Protein AF-A0A9X0CZF3-F1 (afdb_monomer)

Secondary structure (DSSP, 8-state):
-EEEEE-TTS-EEEEE--TT-BHHHHHHHHHHHTT-S-GGGEEEEEE-GGG-EEEPPTTSBGGGT--SSSSEEEEEEESS---GGG--SHHHHHHHHHHHHHHHHTT-S--TTS-HHHHHHHHHHHHHHHH-S--STT---GGGSS-HHHHHHHTTTS-HHHHHHHHHGGGTT--HHHHHHHHHHHHHTSTTTTPEEEEEEEEETTEEEEEEEEEETTEEEEEEEEEEEETTTTEEEEEEEEEEEEEGGGEEEEEEETTEEEEEESSSSTT-EEEEEEESSHHHHHHHHHHHHHHHHHHT-SS--HHHHT-EEE-HHHHHHHHH-TT--TTEEES----S-HHHHHHHHHHHHHHHHHHHHHHS-------------------S------------------------SSHHHHHHHT--HHHHHHHHHHHHHTTB-TTTSSSB-S-------S---------------------------------PPP--TT--S---------

Foldseek 3Di:
DWEWEAQLVGDTDTDDDDQQAFQQVVLVVVCVVLVHLLSLQKFKWFQDPPRDIFTGQRGHGPNVVFDDDDPGYIYIAGQADDALVLDDDLSVLVSVVSRVLSCQQVVLFPPQPDDLLLLLLLLLLVCCLPPNAQDPVCQDPSCVSGHVVSVVSCVVPDPSSVSNSVSNNVCHVPPNSVSSNVSSNSLCPTPRRQWDWAWWFWCDPPDTFTWIWIQGLFAIWIWTWDFDQPPVVRDTDTDTDTPDDDGLVQWPDWDDDWQKTWTWGDDDDPRIDIIITGHPGRVRNLRVRASRVQSCQANPDPADDVVLQVDWDFDPVRVVVCVVVVPDPPRTGRSYRNHGHNVRSSVSSVCVVCVVVVVVVVVPPPDDDDDDDDDDDPDDDDDPDDDDDDDDDDDDDDDDDDDDDDDDPPVVVVVVVPDDPVSVVVVVVVVQCVQQDPPPRPDGNPDDDDDDDDDDDDDDDDDDDDDDDDDDDDDDDDDDDDDDDDDDDDDDPPDDDDDDDDDDDD

Solvent-accessible surface area (backbone atoms only — not comparable to full-atom values): 31493 Å² total; per-residue (Å²): 73,45,35,37,35,30,40,62,84,68,53,68,45,80,46,81,49,61,76,79,40,30,34,43,65,56,50,51,56,51,27,58,77,63,73,47,71,67,52,82,32,48,43,40,33,31,74,44,86,94,73,48,72,42,77,59,54,31,74,29,48,38,68,82,71,57,80,84,72,73,68,41,62,33,33,51,39,73,66,54,72,75,61,59,91,68,56,84,50,68,65,60,49,48,51,48,49,35,38,50,53,44,37,39,59,73,58,65,46,76,68,73,84,54,56,67,68,60,54,18,40,50,32,16,36,55,45,37,66,75,69,44,62,67,42,91,93,65,67,76,71,46,69,74,71,44,36,64,74,48,48,63,57,44,62,74,80,41,63,51,64,58,48,15,50,60,46,23,59,71,47,55,90,56,58,56,71,54,41,50,46,51,48,43,49,57,48,67,72,42,73,55,58,55,48,52,81,45,69,36,20,40,65,50,102,85,50,76,48,51,27,43,37,38,37,35,84,67,27,41,38,33,24,35,63,44,77,45,75,36,82,91,74,78,43,79,40,77,45,74,45,82,75,45,75,46,45,62,88,44,48,69,48,76,51,68,56,72,30,31,29,36,44,31,22,65,54,90,62,94,73,36,46,74,50,41,35,40,29,88,43,42,70,54,14,53,48,50,52,36,53,50,54,46,38,47,43,27,66,71,37,82,64,68,54,64,76,58,56,69,37,53,51,59,41,75,69,20,49,62,51,31,76,80,40,74,86,62,70,63,45,57,40,57,67,48,59,74,78,55,9,53,68,46,42,49,52,47,34,51,47,62,67,47,53,56,56,57,52,57,58,68,73,63,75,84,72,91,80,84,90,86,88,89,82,85,83,85,74,80,90,76,73,97,84,80,91,76,92,83,87,86,83,84,90,85,82,90,87,85,88,87,90,80,92,85,77,76,85,62,61,64,59,67,56,64,80,72,56,51,76,67,58,49,51,53,50,51,47,55,55,53,64,68,31,41,29,95,83,76,70,81,45,73,56,91,72,86,85,81,84,84,87,77,88,89,83,92,86,84,90,87,85,88,86,90,88,85,86,94,89,84,89,88,82,92,84,90,89,87,92,81,88,88,83,86,81,84,86,84,83,77,92,84,72,84,91,81,85,86,87,86,84,86,88,133

Organism: NCBI:txid174260

Nearest PDB structures (foldseek):
  6qly-assembly1_A  TM=7.843E-01  e=1.190E-24  Homo sapiens
  6d2k-assembly1_A  TM=8.363E-01  e=6.094E-20  Mus musculus
  6d2q-assembly1_A  TM=8.848E-01  e=4.997E-19  Danio rerio
  6d21-assembly1_A  TM=8.628E-01  e=8.570E-19  Danio rerio
  6mfs-assembly1_A  TM=4.278E-01  e=2.467E-13  Mus musculus

InterPro domains:
  IPR000299 FERM domain [PS50057] (1-303)
  IPR011029 Death-like domain superfamily [G3DSA:1.10.533.10] (416-445)
  IPR014352 FERM/acyl-CoA-binding protein superfamily [G3DSA:1.20.80.10] (80-190)
  IPR018979 FERM, N-terminal [PF09379] (13-66)
  IPR018980 FERM, C-terminal PH-like domain [SM01196] (205-307)
  IPR019748 FERM central domain [PF00373] (84-198)
  IPR019748 FERM central domain [cd14473] (92-188)
  IPR019749 Band 4.1 domain [SM00295] (6-198)
  IPR029071 Ubiquitin-like domain superfamily [SSF54236] (1-82)
  IPR035963 FERM superfamily, second domain [SSF47031] (84-193)

pLDDT: mean 71.52, std 26.11, range [21.34, 97.38]

Sequence (506 aa):
MWCFISEPNGIIHEIFLPKNAVGQDCLDKVCEKLKLVEKDYFGLKFGGAKGVQFWLNLRNSMSSQLTGKPPYRLYFLVKFFVKPQELQQEITRHQYYLTLKNFINEGKFDLSSLQTKTVARLCALVAHIECGDFSQERVPKYSSYIPMSVYNVYAKTSDLQKDAAIEHSKFVNVPVSESKVEFLHIMCGIQGYGIELFHGRLSDDKTLKKVDIYVGNDGIRVFSINHEFDLKQGKDVARRILEKRVSFEDVSTVSYNNRSFTVVHGGTGPQAQRDTYKMKCESDAVALFRTFTEFHTFYQCNTVKRSVIDQCTRTFAGRLFSVFVPRNEFGRIFLFDVQRTRRQAYSHAWGELNSCRIIDMTSSTSGSFRSVGTSAEYRPVQSPFSQRKCYSTKRIDEAGPSRGEGRRAIAERECMENMSPDQLKVMVRHLQDARICQICMDSEVATAFLPVWSRGLLCGVFRHVQGMPIMSKSNYLCTTSVLSLRIKWHIDPSLCNLRVIVVTIT

Radius of gyration: 30.84 Å; Cα contacts (8 Å, |Δi|>4): 620; chains: 1; bounding box: 61×83×93 Å

Structure (mmCIF, N/CA/C/O backbone):
data_AF-A0A9X0CZF3-F1
#
_entry.id   AF-A0A9X0CZF3-F1
#
loop_
_atom_site.group_PDB
_atom_site.id
_atom_site.type_symbol
_atom_site.label_atom_id
_atom_site.label_alt_id
_atom_site.label_comp_id
_atom_site.label_asym_id
_atom_site.label_entity_id
_atom_site.label_seq_id
_atom_site.pdbx_PDB_ins_code
_atom_site.Cartn_x
_atom_site.Cartn_y
_atom_site.Cartn_z
_atom_site.occupancy
_atom_site.B_iso_or_equiv
_atom_site.auth_seq_id
_atom_site.auth_comp_id
_atom_site.auth_asym_id
_atom_site.auth_atom_id
_atom_site.pdbx_PDB_model_num
ATOM 1 N N . MET A 1 1 ? -24.366 -9.100 -4.886 1.00 88.19 1 MET A N 1
ATOM 2 C CA . MET A 1 1 ? -23.655 -7.809 -4.917 1.00 88.19 1 MET A CA 1
ATOM 3 C C . MET A 1 1 ? -22.891 -7.716 -6.221 1.00 88.19 1 MET A C 1
ATOM 5 O O . MET A 1 1 ? -22.476 -8.748 -6.736 1.00 88.19 1 MET A O 1
ATOM 9 N N . TRP A 1 2 ? -22.781 -6.507 -6.760 1.00 93.50 2 TRP A N 1
ATOM 10 C CA . TRP A 1 2 ? -22.105 -6.209 -8.020 1.00 93.50 2 TRP A CA 1
ATOM 11 C C . TRP A 1 2 ? -20.982 -5.221 -7.715 1.00 93.50 2 TRP A C 1
ATOM 13 O O . TRP A 1 2 ? -21.229 -4.188 -7.081 1.00 93.50 2 TRP A O 1
ATOM 23 N N . CYS A 1 3 ? -19.757 -5.589 -8.074 1.00 95.12 3 CYS A N 1
ATOM 24 C CA . CYS A 1 3 ? -18.537 -4.892 -7.692 1.00 95.12 3 CYS A CA 1
ATOM 25 C C . CYS A 1 3 ? -17.658 -4.650 -8.922 1.00 95.12 3 CYS A C 1
ATOM 27 O O . CYS A 1 3 ? -17.479 -5.543 -9.749 1.00 95.12 3 CYS A O 1
ATOM 29 N N . PHE A 1 4 ? -17.082 -3.454 -8.994 1.00 95.94 4 PHE A N 1
ATOM 30 C CA . PHE A 1 4 ? -16.012 -3.082 -9.910 1.00 95.94 4 PHE A CA 1
ATOM 31 C C . PHE A 1 4 ? -14.731 -2.941 -9.098 1.00 95.94 4 PHE A C 1
ATOM 33 O O . PHE A 1 4 ? -14.678 -2.122 -8.178 1.00 95.94 4 PHE A O 1
ATOM 40 N N . ILE A 1 5 ? -13.718 -3.744 -9.418 1.00 96.56 5 ILE A N 1
ATOM 41 C CA . ILE A 1 5 ? -12.422 -3.703 -8.740 1.00 96.56 5 ILE A CA 1
ATOM 42 C C . ILE A 1 5 ? -11.372 -3.195 -9.717 1.00 96.56 5 ILE A C 1
ATOM 44 O O . ILE A 1 5 ? -11.051 -3.867 -10.694 1.00 96.56 5 ILE A O 1
ATOM 48 N N . SER A 1 6 ? -10.864 -1.997 -9.454 1.00 95.94 6 SER A N 1
ATOM 49 C CA . SER A 1 6 ? -9.832 -1.352 -10.258 1.00 95.94 6 SER A CA 1
ATOM 50 C C . SER A 1 6 ? -8.441 -1.812 -9.831 1.00 95.94 6 SER A C 1
ATOM 52 O O . SER A 1 6 ? -8.076 -1.689 -8.660 1.00 95.94 6 SER A O 1
ATOM 54 N N . GLU A 1 7 ? -7.661 -2.305 -10.786 1.00 94.94 7 GLU A N 1
ATOM 55 C CA . GLU A 1 7 ? -6.207 -2.437 -10.683 1.00 94.94 7 GLU A CA 1
ATOM 56 C C . GLU A 1 7 ? -5.512 -1.062 -10.791 1.00 94.94 7 GLU A C 1
ATOM 58 O O . GLU A 1 7 ? -6.096 -0.116 -11.333 1.00 94.94 7 GLU A O 1
ATOM 63 N N . PRO A 1 8 ? -4.241 -0.921 -10.357 1.00 90.81 8 PRO A N 1
ATOM 64 C CA . PRO A 1 8 ? -3.529 0.359 -10.426 1.00 90.81 8 PRO A CA 1
ATOM 65 C C . PRO A 1 8 ? -3.168 0.805 -11.858 1.00 90.81 8 PRO A C 1
ATOM 67 O O . PRO A 1 8 ? -2.798 1.956 -12.062 1.00 90.81 8 PRO A O 1
ATOM 70 N N . ASN A 1 9 ? -3.273 -0.086 -12.851 1.00 88.00 9 ASN A N 1
ATOM 71 C CA . ASN A 1 9 ? -3.141 0.223 -14.284 1.00 88.00 9 ASN A CA 1
ATOM 72 C C . ASN A 1 9 ? -4.452 0.733 -14.926 1.00 88.00 9 ASN A C 1
ATOM 74 O O . ASN A 1 9 ? -4.452 1.071 -16.106 1.00 88.00 9 ASN A O 1
ATOM 78 N N . GLY A 1 10 ? -5.562 0.778 -14.178 1.00 90.00 10 GLY A N 1
ATOM 79 C CA . GLY A 1 10 ? -6.878 1.188 -14.676 1.00 90.00 10 GLY A CA 1
ATOM 80 C C . GLY A 1 10 ? -7.755 0.059 -15.234 1.00 90.00 10 GLY A C 1
ATOM 81 O O . GLY A 1 10 ? -8.903 0.331 -15.587 1.00 90.00 10 GLY A O 1
ATOM 82 N N . ILE A 1 11 ? -7.284 -1.194 -15.279 1.00 94.19 11 ILE A N 1
ATOM 83 C CA . ILE A 1 11 ? -8.128 -2.353 -15.619 1.00 94.19 11 ILE A CA 1
ATOM 84 C C . ILE A 1 11 ? -9.207 -2.524 -14.541 1.00 94.19 11 ILE A C 1
ATOM 86 O O . ILE A 1 11 ? -8.934 -2.404 -13.346 1.00 94.19 11 ILE A O 1
ATOM 90 N N . ILE A 1 12 ? -10.448 -2.798 -14.957 1.00 96.00 12 ILE A N 1
ATOM 91 C CA . ILE A 1 12 ? -11.593 -2.970 -14.055 1.00 96.00 12 ILE A CA 1
ATOM 92 C C . ILE A 1 12 ? -12.112 -4.404 -14.140 1.00 96.00 12 ILE A C 1
ATOM 94 O O . ILE A 1 12 ? -12.614 -4.845 -15.172 1.00 96.00 12 ILE A O 1
ATOM 98 N N . HIS A 1 13 ? -12.064 -5.111 -13.015 1.00 95.25 13 HIS A N 1
ATOM 99 C CA . HIS A 1 13 ? -12.673 -6.425 -12.853 1.00 95.25 13 HIS A CA 1
ATOM 100 C C . HIS A 1 13 ? -14.123 -6.284 -12.414 1.00 95.25 13 HIS A C 1
ATOM 102 O O . HIS A 1 13 ? -14.408 -5.887 -11.283 1.00 95.25 13 HIS A O 1
ATOM 108 N N . GLU A 1 14 ? -15.044 -6.676 -13.286 1.00 96.25 14 GLU A N 1
ATOM 109 C CA . GLU A 1 14 ? -16.440 -6.882 -12.916 1.00 96.25 14 GLU A CA 1
ATOM 110 C C . GLU A 1 14 ? -16.606 -8.221 -12.181 1.00 96.25 14 GLU A C 1
ATOM 112 O O . GLU A 1 14 ? -16.173 -9.276 -12.666 1.00 96.25 14 GLU A O 1
ATOM 117 N N . ILE A 1 15 ? -17.193 -8.178 -10.981 1.00 95.31 15 ILE A N 1
ATOM 118 C CA . ILE A 1 15 ? -17.397 -9.349 -10.124 1.00 95.31 15 ILE A CA 1
ATOM 119 C C . ILE A 1 15 ? -18.806 -9.345 -9.520 1.00 95.31 15 ILE A C 1
ATOM 121 O O . ILE A 1 15 ? -19.254 -8.376 -8.900 1.00 95.31 15 ILE A O 1
ATOM 125 N N . PHE A 1 16 ? -19.478 -10.491 -9.651 1.00 95.00 16 PHE A N 1
ATOM 126 C CA . PHE A 1 16 ? -20.753 -10.792 -9.009 1.00 95.00 16 PHE A CA 1
ATOM 127 C C . PHE A 1 16 ? -20.545 -11.743 -7.820 1.00 95.00 16 PHE A C 1
ATOM 129 O O . PHE A 1 16 ? -19.836 -12.755 -7.903 1.00 95.00 16 PHE A O 1
ATOM 136 N N . LEU A 1 17 ? -21.168 -11.401 -6.692 1.00 93.81 17 LEU A N 1
ATOM 137 C CA . LEU A 1 17 ? -21.064 -12.108 -5.411 1.00 93.81 17 LEU A CA 1
ATOM 138 C C . LEU A 1 17 ? -22.455 -12.337 -4.789 1.00 93.81 17 LEU A C 1
ATOM 140 O O . LEU A 1 17 ? -23.372 -11.552 -5.055 1.00 93.81 17 LEU A O 1
ATOM 144 N N . PRO A 1 18 ? -22.634 -13.338 -3.909 1.00 92.12 18 PRO A N 1
ATOM 145 C CA . PRO A 1 18 ? -23.808 -13.445 -3.033 1.00 92.12 18 PRO A CA 1
ATOM 146 C C . PRO A 1 18 ? -24.063 -12.169 -2.201 1.00 92.12 18 PRO A C 1
ATOM 148 O O . PRO A 1 18 ? -23.201 -11.299 -2.094 1.00 92.12 18 PRO A O 1
ATOM 151 N N . LYS A 1 19 ? -25.258 -12.002 -1.610 1.00 86.50 19 LYS A N 1
ATOM 152 C CA . LYS A 1 19 ? -25.573 -10.822 -0.757 1.00 86.50 19 LYS A CA 1
ATOM 153 C C . LYS A 1 19 ? -24.864 -10.845 0.608 1.00 86.50 19 LYS A C 1
ATOM 155 O O . LYS A 1 19 ? -24.656 -9.792 1.205 1.00 86.50 19 LYS A O 1
ATOM 160 N N . ASN A 1 20 ? -24.506 -12.038 1.069 1.00 87.31 20 ASN A N 1
ATOM 161 C CA . ASN A 1 20 ? -23.828 -12.342 2.328 1.00 87.31 20 ASN A CA 1
ATOM 162 C C . ASN A 1 20 ? -22.304 -12.509 2.182 1.00 87.31 20 ASN A C 1
ATOM 164 O O . ASN A 1 20 ? -21.666 -12.928 3.142 1.00 87.31 20 ASN A O 1
ATOM 168 N N . ALA A 1 21 ? -21.735 -12.219 1.007 1.00 92.25 21 ALA A N 1
ATOM 169 C CA . ALA A 1 21 ? -20.305 -12.384 0.763 1.00 92.25 21 ALA A CA 1
ATOM 170 C C . ALA A 1 21 ? -19.449 -11.485 1.672 1.00 92.25 21 ALA A C 1
ATOM 172 O O . ALA A 1 21 ? -19.797 -10.324 1.942 1.00 92.25 21 ALA A O 1
ATOM 173 N N . VAL A 1 22 ? -18.319 -12.025 2.119 1.00 93.62 22 VAL A N 1
ATOM 174 C CA . VAL A 1 22 ? -17.301 -11.308 2.896 1.00 93.62 22 VAL A CA 1
ATOM 175 C C . VAL A 1 22 ? -16.245 -10.703 1.969 1.00 93.62 22 VAL A C 1
ATOM 177 O O . VAL A 1 22 ? -16.172 -11.028 0.784 1.00 93.62 22 VAL A O 1
ATOM 180 N N . GLY A 1 23 ? -15.421 -9.787 2.483 1.00 93.56 23 GLY A N 1
ATOM 181 C CA . GLY A 1 23 ? -14.377 -9.156 1.667 1.00 93.56 23 GLY A CA 1
ATOM 182 C C . GLY A 1 23 ? -13.351 -10.149 1.093 1.00 93.56 23 GLY A C 1
ATOM 183 O O . GLY A 1 23 ? -12.829 -9.900 0.008 1.00 93.56 23 GLY A O 1
ATOM 184 N N . GLN A 1 24 ? -13.111 -11.283 1.763 1.00 95.06 24 GLN A N 1
ATOM 185 C CA . GLN A 1 24 ? -12.227 -12.352 1.286 1.00 95.06 24 GLN A CA 1
ATOM 186 C C . GLN A 1 24 ? -12.732 -12.973 -0.021 1.00 95.06 24 GLN A C 1
ATOM 188 O O . GLN A 1 24 ? -11.944 -13.113 -0.946 1.00 95.06 24 GLN A O 1
ATOM 193 N N . ASP A 1 25 ? -14.036 -13.255 -0.141 1.00 95.50 25 ASP A N 1
ATOM 194 C CA . ASP A 1 25 ? -14.639 -13.822 -1.361 1.00 95.50 25 ASP A CA 1
ATOM 195 C C . ASP A 1 25 ? -14.411 -12.913 -2.581 1.00 95.50 25 ASP A C 1
ATOM 197 O O . ASP A 1 25 ? -14.293 -13.369 -3.718 1.00 95.50 25 ASP A O 1
ATOM 201 N N . CYS A 1 26 ? -14.373 -11.600 -2.343 1.00 95.69 26 CYS A N 1
ATOM 202 C CA . CYS A 1 26 ? -14.107 -10.596 -3.365 1.00 95.69 26 CYS A CA 1
ATOM 203 C C . CYS A 1 26 ? -12.627 -10.564 -3.763 1.00 95.69 26 CYS A C 1
ATOM 205 O O . CYS A 1 26 ? -12.319 -10.541 -4.953 1.00 95.69 26 CYS A O 1
ATOM 207 N N . LEU A 1 27 ? -11.722 -10.593 -2.777 1.00 96.56 27 LEU A N 1
ATOM 208 C CA . LEU A 1 27 ? -10.278 -10.629 -3.011 1.00 96.56 27 LEU A CA 1
ATOM 209 C C . LEU A 1 27 ? -9.875 -11.911 -3.751 1.00 96.56 27 LEU A C 1
ATOM 211 O O . LEU A 1 27 ? -9.177 -11.838 -4.759 1.00 96.56 27 LEU A O 1
ATOM 215 N N . ASP A 1 28 ? -10.378 -13.061 -3.303 1.00 96.38 28 ASP A N 1
ATOM 216 C CA . ASP A 1 28 ? -10.054 -14.373 -3.862 1.00 96.38 28 ASP A CA 1
ATOM 217 C C . ASP A 1 28 ? -10.432 -14.467 -5.346 1.00 96.38 28 ASP A C 1
ATOM 219 O O . ASP A 1 28 ? -9.606 -14.903 -6.142 1.00 96.38 28 ASP A O 1
ATOM 223 N N . LYS A 1 29 ? -11.603 -13.957 -5.756 1.00 96.25 29 LYS A N 1
ATOM 224 C CA . LYS A 1 29 ? -11.994 -13.921 -7.179 1.00 96.25 29 LYS A CA 1
ATOM 225 C C . LYS A 1 29 ? -11.129 -12.995 -8.046 1.00 96.25 29 LYS A C 1
ATOM 227 O O . LYS A 1 29 ? -10.998 -13.240 -9.243 1.00 96.25 29 LYS A O 1
ATOM 232 N N . VAL A 1 30 ? -10.562 -11.919 -7.492 1.00 96.19 30 VAL A N 1
ATOM 233 C CA . VAL A 1 30 ? -9.608 -11.060 -8.228 1.00 96.19 30 VAL A CA 1
ATOM 234 C C . VAL A 1 30 ? -8.275 -11.784 -8.372 1.00 96.19 30 VAL A C 1
ATOM 236 O O . VAL A 1 30 ? -7.733 -11.866 -9.472 1.00 96.19 30 VAL A O 1
ATOM 239 N N . CYS A 1 31 ? -7.775 -12.360 -7.278 1.00 96.38 31 CYS A N 1
ATOM 240 C CA . CYS A 1 31 ? -6.546 -13.144 -7.275 1.00 96.38 31 CYS A CA 1
ATOM 241 C C . CYS A 1 31 ? -6.635 -14.351 -8.224 1.00 96.38 31 CYS A C 1
ATOM 243 O O . CYS A 1 31 ? -5.694 -14.588 -8.973 1.00 96.38 31 CYS A O 1
ATOM 245 N N . GLU A 1 32 ? -7.776 -15.042 -8.283 1.00 95.75 32 GLU A N 1
ATOM 246 C CA . GLU A 1 32 ? -8.055 -16.124 -9.236 1.00 95.75 32 GLU A CA 1
ATOM 247 C C . GLU A 1 32 ? -7.942 -15.647 -10.695 1.00 95.75 32 GLU A C 1
ATOM 249 O O . GLU A 1 32 ? -7.169 -16.218 -11.467 1.00 95.75 32 GLU A O 1
ATOM 254 N N . LYS A 1 33 ? -8.622 -14.547 -11.064 1.00 94.94 33 LYS A N 1
ATOM 255 C CA . LYS A 1 33 ? -8.518 -13.946 -12.410 1.00 94.94 33 LYS A CA 1
ATOM 256 C C . LYS A 1 33 ? -7.081 -13.553 -12.774 1.00 94.94 33 LYS A C 1
ATOM 258 O O . LYS A 1 33 ? -6.685 -13.695 -13.928 1.00 94.94 33 LYS A O 1
ATOM 263 N N . LEU A 1 34 ? -6.302 -13.080 -11.798 1.00 95.06 34 LEU A N 1
ATOM 264 C CA . LEU A 1 34 ? -4.893 -12.705 -11.963 1.00 95.06 34 LEU A CA 1
ATOM 265 C C . LEU A 1 34 ? -3.913 -13.892 -11.840 1.00 95.06 34 LEU A C 1
ATOM 267 O O . LEU A 1 34 ? -2.715 -13.697 -12.030 1.00 95.06 34 LEU A O 1
ATOM 271 N N . LYS A 1 35 ? -4.380 -15.111 -11.524 1.00 95.44 35 LYS A N 1
ATOM 272 C CA . LYS A 1 35 ? -3.544 -16.289 -11.195 1.00 95.44 35 LYS A CA 1
ATOM 273 C C . LYS A 1 35 ? -2.528 -16.019 -10.067 1.00 95.44 35 LYS A C 1
ATOM 275 O O . LYS A 1 35 ? -1.396 -16.512 -10.071 1.00 95.44 35 LYS A O 1
ATOM 280 N N . LEU A 1 36 ? -2.938 -15.204 -9.099 1.00 95.88 36 LEU A N 1
ATOM 281 C CA . LEU A 1 36 ? -2.124 -14.725 -7.991 1.00 95.88 36 LEU A CA 1
ATOM 282 C C . LEU A 1 36 ? -2.338 -15.606 -6.752 1.00 95.88 36 LEU A C 1
ATOM 284 O O . LEU A 1 36 ? -3.417 -15.635 -6.166 1.00 95.88 36 LEU A O 1
ATOM 288 N N . VAL A 1 37 ? -1.280 -16.313 -6.361 1.00 95.62 37 VAL A N 1
ATOM 289 C CA . VAL A 1 37 ? -1.213 -17.229 -5.212 1.00 95.62 37 VAL A CA 1
ATOM 290 C C . VAL A 1 37 ? -0.784 -16.475 -3.949 1.00 95.62 37 VAL A C 1
ATOM 292 O O . VAL A 1 37 ? -1.310 -16.715 -2.867 1.00 95.62 37 VAL A O 1
ATOM 295 N N . GLU A 1 38 ? 0.107 -15.488 -4.084 1.00 95.56 38 GLU A N 1
ATOM 296 C CA . GLU A 1 38 ? 0.644 -14.654 -2.992 1.00 95.56 38 GLU A CA 1
ATOM 297 C C . GLU A 1 38 ? -0.361 -13.602 -2.457 1.00 95.56 38 GLU A C 1
ATOM 299 O O . GLU A 1 38 ? -0.030 -12.434 -2.234 1.00 95.56 38 GLU A O 1
ATOM 304 N N . LYS A 1 39 ? -1.625 -14.001 -2.272 1.00 95.44 39 LYS A N 1
ATOM 305 C CA . LYS A 1 39 ? -2.754 -13.103 -1.984 1.00 95.44 39 LYS A CA 1
ATOM 306 C C . LYS A 1 39 ? -2.672 -12.390 -0.633 1.00 95.44 39 LYS A C 1
ATOM 308 O O . LYS A 1 39 ? -3.223 -11.301 -0.501 1.00 95.44 39 LYS A O 1
ATOM 313 N N . ASP A 1 40 ? -1.947 -12.948 0.340 1.00 95.50 40 ASP A N 1
ATOM 314 C CA . ASP A 1 40 ? -1.781 -12.368 1.682 1.00 95.50 40 ASP A CA 1
ATOM 315 C C . ASP A 1 40 ? -1.100 -10.980 1.682 1.00 95.50 40 ASP A C 1
ATOM 317 O O . ASP A 1 40 ? -1.223 -10.248 2.661 1.00 95.50 40 ASP A O 1
ATOM 321 N N . TYR A 1 41 ? -0.400 -10.585 0.607 1.00 96.94 41 TYR A N 1
ATOM 322 C CA . TYR A 1 41 ? 0.205 -9.247 0.487 1.00 96.94 41 TYR A CA 1
ATOM 323 C C . TYR A 1 41 ? -0.782 -8.152 0.042 1.00 96.94 41 TYR A C 1
ATOM 325 O O . TYR A 1 41 ? -0.467 -6.961 0.136 1.00 96.94 41 TYR A O 1
ATOM 333 N N . PHE A 1 42 ? -1.966 -8.524 -0.449 1.00 97.25 42 PHE A N 1
ATOM 334 C CA . PHE A 1 42 ? -2.911 -7.621 -1.109 1.00 97.25 42 PHE A CA 1
ATOM 335 C C . PHE A 1 42 ? -4.137 -7.317 -0.250 1.00 97.25 42 PHE A C 1
ATOM 337 O O . PHE A 1 42 ? -4.464 -8.010 0.711 1.00 97.25 42 PHE A O 1
ATOM 344 N N . GLY A 1 43 ? -4.842 -6.252 -0.616 1.00 96.19 43 GLY A N 1
ATOM 345 C CA . GLY A 1 43 ? -6.122 -5.901 -0.027 1.00 96.19 43 GLY A CA 1
ATOM 346 C C . GLY A 1 43 ? -6.985 -5.093 -0.986 1.00 96.19 43 GLY A C 1
ATOM 347 O O . GLY A 1 43 ? -6.570 -4.720 -2.085 1.00 96.19 43 GLY A O 1
ATOM 348 N N . LEU A 1 44 ? -8.198 -4.791 -0.533 1.00 96.56 44 LEU A N 1
ATOM 349 C CA . LEU A 1 44 ? -9.155 -3.965 -1.260 1.00 96.56 44 LEU A CA 1
ATOM 350 C C . LEU A 1 44 ? -9.362 -2.654 -0.494 1.00 96.56 44 LEU A C 1
ATOM 352 O O . LEU A 1 44 ? -9.777 -2.687 0.666 1.00 96.56 44 LEU A O 1
ATOM 356 N N . LYS A 1 45 ? -9.096 -1.500 -1.119 1.00 94.56 45 LYS A N 1
ATOM 357 C CA . LYS A 1 45 ? -9.556 -0.198 -0.601 1.00 94.56 45 LYS A CA 1
ATOM 358 C C . LYS A 1 45 ? -10.913 0.172 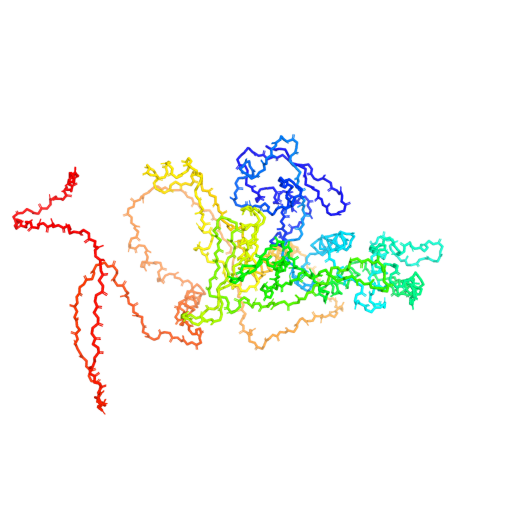-1.189 1.00 94.56 45 LYS A C 1
ATOM 360 O O . LYS A 1 45 ? -11.239 -0.230 -2.302 1.00 94.56 45 LYS A O 1
ATOM 365 N N . PHE A 1 46 ? -11.698 0.950 -0.454 1.00 92.44 46 PHE A N 1
ATOM 366 C CA . PHE A 1 46 ? -12.955 1.524 -0.931 1.00 92.44 46 PHE A CA 1
ATOM 367 C C . PHE A 1 46 ? -13.095 2.985 -0.502 1.00 92.44 46 PHE A C 1
ATOM 369 O O . PHE A 1 46 ? -12.606 3.386 0.558 1.00 92.44 46 PHE A O 1
ATOM 376 N N . GLY A 1 47 ? -13.795 3.773 -1.320 1.00 87.00 47 GLY A N 1
ATOM 377 C CA . GLY A 1 47 ? -14.072 5.175 -1.024 1.00 87.00 47 GLY A CA 1
ATOM 378 C C . GLY A 1 47 ? -15.096 5.306 0.100 1.00 87.00 47 GLY A C 1
ATOM 379 O O . GLY A 1 47 ? -16.263 4.961 -0.074 1.00 87.00 47 GLY A O 1
ATOM 380 N N . GLY A 1 48 ? -14.665 5.821 1.247 1.00 75.50 48 GLY A N 1
ATOM 381 C CA . GLY A 1 48 ? -15.543 6.224 2.336 1.00 75.50 48 GLY A CA 1
ATOM 382 C C . GLY A 1 48 ? -16.132 7.621 2.134 1.00 75.50 48 GLY A C 1
ATOM 383 O O . GLY A 1 48 ? -15.865 8.330 1.158 1.00 75.50 48 GLY A O 1
ATOM 384 N N . ALA A 1 49 ? -16.937 8.053 3.106 1.00 63.91 49 ALA A N 1
ATOM 385 C CA . ALA A 1 49 ? -17.514 9.392 3.099 1.00 63.91 49 ALA A CA 1
ATOM 386 C C . ALA A 1 49 ? -16.413 10.469 3.036 1.00 63.91 49 ALA A C 1
ATOM 388 O O . ALA A 1 49 ? -15.425 10.409 3.767 1.00 63.91 49 ALA A O 1
ATOM 389 N N . LYS A 1 50 ? -16.621 11.497 2.201 1.00 67.25 50 LYS A N 1
ATOM 390 C CA . LYS A 1 50 ? -15.686 12.624 1.990 1.00 67.25 50 LYS A CA 1
ATOM 391 C C . LYS A 1 50 ? -14.357 12.244 1.305 1.00 67.25 50 LYS A C 1
ATOM 393 O O . LYS A 1 50 ? -13.381 12.973 1.453 1.00 67.25 50 LYS A O 1
ATOM 398 N N . GLY A 1 51 ? -14.322 11.139 0.552 1.00 73.25 51 GLY A N 1
ATOM 399 C CA . GLY A 1 51 ? -13.217 10.793 -0.356 1.00 73.25 51 GLY A CA 1
ATOM 400 C C . GLY A 1 51 ? -12.011 10.097 0.285 1.00 73.25 51 GLY A C 1
ATOM 401 O O . GLY A 1 51 ? -11.061 9.768 -0.420 1.00 73.25 51 GLY A O 1
ATOM 402 N N . VAL A 1 52 ? -12.042 9.838 1.596 1.00 79.94 52 VAL A N 1
ATOM 403 C CA . VAL A 1 52 ? -11.005 9.052 2.286 1.00 79.94 52 VAL A CA 1
ATOM 404 C C . VAL A 1 52 ? -11.142 7.580 1.892 1.00 79.94 52 VAL A C 1
ATOM 406 O O . VAL A 1 52 ? -12.242 7.033 1.932 1.00 79.94 52 VAL A O 1
ATOM 409 N N . GLN A 1 53 ? -10.038 6.938 1.510 1.00 87.75 53 GLN A N 1
ATOM 410 C CA . GLN A 1 53 ? -10.008 5.516 1.156 1.00 87.75 53 GLN A CA 1
ATOM 411 C C . GLN A 1 53 ? -9.741 4.661 2.401 1.00 87.75 53 GLN A C 1
ATOM 413 O O . GLN A 1 53 ? -8.800 4.939 3.142 1.00 87.75 53 GLN A O 1
ATOM 418 N N . PHE A 1 54 ? -10.519 3.598 2.608 1.00 89.75 54 PHE A N 1
ATOM 419 C CA . PHE A 1 54 ? -10.365 2.679 3.743 1.00 89.75 54 PHE A CA 1
ATOM 420 C C . PHE A 1 54 ? -10.092 1.248 3.274 1.00 89.75 54 PHE A C 1
ATOM 422 O O . PHE A 1 54 ? -10.657 0.807 2.275 1.00 89.75 54 PHE A O 1
ATOM 429 N N . TRP A 1 55 ? -9.263 0.502 4.012 1.00 94.25 55 TRP A N 1
ATOM 430 C CA . TRP A 1 55 ? -9.074 -0.937 3.800 1.00 94.25 55 TRP A CA 1
ATOM 431 C C . TRP A 1 55 ? -10.334 -1.717 4.212 1.00 94.25 55 TRP A C 1
ATOM 433 O O . TRP A 1 55 ? -10.731 -1.711 5.384 1.00 94.25 55 TRP A O 1
ATOM 443 N N . LEU A 1 56 ? -10.938 -2.420 3.251 1.00 94.19 56 LEU A N 1
ATOM 444 C CA . LEU A 1 56 ? -12.043 -3.350 3.472 1.00 94.19 56 LEU A CA 1
ATOM 445 C C . LEU A 1 56 ? -11.581 -4.474 4.40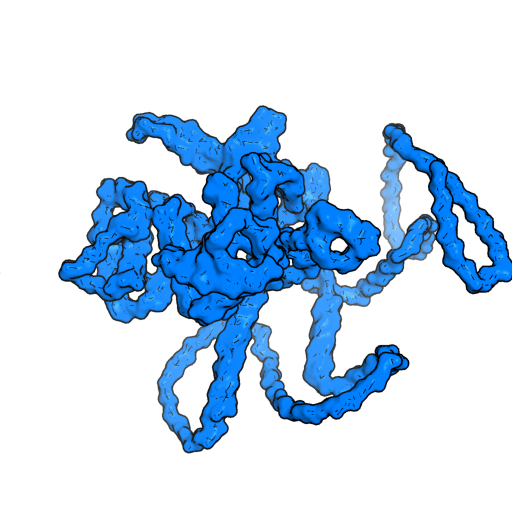8 1.00 94.19 56 LEU A C 1
ATOM 447 O O . LEU A 1 56 ? -10.592 -5.144 4.122 1.00 94.19 56 LEU A O 1
ATOM 451 N N . ASN A 1 57 ? -12.294 -4.709 5.511 1.00 92.88 57 ASN A N 1
ATOM 452 C CA . ASN A 1 57 ? -12.024 -5.870 6.351 1.00 92.88 57 ASN A CA 1
ATOM 453 C C . ASN A 1 57 ? -12.517 -7.128 5.623 1.00 92.88 57 ASN A C 1
ATOM 455 O O . ASN A 1 57 ? -13.715 -7.274 5.360 1.00 92.88 57 ASN A O 1
ATOM 459 N N . LEU A 1 58 ? -11.586 -8.033 5.317 1.00 93.31 58 LEU A N 1
ATOM 460 C CA . LEU A 1 58 ? -11.843 -9.229 4.513 1.00 93.31 58 LEU A CA 1
ATOM 461 C C . LEU A 1 58 ? -12.758 -10.253 5.209 1.00 93.31 58 LEU A C 1
ATOM 463 O O . LEU A 1 58 ? -13.421 -11.035 4.536 1.00 93.31 58 LEU A O 1
ATOM 467 N N . ARG A 1 59 ? -12.848 -10.232 6.543 1.00 90.44 59 ARG A N 1
ATOM 468 C CA . ARG A 1 59 ? -13.649 -11.184 7.337 1.00 90.44 59 ARG A CA 1
ATOM 469 C C . ARG A 1 59 ? -15.059 -10.689 7.656 1.00 90.44 59 ARG A C 1
ATOM 471 O O . ARG A 1 59 ? -15.899 -11.473 8.085 1.00 90.44 59 ARG A O 1
ATOM 478 N N . ASN A 1 60 ? -15.330 -9.404 7.447 1.00 89.62 60 ASN A N 1
ATOM 479 C CA . ASN A 1 60 ? -16.655 -8.823 7.630 1.00 89.62 60 ASN A CA 1
ATOM 480 C C . ASN A 1 60 ? -17.463 -8.883 6.326 1.00 89.62 60 ASN A C 1
ATOM 482 O O . ASN A 1 60 ? -16.909 -8.800 5.226 1.00 89.62 60 ASN A O 1
ATOM 486 N N . SER A 1 61 ? -18.792 -8.958 6.452 1.00 89.88 61 SER A N 1
ATOM 487 C CA . SER A 1 61 ? -19.708 -8.844 5.311 1.00 89.88 61 SER A CA 1
ATOM 488 C C . SER A 1 61 ? -19.436 -7.554 4.533 1.00 89.88 61 SER A C 1
ATOM 490 O O . SER A 1 61 ? -19.270 -6.479 5.123 1.00 89.88 61 SER A O 1
ATOM 492 N N . MET A 1 62 ? -19.399 -7.624 3.202 1.00 91.00 62 MET A N 1
ATOM 493 C CA . MET A 1 62 ? -19.184 -6.417 2.398 1.00 91.00 62 MET A CA 1
ATOM 494 C C . MET A 1 62 ? -20.383 -5.467 2.495 1.00 91.00 62 MET A C 1
ATOM 496 O O . MET A 1 62 ? -20.196 -4.255 2.545 1.00 91.00 62 MET A O 1
ATOM 500 N N . SER A 1 63 ? -21.607 -5.997 2.603 1.00 87.81 63 SER A N 1
ATOM 501 C CA . SER A 1 63 ? -22.836 -5.192 2.683 1.00 87.81 63 SER A CA 1
ATOM 502 C C . SER A 1 63 ? -22.974 -4.387 3.981 1.00 87.81 63 SER A C 1
ATOM 504 O O . SER A 1 63 ? -23.747 -3.435 4.014 1.00 87.81 63 SER A O 1
ATOM 506 N N . SER A 1 64 ? -22.210 -4.713 5.033 1.00 86.31 64 SER A N 1
ATOM 507 C CA . SER A 1 64 ? -22.136 -3.895 6.255 1.00 86.31 64 SER A CA 1
ATOM 508 C C . SER A 1 64 ? -21.058 -2.807 6.212 1.00 86.31 64 SER A C 1
ATOM 510 O O . SER A 1 64 ? -21.043 -1.941 7.081 1.00 86.31 64 SER A O 1
ATOM 512 N N . GLN A 1 65 ? -20.134 -2.867 5.247 1.00 88.88 65 GLN A N 1
ATOM 513 C CA . GLN A 1 65 ? -18.996 -1.944 5.125 1.00 88.88 65 GLN A CA 1
ATOM 514 C C . GLN A 1 65 ? -19.173 -0.961 3.962 1.00 88.88 65 GLN A C 1
ATOM 516 O O . GLN A 1 65 ? -18.837 0.216 4.078 1.00 88.88 65 GLN A O 1
ATOM 521 N N . LEU A 1 66 ? -19.704 -1.450 2.841 1.00 89.19 66 LEU A N 1
ATOM 522 C CA . LEU A 1 66 ? -19.891 -0.689 1.616 1.00 89.19 66 LEU A CA 1
ATOM 523 C C . LEU A 1 66 ? -21.237 0.033 1.651 1.00 89.19 66 LEU A C 1
ATOM 525 O O . LEU A 1 66 ? -22.297 -0.589 1.700 1.00 89.19 66 LEU A O 1
ATOM 529 N N . THR A 1 67 ? -21.189 1.361 1.606 1.00 82.06 67 THR A N 1
ATOM 530 C CA . THR A 1 67 ? -22.378 2.214 1.553 1.00 82.06 67 THR A CA 1
ATOM 531 C C . THR A 1 67 ? -22.721 2.591 0.110 1.00 82.06 67 THR A C 1
ATOM 533 O O . THR A 1 67 ? -21.878 2.547 -0.787 1.00 82.06 67 THR A O 1
ATOM 536 N N . GLY A 1 68 ? -23.983 2.957 -0.129 1.00 82.81 68 GLY A N 1
ATOM 537 C CA . GLY A 1 68 ? -24.477 3.338 -1.455 1.00 82.81 68 GLY A CA 1
ATOM 538 C C . GLY A 1 68 ? -25.056 2.180 -2.277 1.00 82.81 68 GLY A C 1
ATOM 539 O O . GLY A 1 68 ? -25.247 1.064 -1.790 1.00 82.81 68 GLY A O 1
ATOM 540 N N . LYS A 1 69 ? -25.396 2.485 -3.534 1.00 83.62 69 LYS A N 1
ATOM 541 C CA . LYS A 1 69 ? -25.978 1.536 -4.495 1.00 83.62 69 LYS A CA 1
ATOM 542 C C . LYS A 1 69 ? -24.870 0.870 -5.330 1.00 83.62 69 LYS A C 1
ATOM 544 O O . LYS A 1 69 ? -23.874 1.533 -5.620 1.00 83.62 69 LYS A O 1
ATOM 549 N N . PRO A 1 70 ? -25.035 -0.399 -5.748 1.00 86.38 70 PRO A N 1
ATOM 550 C CA . PRO A 1 70 ? -24.122 -1.031 -6.699 1.00 86.38 70 PRO A CA 1
ATOM 551 C C . PRO A 1 70 ? -24.125 -0.301 -8.063 1.00 86.38 70 PRO A C 1
ATOM 553 O O . PRO A 1 70 ? -25.135 0.323 -8.399 1.00 86.38 70 PRO A O 1
ATOM 556 N N . PRO A 1 71 ? -23.045 -0.396 -8.865 1.00 90.69 71 PRO A N 1
ATOM 557 C CA . PRO A 1 71 ? -21.836 -1.187 -8.624 1.00 90.69 71 PRO A CA 1
ATOM 558 C C . PRO A 1 71 ? -20.918 -0.555 -7.568 1.00 90.69 71 PRO A C 1
ATOM 560 O O . PRO A 1 71 ? -20.575 0.629 -7.635 1.00 90.69 71 PRO A O 1
ATOM 563 N N . TYR A 1 72 ? -20.495 -1.364 -6.594 1.00 92.75 72 TYR A N 1
ATOM 564 C CA . TYR A 1 72 ? -19.545 -0.936 -5.567 1.00 92.75 72 TYR A CA 1
ATOM 565 C C . TYR A 1 72 ? -18.141 -0.831 -6.163 1.00 92.75 72 TYR A C 1
ATOM 567 O O . TYR A 1 72 ? -17.679 -1.779 -6.794 1.00 92.75 72 TYR A O 1
ATOM 575 N N . ARG A 1 73 ? -17.457 0.297 -5.951 1.00 93.25 73 ARG A N 1
ATOM 576 C CA . ARG A 1 73 ? -16.105 0.543 -6.473 1.00 93.25 73 ARG A CA 1
ATOM 577 C C . ARG A 1 73 ? -15.055 0.233 -5.412 1.00 93.25 73 ARG A C 1
ATOM 579 O O . ARG A 1 73 ? -15.097 0.803 -4.322 1.00 93.25 73 ARG A O 1
ATOM 586 N N . LEU A 1 74 ? -14.139 -0.665 -5.752 1.00 95.56 74 LEU A N 1
ATOM 587 C CA . LEU A 1 74 ? -13.033 -1.130 -4.921 1.00 95.56 74 LEU A CA 1
ATOM 588 C C . LEU A 1 74 ? -11.716 -0.960 -5.691 1.00 95.56 74 LEU A C 1
ATOM 590 O O . LEU A 1 74 ? -11.709 -0.980 -6.919 1.00 95.56 74 LEU A O 1
ATOM 594 N N . TYR A 1 75 ? -10.605 -0.842 -4.975 1.00 95.56 75 TYR A N 1
ATOM 595 C CA . TYR A 1 75 ? -9.262 -0.722 -5.543 1.00 95.56 75 TYR A CA 1
ATOM 596 C C . TYR A 1 75 ? -8.397 -1.874 -5.042 1.00 95.56 75 TYR A C 1
ATOM 598 O O . TYR A 1 75 ? -8.235 -2.030 -3.830 1.00 95.56 75 TYR A O 1
ATOM 606 N N . PHE A 1 76 ? -7.857 -2.674 -5.959 1.00 97.31 76 PHE A N 1
ATOM 607 C CA . PHE A 1 76 ? -6.915 -3.747 -5.652 1.00 97.31 76 PHE A CA 1
ATOM 608 C C . PHE A 1 76 ? -5.507 -3.162 -5.511 1.00 97.31 76 PHE A C 1
ATOM 610 O O . PHE A 1 76 ? -4.980 -2.561 -6.446 1.00 97.31 76 PHE A O 1
ATOM 617 N N . LEU A 1 77 ? -4.926 -3.283 -4.316 1.00 96.38 77 LEU A N 1
ATOM 618 C CA . LEU A 1 77 ? -3.666 -2.637 -3.943 1.00 96.38 77 LEU A CA 1
ATOM 619 C C . LEU A 1 77 ? -2.834 -3.557 -3.043 1.00 96.38 77 LEU A C 1
ATOM 621 O O . LEU A 1 77 ? -3.380 -4.350 -2.271 1.00 96.38 77 LEU A O 1
ATOM 625 N N . VAL A 1 78 ? -1.510 -3.399 -3.078 1.00 96.94 78 VAL A N 1
ATOM 626 C CA . VAL A 1 78 ? -0.618 -3.997 -2.071 1.00 96.94 78 VAL A CA 1
ATOM 627 C C . VAL A 1 78 ? -0.914 -3.377 -0.701 1.00 96.94 78 VAL A C 1
ATOM 629 O O . VAL A 1 78 ? -0.881 -2.154 -0.548 1.00 96.94 78 VAL A O 1
ATOM 632 N N . LYS A 1 79 ? -1.206 -4.226 0.291 1.00 95.88 79 LYS A N 1
ATOM 633 C CA . LYS A 1 79 ? -1.455 -3.847 1.691 1.00 95.88 79 LYS A CA 1
ATOM 634 C C . LYS A 1 79 ? -0.203 -4.020 2.546 1.00 95.88 79 LYS A C 1
ATOM 636 O O . LYS A 1 79 ? 0.128 -3.136 3.333 1.00 95.88 79 LYS A O 1
ATOM 641 N N . PHE A 1 80 ? 0.503 -5.132 2.361 1.00 96.50 80 PHE A N 1
ATOM 642 C CA . PHE A 1 80 ? 1.736 -5.445 3.075 1.00 96.50 80 PHE A CA 1
ATOM 643 C C . PHE A 1 80 ? 2.889 -5.516 2.085 1.00 96.50 80 PHE A C 1
ATOM 645 O O . PHE A 1 80 ? 2.871 -6.353 1.189 1.00 96.50 80 PHE A O 1
ATOM 652 N N . PHE A 1 81 ? 3.883 -4.646 2.256 1.00 96.19 81 PHE A N 1
ATOM 653 C CA . PHE A 1 81 ? 5.048 -4.555 1.385 1.00 96.19 81 PHE A CA 1
ATOM 654 C C . PHE A 1 81 ? 6.216 -5.340 1.994 1.00 96.19 81 PHE A C 1
ATOM 656 O O . PHE A 1 81 ? 6.707 -5.009 3.076 1.00 96.19 81 PHE A O 1
ATOM 663 N N . VAL A 1 82 ? 6.671 -6.377 1.293 1.00 95.44 82 VAL A N 1
ATOM 664 C CA . VAL A 1 82 ? 7.866 -7.165 1.650 1.00 95.44 82 VAL A CA 1
ATOM 665 C C . VAL A 1 82 ? 9.029 -6.877 0.696 1.00 95.44 82 VAL A C 1
ATOM 667 O O . VAL A 1 82 ? 8.862 -6.160 -0.288 1.00 95.44 82 VAL A O 1
ATOM 670 N N . LYS A 1 83 ? 10.230 -7.402 0.971 1.00 91.94 83 LYS A N 1
ATOM 671 C CA . LYS A 1 83 ? 11.381 -7.179 0.083 1.00 91.94 83 LYS A CA 1
ATOM 672 C C . LYS A 1 83 ? 11.188 -7.908 -1.257 1.00 91.94 83 LYS A C 1
ATOM 674 O O . LYS A 1 83 ? 10.563 -8.968 -1.280 1.00 91.94 83 LYS A O 1
ATOM 679 N N . PRO A 1 84 ? 11.801 -7.441 -2.364 1.00 91.00 84 PRO A N 1
ATOM 680 C CA . PRO A 1 84 ? 11.639 -8.073 -3.679 1.00 91.00 84 PRO A CA 1
ATOM 681 C C . PRO A 1 84 ? 12.060 -9.550 -3.715 1.00 91.00 84 PRO A C 1
ATOM 683 O O . PRO A 1 84 ? 11.489 -10.321 -4.481 1.00 91.00 84 PRO A O 1
ATOM 686 N N . GLN A 1 85 ? 13.024 -9.953 -2.872 1.00 89.94 85 GLN A N 1
ATOM 687 C CA . GLN A 1 85 ? 13.495 -11.343 -2.776 1.00 89.94 85 GLN A CA 1
ATOM 688 C C . GLN A 1 85 ? 12.460 -12.304 -2.165 1.00 89.94 85 GLN A C 1
ATOM 690 O O . GLN A 1 85 ? 12.597 -13.517 -2.297 1.00 89.94 85 GLN A O 1
ATOM 695 N N . GLU A 1 86 ? 11.444 -11.780 -1.477 1.00 91.19 86 GLU A N 1
ATOM 696 C CA . GLU A 1 86 ? 10.382 -12.577 -0.857 1.00 91.19 86 GLU A CA 1
ATOM 697 C C . GLU A 1 86 ? 9.231 -12.857 -1.832 1.00 91.19 86 GLU A C 1
ATOM 699 O O . GLU A 1 86 ? 8.461 -13.784 -1.603 1.00 91.19 86 GLU A O 1
ATOM 704 N N . LEU A 1 87 ? 9.136 -12.094 -2.928 1.00 94.75 87 LEU A N 1
ATOM 705 C CA . LEU A 1 87 ? 8.083 -12.226 -3.933 1.00 94.75 87 LEU A CA 1
ATOM 706 C C . LEU A 1 87 ? 8.440 -13.323 -4.936 1.00 94.75 87 LEU A C 1
ATOM 708 O O . LEU A 1 87 ? 9.417 -13.208 -5.683 1.00 94.75 87 LEU A O 1
ATOM 712 N N . GLN A 1 88 ? 7.638 -14.378 -4.981 1.00 92.19 88 GLN A N 1
ATOM 713 C CA . GLN A 1 88 ? 7.931 -15.608 -5.712 1.00 92.19 88 GLN A CA 1
ATOM 714 C C . GLN A 1 88 ? 7.410 -15.567 -7.150 1.00 92.19 88 GLN A C 1
ATOM 716 O O . GLN A 1 88 ? 8.133 -15.959 -8.069 1.00 92.19 88 GLN A O 1
ATOM 721 N N . GLN A 1 89 ? 6.196 -15.058 -7.368 1.00 94.19 89 GLN A N 1
ATOM 722 C CA . GLN A 1 89 ? 5.588 -14.964 -8.694 1.00 94.19 89 GLN A CA 1
ATOM 723 C C . GLN A 1 89 ? 5.928 -13.641 -9.390 1.00 94.19 89 GLN A C 1
ATOM 725 O O . GLN A 1 89 ? 5.975 -12.574 -8.773 1.00 94.19 89 GLN A O 1
ATOM 730 N N . GLU A 1 90 ? 6.061 -13.671 -10.719 1.00 94.12 90 GLU A N 1
ATOM 731 C CA . GLU A 1 90 ? 6.226 -12.438 -11.496 1.00 94.12 90 GLU A CA 1
ATOM 732 C C . GLU A 1 90 ? 4.973 -11.546 -11.443 1.00 94.12 90 GLU A C 1
ATOM 734 O O . GLU A 1 90 ? 5.103 -10.326 -11.343 1.00 94.12 90 GLU A O 1
ATOM 739 N N . ILE A 1 91 ? 3.763 -12.126 -11.438 1.00 95.56 91 ILE A N 1
ATOM 740 C CA . ILE A 1 91 ? 2.517 -11.346 -11.353 1.00 95.56 91 ILE A CA 1
ATOM 741 C C . ILE A 1 91 ? 2.452 -10.516 -10.064 1.00 95.56 91 ILE A C 1
ATOM 743 O O . ILE A 1 91 ? 2.093 -9.341 -10.108 1.00 95.56 91 ILE A O 1
ATOM 747 N N . THR A 1 92 ? 2.905 -11.069 -8.937 1.00 97.00 92 THR A N 1
ATOM 748 C CA . THR A 1 92 ? 3.010 -10.357 -7.657 1.00 97.00 92 THR A CA 1
ATOM 749 C C . THR A 1 92 ? 3.951 -9.160 -7.767 1.00 97.00 92 THR A C 1
ATOM 751 O O . THR A 1 92 ? 3.579 -8.045 -7.400 1.00 97.00 92 THR A O 1
ATOM 754 N N . ARG A 1 93 ? 5.144 -9.355 -8.350 1.00 96.56 93 ARG A N 1
ATOM 755 C CA . ARG A 1 93 ? 6.112 -8.270 -8.599 1.00 96.56 93 ARG A CA 1
ATOM 756 C C . ARG A 1 93 ? 5.552 -7.208 -9.547 1.00 96.56 93 ARG A C 1
ATOM 758 O O . ARG A 1 93 ? 5.790 -6.020 -9.342 1.00 96.56 93 ARG A O 1
ATOM 765 N N . HIS A 1 94 ? 4.780 -7.609 -10.556 1.00 96.31 94 HIS A N 1
ATOM 766 C CA . HIS A 1 94 ? 4.123 -6.681 -11.472 1.00 96.31 94 HIS A CA 1
ATOM 767 C C . HIS A 1 94 ? 3.053 -5.836 -10.764 1.00 96.31 94 HIS A C 1
ATOM 769 O O . HIS A 1 94 ? 3.075 -4.616 -10.896 1.00 96.31 94 HIS A O 1
ATOM 775 N N . GLN A 1 95 ? 2.189 -6.439 -9.942 1.00 97.00 95 GLN A N 1
ATOM 776 C CA . GLN A 1 95 ? 1.177 -5.711 -9.161 1.00 97.00 95 GLN A CA 1
ATOM 777 C C . GLN A 1 95 ? 1.800 -4.779 -8.103 1.00 97.00 95 GLN A C 1
ATOM 779 O O . GLN A 1 95 ? 1.299 -3.675 -7.865 1.00 97.00 95 GLN A O 1
ATOM 784 N N . TYR A 1 96 ? 2.943 -5.166 -7.526 1.00 97.38 96 TYR A N 1
ATOM 785 C CA . TYR A 1 96 ? 3.780 -4.275 -6.717 1.00 97.38 96 TYR A CA 1
ATOM 786 C C . TYR A 1 96 ? 4.290 -3.072 -7.522 1.00 97.38 96 TYR A C 1
ATOM 788 O O . TYR A 1 96 ? 4.114 -1.935 -7.085 1.00 97.38 96 TYR A O 1
ATOM 796 N N . TYR A 1 97 ? 4.879 -3.298 -8.703 1.00 97.12 97 TYR A N 1
ATOM 797 C CA . TYR A 1 97 ? 5.340 -2.227 -9.595 1.00 97.12 97 TYR A CA 1
ATOM 798 C C . TYR A 1 97 ? 4.195 -1.271 -9.969 1.00 97.12 97 TYR A C 1
ATOM 800 O O . TYR A 1 97 ? 4.354 -0.061 -9.826 1.00 97.12 97 TYR A O 1
ATOM 808 N N . LEU A 1 98 ? 3.024 -1.795 -10.352 1.00 96.31 98 LEU A N 1
ATOM 809 C CA . LEU A 1 98 ? 1.847 -0.988 -10.690 1.00 96.31 98 LEU A CA 1
ATOM 810 C C . LEU A 1 98 ? 1.381 -0.129 -9.505 1.00 96.31 98 LEU A C 1
ATOM 812 O O . LEU A 1 98 ? 1.141 1.068 -9.663 1.00 96.31 98 LEU A O 1
ATOM 816 N N . THR A 1 99 ? 1.309 -0.714 -8.304 1.00 96.06 99 THR A N 1
ATOM 817 C CA . THR A 1 99 ? 0.933 0.011 -7.078 1.00 96.06 99 THR A CA 1
ATOM 818 C C . THR A 1 99 ? 1.929 1.134 -6.767 1.00 96.06 99 THR A C 1
ATOM 820 O O . THR A 1 99 ? 1.526 2.258 -6.468 1.00 96.06 99 THR A O 1
ATOM 823 N N . LEU A 1 100 ? 3.232 0.855 -6.873 1.00 95.81 100 LEU A N 1
ATOM 824 C CA . LEU A 1 100 ? 4.297 1.823 -6.598 1.00 95.81 100 LEU A CA 1
ATOM 825 C C . LEU A 1 100 ? 4.359 2.936 -7.649 1.00 95.81 100 LEU A C 1
ATOM 827 O O . LEU A 1 100 ? 4.475 4.097 -7.266 1.00 95.81 100 LEU A O 1
ATOM 831 N N . LYS A 1 101 ? 4.207 2.620 -8.943 1.00 94.44 101 LYS A N 1
ATOM 832 C CA . LYS A 1 101 ? 4.084 3.614 -10.024 1.00 94.44 101 LYS A CA 1
ATOM 833 C C . LYS A 1 101 ? 2.905 4.554 -9.766 1.00 94.44 101 LYS A C 1
ATOM 835 O O . LYS A 1 101 ? 3.064 5.770 -9.845 1.00 94.44 101 LYS A O 1
ATOM 840 N N . ASN A 1 102 ? 1.741 4.015 -9.396 1.00 92.94 102 ASN A N 1
ATOM 841 C CA . ASN A 1 102 ? 0.591 4.847 -9.048 1.00 92.94 102 ASN A CA 1
ATOM 842 C C . ASN A 1 102 ? 0.884 5.744 -7.828 1.00 92.94 102 ASN A C 1
ATOM 844 O O . ASN A 1 102 ? 0.604 6.937 -7.860 1.00 92.94 102 ASN A O 1
ATOM 848 N N . PHE A 1 103 ? 1.530 5.220 -6.782 1.00 92.75 103 PHE A N 1
ATOM 849 C CA . PHE A 1 103 ? 1.910 6.013 -5.604 1.00 92.75 103 PHE A CA 1
ATOM 850 C C . PHE A 1 103 ? 2.979 7.086 -5.899 1.00 92.75 103 PHE A C 1
ATOM 852 O O . PHE A 1 103 ? 2.954 8.147 -5.272 1.00 92.75 103 PHE A O 1
ATOM 859 N N . ILE A 1 104 ? 3.890 6.853 -6.853 1.00 92.50 104 ILE A N 1
ATOM 860 C CA . ILE A 1 104 ? 4.805 7.881 -7.379 1.00 92.50 104 ILE A CA 1
ATOM 861 C C . ILE A 1 104 ? 3.995 9.002 -8.034 1.00 92.50 104 ILE A C 1
ATOM 863 O O . ILE A 1 104 ? 4.173 10.160 -7.667 1.00 92.50 104 ILE A O 1
ATOM 867 N N . ASN A 1 105 ? 3.066 8.668 -8.934 1.00 89.50 105 ASN A N 1
ATOM 868 C CA . ASN A 1 105 ? 2.227 9.644 -9.639 1.00 89.50 105 ASN A CA 1
ATOM 869 C C . ASN A 1 105 ? 1.305 10.439 -8.696 1.00 89.50 105 ASN A C 1
ATOM 871 O O . ASN A 1 105 ? 1.107 11.635 -8.891 1.00 89.50 105 ASN A O 1
ATOM 875 N N . GLU A 1 106 ? 0.794 9.803 -7.639 1.00 87.62 106 GLU A N 1
ATOM 876 C CA . GLU A 1 106 ? 0.037 10.447 -6.554 1.00 87.62 106 GLU A CA 1
ATOM 877 C C . GLU A 1 106 ? 0.907 11.333 -5.634 1.00 87.62 106 GLU A C 1
ATOM 879 O O . GLU A 1 106 ? 0.372 12.016 -4.761 1.00 87.62 106 GLU A O 1
ATOM 884 N N . GLY A 1 107 ? 2.237 11.330 -5.791 1.00 86.44 107 GLY A N 1
ATOM 885 C CA . GLY A 1 107 ? 3.159 12.135 -4.985 1.00 86.44 107 GLY A CA 1
ATOM 886 C C . GLY A 1 107 ? 3.348 11.640 -3.546 1.00 86.44 107 GLY A C 1
ATOM 887 O O . GLY A 1 107 ? 3.678 12.434 -2.668 1.00 86.44 107 GLY A O 1
ATOM 888 N N . LYS A 1 108 ? 3.135 10.342 -3.280 1.00 87.38 108 LYS A N 1
ATOM 889 C CA . LYS A 1 108 ? 3.283 9.743 -1.935 1.00 87.38 108 LYS A CA 1
ATOM 890 C C . LYS A 1 108 ? 4.733 9.533 -1.496 1.00 87.38 108 LYS A C 1
ATOM 892 O O . LYS A 1 108 ? 4.986 9.396 -0.302 1.00 87.38 108 LYS A O 1
ATOM 897 N N . PHE A 1 109 ? 5.667 9.490 -2.442 1.00 89.06 109 PHE A N 1
ATOM 898 C CA . PHE A 1 109 ? 7.099 9.367 -2.179 1.00 89.06 109 PHE A CA 1
ATOM 899 C C . PHE A 1 109 ? 7.777 10.730 -2.291 1.00 89.06 109 PHE A C 1
ATOM 901 O O . PHE A 1 109 ? 7.597 11.426 -3.292 1.00 89.06 109 PHE A O 1
ATOM 908 N N . ASP A 1 110 ? 8.619 11.079 -1.315 1.00 84.31 110 ASP A N 1
ATOM 909 C CA . ASP A 1 110 ? 9.565 12.177 -1.501 1.00 84.31 110 ASP A CA 1
ATOM 910 C C . ASP A 1 110 ? 10.722 11.704 -2.388 1.00 84.31 110 ASP A C 1
ATOM 912 O O . ASP A 1 110 ? 11.736 11.191 -1.921 1.00 84.31 110 ASP A O 1
ATOM 916 N N . LEU A 1 111 ? 10.543 11.866 -3.697 1.00 87.00 111 LEU A N 1
ATOM 917 C CA . LEU A 1 111 ? 11.596 11.621 -4.675 1.00 87.00 111 LEU A CA 1
ATOM 918 C C . LEU A 1 111 ? 12.560 12.808 -4.812 1.00 87.00 111 LEU A C 1
ATOM 920 O O . LEU A 1 111 ? 13.552 12.665 -5.512 1.00 87.00 111 LEU A O 1
ATOM 924 N N . SER A 1 112 ? 12.282 13.963 -4.190 1.00 81.75 112 SER A N 1
ATOM 925 C CA . SER A 1 112 ? 13.051 15.204 -4.385 1.00 81.75 112 SER A CA 1
ATOM 926 C C . SER A 1 112 ? 14.348 15.271 -3.571 1.00 81.75 112 SER A C 1
ATOM 928 O O . SER A 1 112 ? 15.257 16.023 -3.916 1.00 81.75 112 SER A O 1
ATOM 930 N N . SER A 1 113 ? 14.451 14.461 -2.515 1.00 82.81 113 SER A N 1
ATOM 931 C CA . SER A 1 113 ? 15.650 14.304 -1.683 1.00 82.81 113 SER A CA 1
ATOM 932 C C . SER A 1 113 ? 16.627 13.233 -2.196 1.00 82.81 113 SER A C 1
ATOM 934 O O . SER A 1 113 ? 17.684 13.023 -1.598 1.00 82.81 113 SER A O 1
ATOM 936 N N . LEU A 1 114 ? 16.309 12.556 -3.306 1.00 87.69 114 LEU A N 1
ATOM 937 C CA . LEU A 1 114 ? 17.155 11.516 -3.894 1.00 87.69 114 LEU A CA 1
ATOM 938 C C . LEU A 1 114 ? 18.260 12.100 -4.790 1.00 87.69 114 LEU A C 1
ATOM 940 O O . LEU A 1 114 ? 18.180 13.221 -5.292 1.00 87.69 114 LEU A O 1
ATOM 944 N N . GLN A 1 115 ? 19.300 11.307 -5.046 1.00 89.56 115 GLN A N 1
ATOM 945 C CA . GLN A 1 115 ? 20.315 11.651 -6.043 1.00 89.56 115 GLN A CA 1
ATOM 946 C C . GLN A 1 115 ? 19.706 11.620 -7.454 1.00 89.56 115 GLN A C 1
ATOM 948 O O . GLN A 1 115 ? 19.003 10.664 -7.791 1.00 89.56 115 GLN A O 1
ATOM 953 N N . THR A 1 116 ? 20.047 12.596 -8.306 1.00 88.50 116 THR A N 1
ATOM 954 C CA . THR A 1 116 ? 19.584 12.673 -9.708 1.00 88.50 116 THR A CA 1
ATOM 955 C C . THR A 1 116 ? 19.733 11.343 -10.443 1.00 88.50 116 THR A C 1
ATOM 957 O O . THR A 1 116 ? 18.790 10.884 -11.078 1.00 88.50 116 THR A O 1
ATOM 960 N N . LYS A 1 117 ? 20.883 10.670 -10.296 1.00 91.56 117 LYS A N 1
ATOM 961 C CA . LYS A 1 117 ? 21.160 9.375 -10.934 1.00 91.56 117 LYS A CA 1
ATOM 962 C C . LYS A 1 117 ? 20.159 8.281 -10.540 1.00 91.56 117 LYS A C 1
ATOM 964 O O . LYS A 1 117 ? 19.789 7.464 -11.378 1.00 91.56 117 LYS A O 1
ATOM 969 N N . THR A 1 118 ? 19.691 8.267 -9.292 1.00 92.88 118 THR A N 1
ATOM 970 C CA . THR A 1 118 ? 18.674 7.311 -8.825 1.00 92.88 118 THR A CA 1
ATOM 971 C C . THR A 1 118 ? 17.318 7.603 -9.464 1.00 92.88 118 THR A C 1
ATOM 973 O O . THR A 1 118 ? 16.638 6.678 -9.897 1.00 92.88 118 THR A O 1
ATOM 976 N N . VAL A 1 119 ? 16.946 8.881 -9.586 1.00 92.75 119 VAL A N 1
ATOM 977 C CA . VAL A 1 119 ? 15.692 9.304 -10.236 1.00 92.75 119 VAL A CA 1
ATOM 978 C C . VAL A 1 119 ? 15.746 9.025 -11.743 1.00 92.75 119 VAL A C 1
ATOM 980 O O . VAL A 1 119 ? 14.801 8.466 -12.291 1.00 92.75 119 VAL A O 1
ATOM 983 N N . ALA A 1 120 ? 16.875 9.304 -12.400 1.00 93.25 120 ALA A N 1
ATOM 984 C CA . ALA A 1 120 ? 17.124 8.956 -13.799 1.00 93.25 120 ALA A CA 1
ATOM 985 C C . ALA A 1 120 ? 17.016 7.440 -14.044 1.00 93.25 120 ALA A C 1
ATOM 987 O O . ALA A 1 120 ? 16.322 7.017 -14.968 1.00 93.25 120 ALA A O 1
ATOM 988 N N . ARG A 1 121 ? 17.624 6.615 -13.175 1.00 95.12 121 ARG A N 1
ATOM 989 C CA . ARG A 1 121 ? 17.528 5.144 -13.220 1.00 95.12 121 ARG A CA 1
ATOM 990 C C . ARG A 1 121 ? 16.094 4.653 -12.998 1.00 95.12 121 ARG A C 1
ATOM 992 O O . ARG A 1 121 ? 15.669 3.747 -13.704 1.00 95.12 121 ARG A O 1
ATOM 999 N N . LEU A 1 122 ? 15.325 5.257 -12.086 1.00 95.25 122 LEU A N 1
ATOM 1000 C CA . LEU A 1 122 ? 13.898 4.946 -11.915 1.00 95.25 122 LEU A CA 1
ATOM 1001 C C . LEU A 1 122 ? 13.094 5.264 -13.183 1.00 95.25 122 LEU A C 1
ATOM 1003 O O . LEU A 1 122 ? 12.367 4.400 -13.665 1.00 95.25 122 LEU A O 1
ATOM 1007 N N . CYS A 1 123 ? 13.261 6.456 -13.762 1.00 94.75 123 CYS A N 1
ATOM 1008 C CA . CYS A 1 123 ? 12.607 6.833 -15.019 1.00 94.75 123 CYS A CA 1
ATOM 1009 C C . CYS A 1 123 ? 12.976 5.891 -16.177 1.00 94.75 123 CYS A C 1
ATOM 1011 O O . CYS A 1 123 ? 12.104 5.516 -16.957 1.00 94.75 123 CYS A O 1
ATOM 1013 N N . ALA A 1 124 ? 14.245 5.486 -16.270 1.00 94.81 124 ALA A N 1
ATOM 1014 C CA . ALA A 1 124 ? 14.732 4.524 -17.254 1.00 94.81 124 ALA A CA 1
ATOM 1015 C C . ALA A 1 124 ? 14.102 3.132 -17.078 1.00 94.81 124 ALA A C 1
ATOM 1017 O O . ALA A 1 124 ? 13.646 2.543 -18.052 1.00 94.81 124 ALA A O 1
ATOM 1018 N N . LEU A 1 125 ? 14.020 2.625 -15.843 1.00 96.25 125 LEU A N 1
ATOM 1019 C CA . LEU A 1 125 ? 13.386 1.338 -15.536 1.00 96.25 125 LEU A CA 1
ATOM 1020 C C . LEU A 1 125 ? 11.885 1.348 -15.846 1.00 96.25 125 LEU A C 1
ATOM 1022 O O . LEU A 1 125 ? 11.378 0.386 -16.414 1.00 96.25 125 LEU A O 1
ATOM 1026 N N . VAL A 1 126 ? 11.175 2.429 -15.507 1.00 95.75 126 VAL A N 1
ATOM 1027 C CA . VAL A 1 126 ? 9.748 2.583 -15.837 1.00 95.75 126 VAL A CA 1
ATOM 1028 C C . VAL A 1 126 ? 9.549 2.605 -17.355 1.00 95.75 126 VAL A C 1
ATOM 1030 O O . VAL A 1 126 ? 8.693 1.882 -17.859 1.00 95.75 126 VAL A O 1
ATOM 1033 N N . ALA A 1 127 ? 10.382 3.352 -18.086 1.00 94.56 127 ALA A N 1
ATOM 1034 C CA . ALA A 1 127 ? 10.336 3.389 -19.544 1.00 94.56 127 ALA A CA 1
ATOM 1035 C C . ALA A 1 127 ? 10.619 2.020 -20.172 1.00 94.56 127 ALA A C 1
ATOM 1037 O O . ALA A 1 127 ? 9.894 1.614 -21.071 1.00 94.56 127 ALA A O 1
ATOM 1038 N N . HIS A 1 128 ? 11.614 1.289 -19.670 1.00 95.12 128 HIS A N 1
ATOM 1039 C CA . HIS A 1 128 ? 11.954 -0.042 -20.165 1.00 95.12 128 HIS A CA 1
ATOM 1040 C C . HIS A 1 128 ? 10.816 -1.054 -19.941 1.00 95.12 128 HIS A C 1
ATOM 1042 O O . HIS A 1 128 ? 10.492 -1.847 -20.823 1.00 95.12 128 HIS A O 1
ATOM 1048 N N . ILE A 1 129 ? 10.142 -0.991 -18.785 1.00 94.50 129 ILE A N 1
ATOM 1049 C CA . ILE A 1 129 ? 8.996 -1.861 -18.465 1.00 94.50 129 ILE A CA 1
ATOM 1050 C C . ILE A 1 129 ? 7.773 -1.572 -19.362 1.00 94.50 129 ILE A C 1
ATOM 1052 O O . ILE A 1 129 ? 6.967 -2.475 -19.586 1.00 94.50 129 ILE A O 1
ATOM 1056 N N . GLU A 1 130 ? 7.624 -0.345 -19.875 1.00 91.94 130 GLU A N 1
ATOM 1057 C CA . GLU A 1 130 ? 6.469 0.081 -20.687 1.00 91.94 130 GLU A CA 1
ATOM 1058 C C . GLU A 1 130 ? 6.721 0.084 -22.201 1.00 91.94 130 GLU A C 1
ATOM 1060 O O . GLU A 1 130 ? 5.799 -0.180 -22.970 1.00 91.94 130 GLU A O 1
ATOM 1065 N N . CYS A 1 131 ? 7.947 0.384 -22.630 1.00 90.56 131 CYS A N 1
ATOM 1066 C CA . CYS A 1 131 ? 8.312 0.604 -24.031 1.00 90.56 131 CYS A CA 1
ATOM 1067 C C . CYS A 1 131 ? 9.267 -0.464 -24.596 1.00 90.56 131 CYS A C 1
ATOM 1069 O O . CYS A 1 131 ? 9.427 -0.520 -25.815 1.00 90.56 131 CYS A O 1
ATOM 1071 N N . GLY A 1 132 ? 9.885 -1.295 -23.748 1.00 90.62 132 GLY A N 1
ATOM 1072 C CA . GLY A 1 132 ? 10.971 -2.199 -24.140 1.00 90.62 132 GLY A CA 1
ATOM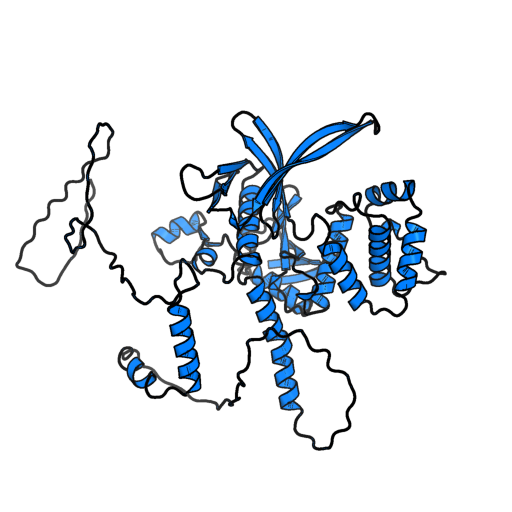 1073 C C . GLY A 1 132 ? 12.301 -1.468 -24.344 1.00 90.62 132 GLY A C 1
ATOM 1074 O O . GLY A 1 132 ? 12.518 -0.405 -23.761 1.00 90.62 132 GLY A O 1
ATOM 1075 N N . ASP A 1 133 ? 13.185 -2.045 -25.163 1.00 91.06 133 ASP A N 1
ATOM 1076 C CA . ASP A 1 133 ? 14.546 -1.550 -25.403 1.00 91.06 133 ASP A CA 1
ATOM 1077 C C . ASP A 1 133 ? 14.609 -0.073 -25.839 1.00 91.06 133 ASP A C 1
ATOM 1079 O O . ASP A 1 133 ? 13.762 0.443 -26.577 1.00 91.06 133 ASP A O 1
ATOM 1083 N N . PHE A 1 134 ? 15.683 0.612 -25.437 1.00 90.06 134 PHE A N 1
ATOM 1084 C CA . PHE A 1 134 ? 15.931 1.996 -25.834 1.00 90.06 134 PHE A CA 1
ATOM 1085 C C . PHE A 1 134 ? 16.151 2.135 -27.352 1.00 90.06 134 PHE A C 1
ATOM 1087 O O . PHE A 1 134 ? 17.069 1.545 -27.919 1.00 90.06 134 PHE A O 1
ATOM 1094 N N . SER A 1 135 ? 15.371 3.012 -27.991 1.00 87.69 135 SER A N 1
ATOM 1095 C CA . SER A 1 135 ? 15.550 3.428 -29.386 1.00 87.69 135 SER A CA 1
ATOM 1096 C C . SER A 1 135 ? 15.706 4.946 -29.487 1.00 87.69 135 SER A C 1
ATOM 1098 O O . SER A 1 135 ? 14.920 5.702 -28.912 1.00 87.69 135 SER A O 1
ATOM 1100 N N . GLN A 1 136 ? 16.695 5.398 -30.266 1.00 83.88 136 GLN A N 1
ATOM 1101 C CA . GLN A 1 136 ? 16.922 6.822 -30.544 1.00 83.88 136 GLN A CA 1
ATOM 1102 C C . GLN A 1 136 ? 15.801 7.451 -31.391 1.00 83.88 136 GLN A C 1
ATOM 1104 O O . GLN A 1 136 ? 15.557 8.648 -31.283 1.00 83.88 136 GLN A O 1
ATOM 1109 N N . GLU A 1 137 ? 15.083 6.655 -32.187 1.00 84.25 137 GLU A N 1
ATOM 1110 C CA . GLU A 1 137 ? 13.964 7.121 -33.020 1.00 84.25 137 GLU A CA 1
ATOM 1111 C C . GLU A 1 137 ? 12.686 7.362 -32.201 1.00 84.25 137 GLU A C 1
ATOM 1113 O O . GLU A 1 137 ? 11.835 8.166 -32.578 1.00 84.25 137 GLU A O 1
ATOM 1118 N N . ARG A 1 138 ? 12.539 6.664 -31.066 1.00 84.31 138 ARG A N 1
ATOM 1119 C CA . ARG A 1 138 ? 11.361 6.732 -30.186 1.00 84.31 138 ARG A CA 1
ATOM 1120 C C . ARG A 1 138 ? 11.770 6.917 -28.728 1.00 84.31 138 ARG A C 1
ATOM 1122 O O . ARG A 1 138 ? 11.444 6.099 -27.872 1.00 84.31 138 ARG A O 1
ATOM 1129 N N . VAL A 1 139 ? 12.472 8.016 -28.444 1.00 85.06 139 VAL A N 1
ATOM 1130 C CA . VAL A 1 139 ? 12.880 8.376 -27.076 1.00 85.06 139 VAL A CA 1
ATOM 1131 C C . VAL A 1 139 ? 11.641 8.619 -26.194 1.00 85.06 139 VAL A C 1
ATOM 1133 O O . VAL A 1 139 ? 10.863 9.533 -26.481 1.00 85.06 139 VAL A O 1
ATOM 1136 N N . PRO A 1 140 ? 11.449 7.862 -25.095 1.00 87.81 140 PRO A N 1
ATOM 1137 C CA . PRO A 1 140 ? 10.328 8.063 -24.182 1.00 87.81 140 PRO A CA 1
ATOM 1138 C C . PRO A 1 140 ? 10.344 9.434 -23.498 1.00 87.81 140 PRO A C 1
ATOM 1140 O O . PRO A 1 140 ? 11.395 10.000 -23.182 1.00 87.81 140 PRO A O 1
ATOM 1143 N N . LYS A 1 141 ? 9.158 9.965 -23.187 1.00 88.56 141 LYS A N 1
ATOM 1144 C CA . LYS A 1 141 ? 9.014 11.203 -22.413 1.00 88.56 141 LYS A CA 1
ATOM 1145 C C . LYS A 1 141 ? 9.170 10.909 -20.916 1.00 88.56 141 LYS A C 1
ATOM 1147 O O . LYS A 1 141 ? 8.177 10.810 -20.195 1.00 88.56 141 LYS A O 1
ATOM 1152 N N . TYR A 1 142 ? 10.413 10.790 -20.441 1.00 87.62 142 TYR A N 1
ATOM 1153 C CA . TYR A 1 142 ? 10.732 10.414 -19.054 1.00 87.62 142 TYR A CA 1
ATOM 1154 C C . TYR A 1 142 ? 10.105 11.340 -17.998 1.00 87.62 142 TYR A C 1
ATOM 1156 O O . TYR A 1 142 ? 9.750 10.884 -16.914 1.00 87.62 142 TYR A O 1
ATOM 1164 N N . SER A 1 143 ? 9.871 12.613 -18.338 1.00 85.38 143 SER A N 1
ATOM 1165 C CA . SER A 1 143 ? 9.114 13.571 -17.507 1.00 85.38 143 SER A CA 1
ATOM 1166 C C . SER A 1 143 ? 7.682 13.142 -17.152 1.00 85.38 143 SER A C 1
ATOM 1168 O O . SER A 1 143 ? 7.103 13.714 -16.236 1.00 85.38 143 SER A O 1
ATOM 1170 N N . SER A 1 144 ? 7.103 12.153 -17.842 1.00 87.75 144 SER A N 1
ATOM 1171 C CA . SER A 1 144 ? 5.763 11.620 -17.543 1.00 87.75 144 SER A CA 1
ATOM 1172 C C . SER A 1 144 ? 5.736 10.507 -16.484 1.00 87.75 144 SER A C 1
ATOM 1174 O O . SER A 1 144 ? 4.658 10.169 -16.000 1.00 87.75 144 SER A O 1
ATOM 1176 N N . TYR A 1 145 ? 6.894 9.957 -16.099 1.00 88.12 145 TYR A N 1
ATOM 1177 C CA . TYR A 1 145 ? 6.998 8.845 -15.141 1.00 88.12 145 TYR A CA 1
ATOM 1178 C C . TYR A 1 145 ? 7.172 9.286 -13.678 1.00 88.12 145 TYR A C 1
ATOM 1180 O O . TYR A 1 145 ? 7.210 8.445 -12.781 1.00 88.12 145 TYR A O 1
ATOM 1188 N N . ILE A 1 146 ? 7.286 10.594 -13.434 1.00 88.81 146 ILE A N 1
ATOM 1189 C CA . ILE A 1 146 ? 7.386 11.205 -12.105 1.00 88.81 146 ILE A CA 1
ATOM 1190 C C . ILE A 1 146 ? 6.498 12.457 -12.031 1.00 88.81 146 ILE A C 1
ATOM 1192 O O . ILE A 1 146 ? 6.225 13.073 -13.063 1.00 88.81 146 ILE A O 1
ATOM 1196 N N . PRO A 1 147 ? 6.071 12.898 -10.832 1.00 87.50 147 PRO A N 1
ATOM 1197 C CA . PRO A 1 147 ? 5.340 14.151 -10.685 1.00 87.50 147 PRO A CA 1
ATOM 1198 C C . PRO A 1 147 ? 6.114 15.345 -11.250 1.00 87.50 147 PRO A C 1
ATOM 1200 O O . PRO A 1 147 ? 7.307 15.512 -10.987 1.00 87.50 147 PRO A O 1
ATOM 1203 N N . MET A 1 148 ? 5.417 16.240 -11.956 1.00 85.06 148 MET A N 1
ATOM 1204 C CA . MET A 1 148 ? 6.030 17.428 -12.568 1.00 85.06 148 MET A CA 1
ATOM 1205 C C . MET A 1 148 ? 6.723 18.339 -11.536 1.00 85.06 148 MET A C 1
ATOM 1207 O O . MET A 1 148 ? 7.711 19.000 -11.847 1.00 85.06 148 MET A O 1
ATOM 1211 N N . SER A 1 149 ? 6.245 18.346 -10.287 1.00 83.06 149 SER A N 1
ATOM 1212 C CA . SER A 1 149 ? 6.899 19.023 -9.160 1.00 83.06 149 SER A CA 1
ATOM 1213 C C . SER A 1 149 ? 8.314 18.499 -8.899 1.00 83.06 149 SER A C 1
ATOM 1215 O O . SER A 1 149 ? 9.219 19.304 -8.703 1.00 83.06 149 SER A O 1
ATOM 1217 N N . VAL A 1 150 ? 8.515 17.179 -8.952 1.00 85.06 150 VAL A N 1
ATOM 1218 C CA . VAL A 1 150 ? 9.821 16.519 -8.795 1.00 85.06 150 VAL A CA 1
ATOM 1219 C C . VAL A 1 150 ? 10.688 16.772 -10.027 1.00 85.06 150 VAL A C 1
ATOM 1221 O O . VAL A 1 150 ? 11.838 17.182 -9.888 1.00 85.06 150 VAL A O 1
ATOM 1224 N N . TYR A 1 151 ? 10.131 16.616 -11.235 1.00 85.00 151 TYR A N 1
ATOM 1225 C CA . TYR A 1 151 ? 10.854 16.895 -12.482 1.00 85.00 151 TYR A CA 1
ATOM 1226 C C . TYR A 1 151 ? 11.432 18.322 -12.504 1.00 85.00 151 TYR A C 1
ATOM 1228 O O . TYR A 1 151 ? 12.605 18.516 -12.817 1.00 85.00 151 TYR A O 1
ATOM 1236 N N . ASN A 1 152 ? 10.646 19.315 -12.076 1.00 84.88 152 ASN A N 1
ATOM 1237 C CA . ASN A 1 152 ? 11.054 20.721 -12.003 1.00 84.88 152 ASN A CA 1
ATOM 1238 C C . ASN A 1 152 ? 12.159 21.022 -10.971 1.00 84.88 152 ASN A C 1
ATOM 1240 O O . ASN A 1 152 ? 12.769 22.090 -11.046 1.00 84.88 152 ASN A O 1
ATOM 1244 N N . VAL A 1 153 ? 12.414 20.135 -10.001 1.00 84.50 153 VAL A N 1
ATOM 1245 C CA . VAL A 1 153 ? 13.568 20.255 -9.093 1.00 84.50 153 VAL A CA 1
ATOM 1246 C C . VAL A 1 153 ? 14.839 19.839 -9.830 1.00 84.50 153 VAL A C 1
ATOM 1248 O O . VAL A 1 153 ? 15.790 20.616 -9.890 1.00 84.50 153 VAL A O 1
ATOM 1251 N N . TYR A 1 154 ? 14.830 18.662 -10.461 1.00 83.25 154 TYR A N 1
ATOM 1252 C CA . TYR A 1 154 ? 15.998 18.119 -11.163 1.00 83.25 154 TYR A CA 1
ATOM 1253 C C . TYR A 1 154 ? 16.331 18.855 -12.462 1.00 83.25 154 TYR A C 1
ATOM 1255 O O . TYR A 1 154 ? 17.508 19.026 -12.768 1.00 83.25 154 TYR A O 1
ATOM 1263 N N . ALA A 1 155 ? 15.332 19.380 -13.177 1.00 79.81 155 ALA A N 1
ATOM 1264 C CA . ALA A 1 155 ? 15.533 20.174 -14.393 1.00 79.81 155 ALA A CA 1
ATOM 1265 C C . ALA A 1 155 ? 16.330 21.479 -14.167 1.00 79.81 155 ALA A C 1
ATOM 1267 O O . ALA A 1 155 ? 16.805 22.078 -15.128 1.00 79.81 155 ALA A O 1
ATOM 1268 N N . LYS A 1 156 ? 16.487 21.933 -12.913 1.00 79.25 156 LYS A N 1
ATOM 1269 C CA . LYS A 1 156 ? 17.333 23.089 -12.556 1.00 79.25 156 LYS A CA 1
ATOM 1270 C C . LYS A 1 156 ? 18.806 22.729 -12.359 1.00 79.25 156 LYS A C 1
ATOM 1272 O O . LYS A 1 156 ? 19.648 23.618 -12.412 1.00 79.25 156 LYS A O 1
ATOM 1277 N N . THR A 1 157 ? 19.108 21.465 -12.068 1.00 74.06 157 THR A N 1
ATOM 1278 C CA . THR A 1 157 ? 20.446 20.994 -11.671 1.00 74.06 157 THR A CA 1
ATOM 1279 C C . THR A 1 157 ? 21.055 19.997 -12.655 1.00 74.06 157 THR A C 1
ATOM 1281 O O . THR A 1 157 ? 22.250 19.727 -12.581 1.00 74.06 157 THR A O 1
ATOM 1284 N N . SER A 1 158 ? 20.249 19.435 -13.558 1.00 79.69 158 SER A N 1
ATOM 1285 C CA . SER A 1 158 ? 20.618 18.324 -14.439 1.00 79.69 158 SER A CA 1
ATOM 1286 C C . SER A 1 158 ? 19.654 18.197 -15.618 1.00 79.69 158 SER A C 1
ATOM 1288 O O . SER A 1 158 ? 18.471 18.523 -15.503 1.00 79.69 158 SER A O 1
ATOM 1290 N N . ASP A 1 159 ? 20.128 17.659 -16.741 1.00 86.62 159 ASP A N 1
ATOM 1291 C CA . ASP A 1 159 ? 19.251 17.266 -17.845 1.00 86.62 159 ASP A CA 1
ATOM 1292 C C . ASP A 1 159 ? 18.724 15.845 -17.600 1.00 86.62 159 ASP A C 1
ATOM 1294 O O . ASP A 1 159 ? 19.201 14.864 -18.169 1.00 86.62 159 ASP A O 1
ATOM 1298 N N . LEU A 1 160 ? 17.722 15.742 -16.721 1.00 87.12 160 LEU A N 1
ATOM 1299 C CA . LEU A 1 160 ? 17.119 14.467 -16.321 1.00 87.12 160 LEU A CA 1
ATOM 1300 C C . LEU A 1 160 ? 16.592 13.650 -17.518 1.00 87.12 160 LEU A C 1
ATOM 1302 O O . LEU A 1 160 ? 16.551 12.423 -17.449 1.00 87.12 160 LEU A O 1
ATOM 1306 N N . GLN A 1 161 ? 16.206 14.303 -18.620 1.00 89.31 161 GLN A N 1
ATOM 1307 C CA . GLN A 1 161 ? 15.752 13.632 -19.840 1.00 89.31 161 GLN A CA 1
ATOM 1308 C C . GLN A 1 161 ? 16.928 12.951 -20.569 1.00 89.31 161 GLN A C 1
ATOM 1310 O O . GLN A 1 161 ? 16.769 11.819 -21.032 1.00 89.31 161 GLN A O 1
ATOM 1315 N N . LYS A 1 162 ? 18.109 13.588 -20.632 1.00 90.44 162 LYS A N 1
ATOM 1316 C CA . LYS A 1 162 ? 19.345 12.956 -21.133 1.00 90.44 162 LYS A CA 1
ATOM 1317 C C . LYS A 1 162 ? 19.868 11.881 -20.183 1.00 90.44 162 LYS A C 1
ATOM 1319 O O . LYS A 1 162 ? 20.169 10.781 -20.639 1.00 90.44 162 LYS A O 1
ATOM 1324 N N . ASP A 1 163 ? 19.922 12.153 -18.880 1.00 92.19 163 ASP A N 1
ATOM 1325 C CA . ASP A 1 163 ? 20.419 11.194 -17.884 1.00 92.19 163 ASP A CA 1
ATOM 1326 C C . ASP A 1 163 ? 19.570 9.912 -17.869 1.00 92.19 163 ASP A C 1
ATOM 1328 O O . ASP A 1 163 ? 20.109 8.803 -17.859 1.00 92.19 163 ASP A O 1
ATOM 1332 N N . ALA A 1 164 ? 18.240 10.040 -17.946 1.00 92.56 164 ALA A N 1
ATOM 1333 C CA . ALA A 1 164 ? 17.340 8.895 -18.055 1.00 92.56 164 ALA A CA 1
ATOM 1334 C C . ALA A 1 164 ? 17.508 8.138 -19.385 1.00 92.56 164 ALA A C 1
ATOM 1336 O O . ALA A 1 164 ? 17.430 6.914 -19.384 1.00 92.56 164 ALA A O 1
ATOM 1337 N N . ALA A 1 165 ? 17.803 8.813 -20.504 1.00 92.69 165 ALA A N 1
ATOM 1338 C CA . ALA A 1 165 ? 18.132 8.136 -21.764 1.00 92.69 165 ALA A CA 1
ATOM 1339 C C . ALA A 1 165 ? 19.448 7.340 -21.675 1.00 92.69 165 ALA A C 1
ATOM 1341 O O . ALA A 1 165 ? 19.517 6.204 -22.145 1.00 92.69 165 ALA A O 1
ATOM 1342 N N . ILE A 1 166 ? 20.471 7.902 -21.020 1.00 93.19 166 ILE A N 1
ATOM 1343 C CA . ILE A 1 166 ? 21.763 7.239 -20.794 1.00 93.19 166 ILE A CA 1
ATOM 1344 C C . ILE A 1 166 ? 21.596 6.019 -19.880 1.00 93.19 166 ILE A C 1
ATOM 1346 O O . ILE A 1 166 ? 22.169 4.971 -20.167 1.00 93.19 166 ILE A O 1
ATOM 1350 N N . GLU A 1 167 ? 20.802 6.102 -18.808 1.00 94.38 167 GLU A N 1
ATOM 1351 C CA . GLU A 1 167 ? 20.487 4.924 -17.985 1.00 94.38 167 GLU A CA 1
ATOM 1352 C C . GLU A 1 167 ? 19.604 3.912 -18.747 1.00 94.38 167 GLU A C 1
ATOM 1354 O O . GLU A 1 167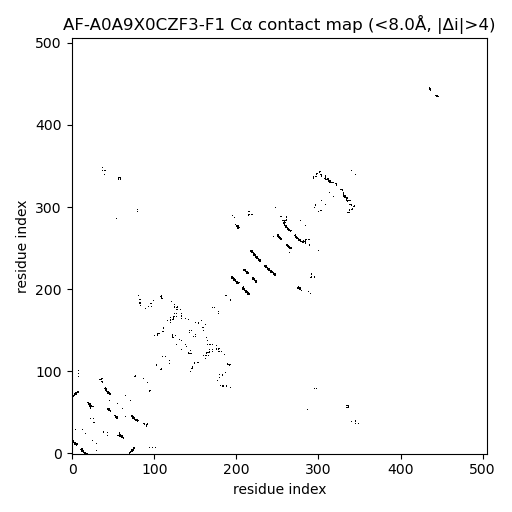 ? 19.846 2.714 -18.635 1.00 94.38 167 GLU A O 1
ATOM 1359 N N . HIS A 1 168 ? 18.653 4.351 -19.583 1.00 93.94 168 HIS A N 1
ATOM 1360 C CA . HIS A 1 168 ? 17.784 3.452 -20.359 1.00 93.94 168 HIS A CA 1
ATOM 1361 C C . HIS A 1 168 ? 18.566 2.626 -21.392 1.00 93.94 168 HIS A C 1
ATOM 1363 O O . HIS A 1 168 ? 18.344 1.423 -21.510 1.00 93.94 168 HIS A O 1
ATOM 1369 N N . SER A 1 169 ? 19.561 3.224 -22.056 1.00 93.56 169 SER A N 1
ATOM 1370 C CA . SER A 1 169 ? 20.438 2.514 -23.002 1.00 93.56 169 SER A CA 1
ATOM 1371 C C . SER A 1 169 ? 21.244 1.351 -22.392 1.00 93.56 169 SER A C 1
ATOM 1373 O O . SER A 1 169 ? 21.753 0.512 -23.129 1.00 93.56 169 SER A O 1
ATOM 1375 N N . LYS A 1 170 ? 21.333 1.251 -21.056 1.00 93.94 170 LYS A N 1
ATOM 1376 C CA . LYS A 1 170 ? 22.022 0.152 -20.352 1.00 93.94 170 LYS A CA 1
ATOM 1377 C C . LYS A 1 170 ? 21.148 -1.081 -20.134 1.00 93.94 170 LYS A C 1
ATOM 1379 O O . LYS A 1 170 ? 21.678 -2.117 -19.748 1.00 93.94 170 LYS A O 1
ATOM 1384 N N . PHE A 1 171 ? 19.836 -0.970 -20.340 1.00 91.81 171 PHE A N 1
ATOM 1385 C CA . PHE A 1 171 ? 18.891 -2.076 -20.168 1.00 91.81 171 PHE A CA 1
ATOM 1386 C C . PHE A 1 171 ? 18.583 -2.814 -21.479 1.00 91.81 171 PHE A C 1
ATOM 1388 O O . PHE A 1 171 ? 17.734 -3.696 -21.486 1.00 91.81 171 PHE A O 1
ATOM 1395 N N . VAL A 1 172 ? 19.284 -2.501 -22.575 1.00 90.94 172 VAL A N 1
ATOM 1396 C CA . VAL A 1 172 ? 19.070 -3.162 -23.870 1.00 90.94 172 VAL A CA 1
ATOM 1397 C C . VAL A 1 172 ? 19.390 -4.663 -23.773 1.00 90.94 172 VAL A C 1
ATOM 1399 O O . VAL A 1 172 ? 20.475 -5.039 -23.327 1.00 90.94 172 VAL A O 1
ATOM 1402 N N . ASN A 1 173 ? 18.459 -5.512 -24.215 1.00 91.00 173 ASN A N 1
ATOM 1403 C CA . ASN A 1 173 ? 18.429 -6.975 -24.039 1.00 91.00 173 ASN A CA 1
ATOM 1404 C C . ASN A 1 173 ? 18.247 -7.480 -22.588 1.00 91.00 173 ASN A C 1
ATOM 1406 O O . ASN A 1 173 ? 18.363 -8.684 -22.349 1.00 91.00 173 ASN A O 1
ATOM 1410 N N . VAL A 1 174 ? 17.958 -6.617 -21.607 1.00 93.19 174 VAL A N 1
ATOM 1411 C CA . VAL A 1 174 ? 17.626 -7.062 -20.240 1.00 93.19 174 VAL A CA 1
ATOM 1412 C C . VAL A 1 174 ? 16.167 -7.536 -20.217 1.00 93.19 174 VAL A C 1
ATOM 1414 O O . VAL A 1 174 ? 15.292 -6.853 -20.744 1.00 93.19 174 VAL A O 1
ATOM 1417 N N . PRO A 1 175 ? 15.827 -8.681 -19.602 1.00 94.25 175 PRO A N 1
ATOM 1418 C CA . PRO A 1 175 ? 14.434 -9.094 -19.503 1.00 94.25 175 PRO A CA 1
ATOM 1419 C C . PRO A 1 175 ? 13.644 -8.142 -18.591 1.00 94.25 175 PRO A C 1
ATOM 1421 O O . PRO A 1 175 ? 14.042 -7.848 -17.462 1.00 94.25 175 PRO A O 1
ATOM 1424 N N . VAL A 1 176 ? 12.457 -7.721 -19.036 1.00 94.38 176 VAL A N 1
ATOM 1425 C CA . VAL A 1 176 ? 11.553 -6.815 -18.292 1.00 94.38 176 VAL A CA 1
ATOM 1426 C C . VAL A 1 176 ? 11.252 -7.311 -16.862 1.00 94.38 176 VAL A C 1
ATOM 1428 O O . VAL A 1 176 ? 11.027 -6.509 -15.952 1.00 94.38 176 VAL A O 1
ATOM 1431 N N . SER A 1 177 ? 11.293 -8.626 -16.622 1.00 92.56 177 SER A N 1
ATOM 1432 C CA . SER A 1 177 ? 11.173 -9.229 -15.289 1.00 92.56 177 SER A CA 1
ATOM 1433 C C . SER A 1 177 ? 12.297 -8.825 -14.323 1.00 92.56 177 SER A C 1
ATOM 1435 O O . SER A 1 177 ? 12.021 -8.629 -13.139 1.00 92.56 177 SER A O 1
ATOM 1437 N N . GLU A 1 178 ? 13.538 -8.663 -14.795 1.00 93.56 178 GLU A N 1
ATOM 1438 C CA . GLU A 1 178 ? 14.649 -8.143 -13.983 1.00 93.56 178 GLU A CA 1
ATOM 1439 C C . GLU A 1 178 ? 14.505 -6.643 -13.742 1.00 93.56 178 GLU A C 1
ATOM 1441 O O . GLU A 1 178 ? 14.663 -6.198 -12.607 1.00 93.56 178 GLU A O 1
ATOM 1446 N N . SER A 1 179 ? 14.100 -5.861 -14.749 1.00 95.19 179 SER A N 1
ATOM 1447 C CA . SER A 1 179 ? 13.840 -4.425 -14.565 1.00 95.19 179 SER A CA 1
ATOM 1448 C C . SER A 1 179 ? 12.749 -4.163 -13.523 1.00 95.19 179 SER A C 1
ATOM 1450 O O . SER A 1 179 ? 12.879 -3.239 -12.721 1.00 95.19 179 SER A O 1
ATOM 1452 N N . LYS A 1 180 ? 11.706 -5.010 -13.464 1.00 94.75 180 LYS A N 1
ATOM 1453 C CA . LYS A 1 180 ? 10.721 -4.992 -12.368 1.00 94.75 180 LYS A CA 1
ATOM 1454 C C . LYS A 1 180 ? 11.395 -5.251 -11.014 1.00 94.75 180 LYS A C 1
ATOM 1456 O O . LYS A 1 180 ? 11.157 -4.493 -10.081 1.00 94.75 180 LYS A O 1
ATOM 1461 N N . VAL A 1 181 ? 12.230 -6.288 -10.883 1.00 95.25 181 VAL A N 1
ATOM 1462 C CA . VAL A 1 181 ? 12.934 -6.607 -9.619 1.00 95.25 181 VAL A CA 1
ATOM 1463 C C . VAL A 1 181 ? 13.838 -5.454 -9.172 1.00 95.25 181 VAL A C 1
ATOM 1465 O O . VAL A 1 181 ? 13.784 -5.064 -8.007 1.00 95.25 181 VAL A O 1
ATOM 1468 N N . GLU A 1 182 ? 14.608 -4.875 -10.090 1.00 95.38 182 GLU A N 1
ATOM 1469 C CA . GLU A 1 182 ? 15.507 -3.748 -9.830 1.00 95.38 182 GLU A CA 1
ATOM 1470 C C . GLU A 1 182 ? 14.736 -2.479 -9.430 1.00 95.38 182 GLU A C 1
ATOM 1472 O O . GLU A 1 182 ? 15.074 -1.827 -8.442 1.00 95.38 182 GLU A O 1
ATOM 1477 N N . PHE A 1 183 ? 13.633 -2.166 -10.119 1.00 96.75 183 PHE A N 1
ATOM 1478 C CA . PHE A 1 183 ? 12.732 -1.082 -9.723 1.00 96.75 183 PHE A CA 1
ATOM 1479 C C . PHE A 1 183 ? 12.211 -1.286 -8.292 1.00 96.75 183 PHE A C 1
ATOM 1481 O O . PHE A 1 183 ? 12.273 -0.371 -7.470 1.00 96.75 183 PHE A O 1
ATOM 1488 N N . LEU A 1 184 ? 11.748 -2.497 -7.955 1.00 96.56 184 LEU A N 1
ATOM 1489 C CA . LEU A 1 184 ? 11.290 -2.814 -6.600 1.00 96.56 184 LEU A CA 1
ATOM 1490 C C . LEU A 1 184 ? 12.423 -2.735 -5.564 1.00 96.56 184 LEU A C 1
ATOM 149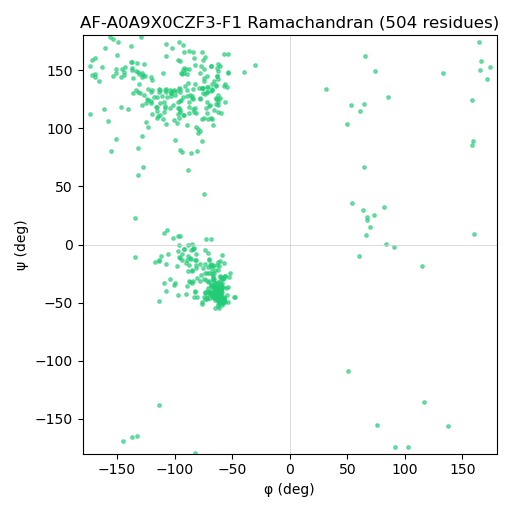2 O O . LEU A 1 184 ? 12.164 -2.356 -4.422 1.00 96.56 184 LEU A O 1
ATOM 1496 N N . HIS A 1 185 ? 13.664 -3.061 -5.941 1.00 95.44 185 HIS A N 1
ATOM 1497 C CA . HIS A 1 185 ? 14.832 -2.942 -5.068 1.00 95.44 185 HIS A CA 1
ATOM 1498 C C . HIS A 1 185 ? 15.124 -1.481 -4.713 1.00 95.44 185 HIS A C 1
ATOM 1500 O O . HIS A 1 185 ? 15.238 -1.161 -3.529 1.00 95.44 185 HIS A O 1
ATOM 1506 N N . ILE A 1 186 ? 15.144 -0.587 -5.710 1.00 94.62 186 ILE A N 1
ATOM 1507 C CA . ILE A 1 186 ? 15.311 0.855 -5.484 1.00 94.62 186 ILE A CA 1
ATOM 1508 C C . ILE A 1 186 ? 14.155 1.392 -4.629 1.00 94.62 186 ILE A C 1
ATOM 1510 O O . ILE A 1 186 ? 14.399 2.031 -3.607 1.00 94.62 186 ILE A O 1
ATOM 1514 N N . MET A 1 187 ? 12.901 1.082 -4.986 1.00 94.94 187 MET A N 1
ATOM 1515 C CA . MET A 1 187 ? 11.725 1.554 -4.242 1.00 94.94 187 MET A CA 1
ATOM 1516 C C . MET A 1 187 ? 11.711 1.090 -2.780 1.00 94.94 187 MET A C 1
ATOM 1518 O O . MET A 1 187 ? 11.298 1.857 -1.914 1.00 94.94 187 MET A O 1
ATOM 1522 N N . CYS A 1 188 ? 12.203 -0.119 -2.483 1.00 93.50 188 CYS A N 1
ATOM 1523 C CA . CYS A 1 188 ? 12.314 -0.645 -1.118 1.00 93.50 188 CYS A CA 1
ATOM 1524 C C . CYS A 1 188 ? 13.255 0.184 -0.216 1.00 93.50 188 CYS A C 1
ATOM 1526 O O . CYS A 1 188 ? 13.136 0.116 1.009 1.00 93.50 188 CYS A O 1
ATOM 1528 N N . GLY A 1 189 ? 14.187 0.951 -0.795 1.00 90.56 189 GLY A N 1
ATOM 1529 C CA . GLY A 1 189 ? 15.093 1.843 -0.064 1.00 90.56 189 GLY A CA 1
ATOM 1530 C C . GLY A 1 189 ? 14.553 3.259 0.179 1.00 90.56 189 GLY A C 1
ATOM 1531 O O . GLY A 1 189 ? 15.169 4.017 0.927 1.00 90.56 189 GLY A O 1
ATOM 1532 N N . ILE A 1 190 ? 13.428 3.642 -0.436 1.00 91.06 190 ILE A N 1
ATOM 1533 C CA . ILE A 1 190 ? 12.903 5.016 -0.390 1.00 91.06 190 ILE A CA 1
ATOM 1534 C C . ILE A 1 190 ? 11.985 5.212 0.824 1.00 91.06 190 ILE A C 1
ATOM 1536 O O . ILE A 1 190 ? 11.147 4.368 1.157 1.00 91.06 190 ILE A O 1
ATOM 1540 N N . GLN A 1 191 ? 12.099 6.371 1.481 1.00 86.06 191 GLN A N 1
ATOM 1541 C CA . GLN A 1 191 ? 11.193 6.749 2.566 1.00 86.06 191 GLN A CA 1
ATOM 1542 C C . GLN A 1 191 ? 9.748 6.856 2.047 1.00 86.06 191 GLN A C 1
ATOM 1544 O O . GLN A 1 191 ? 9.470 7.573 1.090 1.00 86.06 191 GLN A O 1
ATOM 1549 N N . GLY A 1 192 ? 8.828 6.127 2.684 1.00 86.38 192 GLY A N 1
ATOM 1550 C CA . GLY A 1 192 ? 7.447 5.953 2.211 1.00 86.38 192 GLY A CA 1
ATOM 1551 C C . GLY A 1 192 ? 7.117 4.513 1.810 1.00 86.38 192 GLY A C 1
ATOM 1552 O O . GLY A 1 192 ? 5.944 4.148 1.778 1.00 86.38 192 GLY A O 1
ATOM 1553 N N . TYR A 1 193 ? 8.124 3.665 1.562 1.00 93.06 193 TYR A N 1
ATOM 1554 C CA . TYR A 1 193 ? 7.891 2.270 1.187 1.00 93.06 193 TYR A CA 1
ATOM 1555 C C . TYR A 1 193 ? 7.176 1.494 2.302 1.00 93.06 193 TYR A C 1
ATOM 1557 O O . TYR A 1 193 ? 7.658 1.427 3.433 1.00 93.06 193 TYR A O 1
ATOM 1565 N N . GLY A 1 194 ? 6.016 0.914 1.984 1.00 92.56 194 GLY A N 1
ATOM 1566 C CA . GLY A 1 194 ? 5.211 0.163 2.949 1.00 92.56 194 GLY A CA 1
ATOM 1567 C C . GLY A 1 194 ? 4.602 0.993 4.080 1.00 92.56 194 GLY A C 1
ATOM 1568 O O . GLY A 1 194 ? 4.279 0.420 5.119 1.00 92.56 194 GLY A O 1
ATOM 1569 N N . ILE A 1 195 ? 4.458 2.313 3.907 1.00 93.25 195 ILE A N 1
ATOM 1570 C CA . ILE A 1 195 ? 3.875 3.200 4.918 1.00 93.25 195 ILE A CA 1
ATOM 1571 C C . ILE A 1 195 ? 2.428 3.574 4.568 1.00 93.25 195 ILE A C 1
ATOM 1573 O O . ILE A 1 195 ? 2.146 4.042 3.466 1.00 93.25 195 ILE A O 1
ATOM 1577 N N . GLU A 1 196 ? 1.524 3.456 5.542 1.00 93.62 196 GLU A N 1
ATOM 1578 C CA . GLU A 1 196 ? 0.194 4.074 5.500 1.00 93.62 196 GLU A CA 1
ATOM 1579 C C . GLU A 1 196 ? 0.210 5.385 6.315 1.00 93.62 196 GLU A C 1
ATOM 1581 O O . GLU A 1 196 ? 0.714 5.427 7.442 1.00 93.62 196 GLU A O 1
ATOM 1586 N N . LEU A 1 197 ? -0.325 6.461 5.729 1.00 92.44 197 LEU A N 1
ATOM 1587 C CA . LEU A 1 197 ? -0.332 7.815 6.289 1.00 92.44 197 LEU A CA 1
ATOM 1588 C C . LEU A 1 197 ? -1.709 8.169 6.862 1.00 92.44 197 LEU A C 1
ATOM 1590 O O . LEU A 1 197 ? -2.723 8.067 6.174 1.00 92.44 197 LEU A O 1
ATOM 1594 N N . PHE A 1 198 ? -1.726 8.677 8.092 1.00 93.12 198 PHE A N 1
ATOM 1595 C CA . PHE A 1 198 ? -2.915 9.187 8.768 1.00 93.12 198 PHE A CA 1
ATOM 1596 C C . PHE A 1 198 ? -2.698 10.623 9.254 1.00 93.12 198 PHE A C 1
ATOM 1598 O O . PHE A 1 198 ? -1.615 10.979 9.708 1.00 93.12 198 PHE A O 1
ATOM 1605 N N . HIS A 1 199 ? -3.748 11.445 9.224 1.00 92.25 199 HIS A N 1
ATOM 1606 C CA . HIS A 1 199 ? -3.697 12.831 9.702 1.00 92.25 199 HIS A CA 1
ATOM 1607 C C . HIS A 1 199 ? -4.437 12.972 11.034 1.00 92.25 199 HIS A C 1
ATOM 1609 O O . HIS A 1 199 ? -5.613 12.611 11.144 1.00 92.25 199 HIS A O 1
ATOM 1615 N N . GLY A 1 200 ? -3.771 13.539 12.038 1.00 91.81 200 GLY A N 1
ATOM 1616 C CA . GLY A 1 200 ? -4.310 13.675 13.388 1.00 91.81 200 GLY A CA 1
ATOM 1617 C C . GLY A 1 200 ? -3.874 14.956 14.090 1.00 91.81 200 GLY A C 1
ATOM 1618 O O . GLY A 1 200 ? -3.319 15.888 13.500 1.00 91.81 200 GLY A O 1
ATOM 1619 N N . ARG A 1 201 ? -4.155 15.012 15.390 1.00 90.69 201 ARG A N 1
ATOM 1620 C CA . ARG A 1 201 ? -3.628 16.026 16.306 1.00 90.69 201 ARG A CA 1
ATOM 1621 C C . ARG A 1 201 ? -3.043 15.331 17.522 1.00 90.69 201 ARG A C 1
ATOM 1623 O O . ARG A 1 201 ? -3.723 14.491 18.110 1.00 90.69 201 ARG A O 1
ATOM 1630 N N . LEU A 1 202 ? -1.818 15.674 17.898 1.00 86.62 202 LEU A N 1
ATOM 1631 C CA . LEU A 1 202 ? -1.251 15.218 19.160 1.00 86.62 202 LEU A CA 1
ATOM 1632 C C . LEU A 1 202 ? -1.949 15.971 20.297 1.00 86.62 202 LEU A C 1
ATOM 1634 O O . LEU A 1 202 ? -2.116 17.190 20.222 1.00 86.62 202 LEU A O 1
ATOM 1638 N N . SER A 1 203 ? -2.402 15.234 21.307 1.00 74.19 203 SER A N 1
ATOM 1639 C CA . SER A 1 203 ? -2.950 15.795 22.538 1.00 74.19 203 SER A CA 1
ATOM 1640 C C . SER A 1 203 ? -1.843 15.851 23.585 1.00 74.19 203 SER A C 1
ATOM 1642 O O . SER A 1 203 ? -1.745 14.950 24.412 1.00 74.19 203 SER A O 1
ATOM 1644 N N . ASP A 1 204 ? -1.014 16.889 23.512 1.00 68.88 204 ASP A N 1
ATOM 1645 C CA . ASP A 1 204 ? -0.096 17.263 24.590 1.00 68.88 204 ASP A CA 1
ATOM 1646 C C . ASP A 1 204 ? -0.781 18.310 25.489 1.00 68.88 204 ASP A C 1
ATOM 1648 O O . ASP A 1 204 ? -1.634 19.064 25.007 1.00 68.88 204 ASP A O 1
ATOM 1652 N N . ASP A 1 205 ? -0.442 18.352 26.779 1.00 58.56 205 ASP A N 1
ATOM 1653 C CA . ASP A 1 205 ? -1.302 18.808 27.895 1.00 58.56 205 ASP A CA 1
ATOM 1654 C C . ASP A 1 205 ? -1.836 20.255 27.807 1.00 58.56 205 ASP A C 1
ATOM 1656 O O . ASP A 1 205 ? -2.683 20.661 28.605 1.00 58.56 205 ASP A O 1
ATOM 1660 N N . LYS A 1 206 ? -1.355 21.063 26.851 1.00 60.59 206 LYS A N 1
ATOM 1661 C CA . LYS A 1 206 ? -1.792 22.455 26.638 1.00 60.59 206 LYS A CA 1
ATOM 1662 C C . LYS A 1 206 ? -2.067 22.850 25.179 1.00 60.59 206 LYS A C 1
ATOM 1664 O O . LYS A 1 206 ? -2.638 23.918 24.970 1.00 60.59 206 LYS A O 1
ATOM 1669 N N . THR A 1 207 ? -1.715 22.049 24.159 1.00 64.94 207 THR A N 1
ATOM 1670 C CA . THR A 1 207 ? -1.949 22.425 22.741 1.00 64.94 207 THR A CA 1
ATOM 1671 C C . THR A 1 207 ? -2.265 21.240 21.817 1.00 64.94 207 THR A C 1
ATOM 1673 O O . THR A 1 207 ? -1.701 20.158 21.937 1.00 64.94 207 THR A O 1
ATOM 1676 N N . LEU A 1 208 ? -3.148 21.458 20.831 1.00 72.56 208 LEU A N 1
ATOM 1677 C CA . LEU A 1 208 ? -3.479 20.471 19.791 1.00 72.56 208 LEU A CA 1
ATOM 1678 C C . LEU A 1 208 ? -2.622 20.675 18.530 1.00 72.56 208 LEU A C 1
ATOM 1680 O O . LEU A 1 208 ? -3.096 21.234 17.535 1.00 72.56 208 LEU A O 1
ATOM 1684 N N . LYS A 1 209 ? -1.370 20.204 18.551 1.00 84.75 209 LYS A N 1
ATOM 1685 C CA . LYS A 1 209 ? -0.463 20.276 17.389 1.00 84.75 209 LYS A CA 1
ATOM 1686 C C . LYS A 1 209 ? -0.958 19.361 16.259 1.00 84.75 209 LYS A C 1
ATOM 1688 O O . LYS A 1 209 ? -1.300 18.204 16.504 1.00 84.75 209 LYS A O 1
ATOM 1693 N N . LYS A 1 210 ? -1.007 19.856 15.014 1.00 89.75 210 LYS A N 1
ATOM 1694 C CA . LYS A 1 210 ? -1.303 19.024 13.828 1.00 89.75 210 LYS A CA 1
ATOM 1695 C C . LYS A 1 210 ? -0.139 18.065 13.575 1.00 89.75 210 LYS A C 1
ATOM 1697 O O . LYS A 1 210 ? 1.011 18.505 13.550 1.00 89.75 210 LYS A O 1
ATOM 1702 N N . VAL A 1 211 ? -0.444 16.787 13.358 1.00 92.38 211 VAL A N 1
ATOM 1703 C CA . VAL A 1 211 ? 0.565 15.750 13.108 1.00 92.38 211 VAL A CA 1
ATOM 1704 C C . VAL A 1 211 ? 0.167 14.821 11.965 1.00 92.38 211 VAL A C 1
ATOM 1706 O O . VAL A 1 211 ? -1.003 14.456 11.820 1.00 92.38 211 VAL A O 1
ATOM 1709 N N . ASP A 1 212 ? 1.171 14.413 11.199 1.00 93.25 212 ASP A N 1
ATOM 1710 C CA . ASP A 1 212 ? 1.110 13.293 10.270 1.00 93.25 212 ASP A CA 1
ATOM 1711 C C . ASP A 1 212 ? 1.661 12.038 10.964 1.00 93.25 212 ASP A C 1
ATOM 1713 O O . ASP A 1 212 ? 2.737 12.057 11.567 1.00 93.25 212 ASP A O 1
ATOM 1717 N N . ILE A 1 213 ? 0.917 10.941 10.879 1.00 94.81 213 ILE A N 1
ATOM 1718 C CA . ILE A 1 213 ? 1.187 9.671 11.552 1.00 94.81 213 ILE A CA 1
ATOM 1719 C C . ILE A 1 213 ? 1.474 8.620 10.479 1.00 94.81 213 ILE A C 1
ATOM 1721 O O . ILE A 1 213 ? 0.605 8.281 9.679 1.00 94.81 213 ILE A O 1
ATOM 1725 N N . TYR A 1 214 ? 2.703 8.122 10.469 1.00 94.81 214 TYR A N 1
ATOM 1726 C CA . TYR A 1 214 ? 3.246 7.164 9.515 1.00 94.81 214 TYR A CA 1
ATOM 1727 C C . TYR A 1 214 ? 3.300 5.797 10.204 1.00 94.81 214 TYR A C 1
ATOM 1729 O O . TYR A 1 214 ? 4.017 5.639 11.193 1.00 94.81 214 TYR A O 1
ATOM 1737 N N . VAL A 1 215 ? 2.560 4.810 9.696 1.00 96.00 215 VAL A N 1
ATOM 1738 C CA . VAL A 1 215 ? 2.584 3.425 10.200 1.00 96.00 215 VAL A CA 1
ATOM 1739 C C . VAL A 1 215 ? 3.261 2.533 9.167 1.00 96.00 215 VAL A C 1
ATOM 1741 O O . VAL A 1 215 ? 2.817 2.484 8.021 1.00 96.00 215 VAL A O 1
ATOM 1744 N N . GLY A 1 216 ? 4.334 1.846 9.561 1.00 94.75 216 GLY A N 1
ATOM 1745 C CA . GLY A 1 216 ? 5.156 1.013 8.677 1.00 94.75 216 GLY A CA 1
ATOM 1746 C C . GLY A 1 216 ? 5.547 -0.324 9.308 1.00 94.75 216 GLY A C 1
ATOM 1747 O O . GLY A 1 216 ? 4.991 -0.736 10.324 1.00 94.75 216 GLY A O 1
ATOM 1748 N N . ASN A 1 217 ? 6.523 -1.013 8.713 1.00 92.31 217 ASN A N 1
ATOM 1749 C CA . ASN A 1 217 ? 7.039 -2.287 9.235 1.00 92.31 217 ASN A CA 1
ATOM 1750 C C . ASN A 1 217 ? 7.868 -2.144 10.531 1.00 92.31 217 ASN A C 1
ATOM 1752 O O . ASN A 1 217 ? 8.029 -3.122 11.261 1.00 92.31 217 ASN A O 1
ATOM 1756 N N . ASP A 1 218 ? 8.358 -0.936 10.823 1.00 91.06 218 ASP A N 1
ATOM 1757 C CA . ASP A 1 218 ? 9.183 -0.598 11.986 1.00 91.06 218 ASP A CA 1
ATOM 1758 C C . ASP A 1 218 ? 8.391 -0.015 13.168 1.00 91.06 218 ASP A C 1
ATOM 1760 O O . ASP A 1 218 ? 8.986 0.297 14.195 1.00 91.06 218 ASP A O 1
ATOM 1764 N N . GLY A 1 219 ? 7.069 0.133 13.042 1.00 93.00 219 GLY A N 1
ATOM 1765 C CA . GLY A 1 219 ? 6.205 0.719 14.066 1.00 93.00 219 GLY A CA 1
ATOM 1766 C C . GLY A 1 219 ? 5.541 2.012 13.602 1.00 93.00 219 GLY A C 1
ATOM 1767 O O . GLY A 1 219 ? 5.017 2.097 12.486 1.00 93.00 219 GLY A O 1
ATOM 1768 N N . ILE A 1 220 ? 5.538 3.018 14.479 1.00 94.56 220 ILE A N 1
ATOM 1769 C CA . ILE A 1 220 ? 4.870 4.307 14.266 1.00 94.56 220 ILE A CA 1
ATOM 1770 C C . ILE A 1 220 ? 5.876 5.463 14.320 1.00 94.56 220 ILE A C 1
ATOM 1772 O O . ILE A 1 220 ? 6.692 5.578 15.237 1.00 94.56 220 ILE A O 1
ATOM 1776 N N . ARG A 1 221 ? 5.805 6.343 13.320 1.00 94.44 221 ARG A N 1
ATOM 1777 C CA . ARG A 1 221 ? 6.569 7.591 13.220 1.00 94.44 221 ARG A CA 1
ATOM 1778 C C . ARG A 1 221 ? 5.596 8.761 13.152 1.00 94.44 221 ARG A C 1
ATOM 1780 O O . ARG A 1 221 ? 4.627 8.719 12.401 1.00 94.44 221 ARG A O 1
ATOM 1787 N N . VAL A 1 222 ? 5.837 9.802 13.937 1.00 93.62 222 VAL A N 1
ATOM 1788 C CA . VAL A 1 222 ? 4.952 10.965 14.037 1.00 93.62 222 VAL A CA 1
ATOM 1789 C C . VAL A 1 222 ? 5.731 12.215 13.693 1.00 93.62 222 VAL A C 1
ATOM 1791 O O . VAL A 1 222 ? 6.752 12.514 14.312 1.00 93.62 222 VAL A O 1
ATOM 1794 N N . PHE A 1 223 ? 5.218 12.949 12.715 1.00 91.62 223 PHE A N 1
ATOM 1795 C CA . PHE A 1 223 ? 5.786 14.203 12.256 1.00 91.62 223 PHE A CA 1
ATOM 1796 C C . PHE A 1 223 ? 4.830 15.340 12.587 1.00 91.62 223 PHE A C 1
ATOM 1798 O O . PHE A 1 223 ? 3.643 15.262 12.267 1.00 91.62 223 PHE A O 1
ATOM 1805 N N . SER A 1 224 ? 5.320 16.417 13.189 1.00 89.75 224 SER A N 1
ATOM 1806 C CA . SER A 1 224 ? 4.543 17.650 13.259 1.00 89.75 224 SER A CA 1
ATOM 1807 C C . SER A 1 224 ? 4.592 18.393 11.934 1.00 89.75 224 SER A C 1
ATOM 1809 O O . SER A 1 224 ? 5.588 18.338 11.210 1.00 89.75 224 SER A O 1
ATOM 1811 N N . ILE A 1 225 ? 3.497 19.084 11.617 1.00 84.25 225 ILE A N 1
ATOM 1812 C CA . ILE A 1 225 ? 3.427 19.983 10.466 1.00 84.25 225 ILE A CA 1
ATOM 1813 C C . ILE A 1 225 ? 3.591 21.412 10.975 1.00 84.25 225 ILE A C 1
ATOM 1815 O O . ILE A 1 225 ? 2.659 21.978 11.555 1.00 84.25 225 ILE A O 1
ATOM 1819 N N . ASN A 1 226 ? 4.756 21.997 10.714 1.00 79.31 226 ASN A N 1
ATOM 1820 C CA . ASN A 1 226 ? 4.989 23.425 10.871 1.00 79.31 226 ASN A CA 1
ATOM 1821 C C . ASN A 1 226 ? 4.792 24.105 9.510 1.00 79.31 226 ASN A C 1
ATOM 1823 O O . ASN A 1 226 ? 5.281 23.616 8.494 1.00 79.31 226 ASN A O 1
ATOM 1827 N N . HIS A 1 227 ? 4.080 25.229 9.477 1.00 74.75 227 HIS A N 1
ATOM 1828 C CA . HIS A 1 227 ? 4.018 26.082 8.291 1.00 74.75 227 HIS A CA 1
ATOM 1829 C C . HIS A 1 227 ? 5.037 27.208 8.476 1.00 74.75 227 HIS A C 1
ATOM 1831 O O . HIS A 1 227 ? 4.886 28.028 9.379 1.00 74.75 227 HIS A O 1
ATOM 1837 N N . GLU A 1 228 ? 6.086 27.204 7.657 1.00 72.12 228 GLU A N 1
ATOM 1838 C CA . GLU A 1 228 ? 7.130 28.231 7.624 1.00 72.12 228 GLU A CA 1
ATOM 1839 C C . GLU A 1 228 ? 6.986 28.997 6.299 1.00 72.12 228 GLU A C 1
ATOM 1841 O O . GLU A 1 228 ? 6.924 28.384 5.231 1.00 72.12 228 GLU A O 1
ATOM 1846 N N . PHE A 1 229 ? 6.906 30.330 6.345 1.00 70.75 229 PHE A N 1
ATOM 1847 C CA . PHE A 1 229 ? 6.854 31.144 5.128 1.00 70.75 229 PHE A CA 1
ATOM 1848 C C . PHE A 1 229 ? 8.257 31.222 4.516 1.00 70.75 229 PHE A C 1
ATOM 1850 O O . PHE A 1 229 ? 9.146 31.877 5.067 1.00 70.75 229 PHE A O 1
ATOM 1857 N N . ASP A 1 230 ? 8.480 30.547 3.387 1.00 70.25 230 ASP A N 1
ATOM 1858 C CA . ASP A 1 230 ? 9.784 30.564 2.729 1.00 70.25 230 ASP A CA 1
ATOM 1859 C C . ASP A 1 230 ? 9.945 31.854 1.918 1.00 70.25 230 ASP A C 1
ATOM 1861 O O . ASP A 1 230 ? 9.480 31.973 0.780 1.00 70.25 230 ASP A O 1
ATOM 1865 N N . LEU A 1 231 ? 10.664 32.809 2.512 1.00 72.00 231 LEU A N 1
ATOM 1866 C CA . LEU A 1 231 ? 11.069 34.083 1.912 1.00 72.00 231 LEU A CA 1
ATOM 1867 C C . LEU A 1 231 ? 11.760 33.929 0.543 1.00 72.00 231 LEU A C 1
ATOM 1869 O O . LEU A 1 231 ? 11.713 34.859 -0.257 1.00 72.00 231 LEU A O 1
ATOM 1873 N N . LYS A 1 232 ? 12.381 32.777 0.242 1.00 68.88 232 LYS A N 1
ATOM 1874 C CA . LYS A 1 232 ? 13.037 32.512 -1.053 1.00 68.88 232 LYS A CA 1
ATOM 1875 C C . LYS A 1 232 ? 12.077 31.999 -2.127 1.00 68.88 232 LYS A C 1
ATOM 1877 O O . LYS A 1 232 ? 12.393 32.096 -3.310 1.00 68.88 232 LYS A O 1
ATOM 1882 N N . GLN A 1 233 ? 10.936 31.431 -1.735 1.00 63.38 233 GLN A N 1
ATOM 1883 C CA . GLN A 1 233 ? 9.937 30.861 -2.651 1.00 63.38 233 GLN A CA 1
ATOM 1884 C C . GLN A 1 233 ? 8.618 31.646 -2.688 1.00 63.38 233 GLN A C 1
ATOM 1886 O O . GLN A 1 233 ? 7.782 31.370 -3.550 1.00 63.38 233 GLN A O 1
ATOM 1891 N N . GLY A 1 234 ? 8.421 32.610 -1.780 1.00 68.06 234 GLY A N 1
ATOM 1892 C CA . GLY A 1 234 ? 7.210 33.431 -1.691 1.00 68.06 234 GLY A CA 1
ATOM 1893 C C . GLY A 1 234 ? 5.953 32.621 -1.358 1.00 68.06 234 GLY A C 1
ATOM 1894 O O . GLY A 1 234 ? 4.868 32.954 -1.831 1.00 68.06 234 GLY A O 1
ATOM 1895 N N . LYS A 1 235 ? 6.104 31.510 -0.624 1.00 69.38 235 LYS A N 1
ATOM 1896 C CA . LYS A 1 235 ? 5.039 30.537 -0.341 1.00 69.38 235 LYS A CA 1
ATOM 1897 C C . LYS A 1 235 ? 5.161 29.970 1.070 1.00 69.38 235 LYS A C 1
ATOM 1899 O O . LYS A 1 235 ? 6.267 29.755 1.562 1.00 69.38 235 LYS A O 1
ATOM 1904 N N . ASP A 1 236 ? 4.019 29.631 1.662 1.00 67.19 236 ASP A N 1
ATOM 1905 C CA . ASP A 1 236 ? 3.965 28.792 2.858 1.00 67.19 236 ASP A CA 1
ATOM 1906 C C . ASP A 1 236 ? 4.463 27.379 2.536 1.00 67.19 236 ASP A C 1
ATOM 1908 O O . ASP A 1 236 ? 3.839 26.638 1.769 1.00 67.19 236 ASP A O 1
ATOM 1912 N N . VAL A 1 237 ? 5.577 26.984 3.149 1.00 69.88 237 VAL A N 1
ATOM 1913 C CA . VAL A 1 237 ? 6.136 25.638 3.044 1.00 69.88 237 VAL A CA 1
ATOM 1914 C C . VAL A 1 237 ? 5.768 24.858 4.303 1.00 69.88 237 VAL A C 1
ATOM 1916 O O . VAL A 1 237 ? 6.118 25.221 5.425 1.00 69.88 237 VAL A O 1
ATOM 1919 N N . ALA A 1 238 ? 5.042 23.756 4.119 1.00 71.94 238 ALA A N 1
ATOM 1920 C CA . ALA A 1 238 ? 4.726 22.826 5.197 1.00 71.94 238 ALA A CA 1
ATOM 1921 C C . ALA A 1 238 ? 5.943 21.933 5.484 1.00 71.94 238 ALA A C 1
ATOM 1923 O O . ALA A 1 238 ? 6.171 20.931 4.802 1.00 71.94 238 ALA A O 1
ATOM 1924 N N . ARG A 1 239 ? 6.729 22.292 6.500 1.00 76.69 239 ARG A N 1
ATOM 1925 C CA . ARG A 1 239 ? 7.878 21.516 6.962 1.00 76.69 239 ARG A CA 1
ATOM 1926 C C . ARG A 1 239 ? 7.421 20.434 7.937 1.00 76.69 239 ARG A C 1
ATOM 1928 O O . ARG A 1 239 ? 6.738 20.713 8.922 1.00 76.69 239 ARG A O 1
ATOM 1935 N N . ARG A 1 240 ? 7.817 19.189 7.664 1.00 83.56 240 ARG A N 1
ATOM 1936 C CA . ARG A 1 240 ? 7.579 18.043 8.551 1.00 83.56 240 ARG A CA 1
ATOM 1937 C C . ARG A 1 240 ? 8.786 17.827 9.452 1.00 83.56 240 ARG A C 1
ATOM 1939 O O . ARG A 1 240 ? 9.891 17.650 8.946 1.00 83.56 240 ARG A O 1
ATOM 1946 N N . ILE A 1 241 ? 8.577 17.821 10.765 1.00 85.19 241 ILE A N 1
ATOM 1947 C CA . ILE A 1 241 ? 9.627 17.563 11.762 1.00 85.19 241 ILE A CA 1
ATOM 1948 C C . ILE A 1 241 ? 9.278 16.273 12.496 1.00 85.19 241 ILE A C 1
ATOM 1950 O O . ILE A 1 241 ? 8.161 16.140 12.987 1.00 85.19 241 ILE A O 1
ATOM 1954 N N . LEU A 1 242 ? 10.209 15.316 12.554 1.00 88.81 242 LEU A N 1
ATOM 1955 C CA . LEU A 1 242 ? 10.019 14.068 13.296 1.00 88.81 242 LEU A CA 1
ATOM 1956 C C . LEU A 1 242 ? 9.959 14.377 14.799 1.00 88.81 242 LEU A C 1
ATOM 1958 O O . LEU A 1 242 ? 10.975 14.695 15.404 1.00 88.81 242 LEU A O 1
ATOM 1962 N N . GLU A 1 243 ? 8.769 14.269 15.385 1.00 86.19 243 GLU A N 1
ATOM 1963 C CA . GLU A 1 243 ? 8.545 14.420 16.828 1.00 86.19 243 GLU A CA 1
ATOM 1964 C C . GLU A 1 243 ? 8.862 13.120 17.561 1.00 86.19 243 GLU A C 1
ATOM 1966 O O . GLU A 1 243 ? 9.397 13.123 18.667 1.00 86.19 243 GLU A O 1
ATOM 1971 N N . LYS A 1 244 ? 8.469 11.987 16.962 1.00 88.56 244 LYS A N 1
ATOM 1972 C CA . LYS A 1 244 ? 8.489 10.705 17.659 1.00 88.56 244 LYS A CA 1
ATOM 1973 C C . LYS A 1 244 ? 8.633 9.511 16.735 1.00 88.56 244 LYS A C 1
ATOM 1975 O O . LYS A 1 244 ? 8.046 9.466 15.655 1.00 88.56 244 LYS A O 1
ATOM 1980 N N . ARG A 1 245 ? 9.351 8.504 17.220 1.00 92.81 245 ARG A N 1
ATOM 1981 C CA . ARG A 1 245 ? 9.412 7.153 16.667 1.00 92.81 245 ARG A CA 1
ATOM 1982 C C . ARG A 1 245 ? 9.207 6.181 17.822 1.00 92.81 245 ARG A C 1
ATOM 1984 O O . ARG A 1 245 ? 9.858 6.339 18.847 1.00 92.81 245 ARG A O 1
ATOM 1991 N N . VAL A 1 246 ? 8.311 5.216 17.654 1.00 92.69 246 VAL A N 1
ATOM 1992 C CA . VAL A 1 246 ? 8.081 4.139 18.625 1.00 92.69 246 VAL A CA 1
ATOM 1993 C C . VAL A 1 246 ? 8.167 2.820 17.865 1.00 92.69 246 VAL A C 1
ATOM 1995 O O . VAL A 1 246 ? 7.410 2.622 16.905 1.00 92.69 246 VAL A O 1
ATOM 1998 N N . SER A 1 247 ? 9.111 1.955 18.253 1.00 93.50 247 SER A N 1
ATOM 1999 C CA . SER A 1 247 ? 9.256 0.622 17.660 1.00 93.50 247 SER A CA 1
ATOM 2000 C C . SER A 1 247 ? 8.067 -0.250 18.048 1.00 93.50 247 SER A C 1
ATOM 2002 O O . SER A 1 247 ? 7.483 -0.072 19.115 1.00 93.50 247 SER A O 1
ATOM 2004 N N . PHE A 1 248 ? 7.732 -1.247 17.229 1.00 91.75 248 PHE A N 1
ATOM 2005 C CA . PHE A 1 248 ? 6.791 -2.288 17.654 1.00 91.75 248 PHE A CA 1
ATOM 2006 C C . PHE A 1 248 ? 7.267 -3.046 18.906 1.00 91.75 248 PHE A C 1
ATOM 2008 O O . PHE A 1 248 ? 6.430 -3.516 19.669 1.00 91.75 248 PHE A O 1
ATOM 2015 N N . GLU A 1 249 ? 8.580 -3.130 19.132 1.00 89.06 249 GLU A N 1
ATOM 2016 C CA . GLU A 1 249 ? 9.192 -3.795 20.293 1.00 89.06 249 GLU A CA 1
ATOM 2017 C C . GLU A 1 249 ? 8.962 -3.027 21.610 1.00 89.06 249 GLU A C 1
ATOM 2019 O O . GLU A 1 249 ? 8.802 -3.642 22.662 1.00 89.06 249 GLU A O 1
ATOM 2024 N N . ASP A 1 250 ? 8.872 -1.693 21.552 1.00 89.31 250 ASP A N 1
ATOM 2025 C CA . ASP A 1 250 ? 8.703 -0.824 22.729 1.00 89.31 250 ASP A CA 1
ATOM 2026 C C . ASP A 1 250 ? 7.239 -0.718 23.198 1.00 89.31 250 ASP A C 1
ATOM 2028 O O . ASP A 1 250 ? 6.951 -0.170 24.270 1.00 89.31 250 ASP A O 1
ATOM 2032 N N . VAL A 1 251 ? 6.295 -1.176 22.370 1.00 88.19 251 VAL A N 1
ATOM 2033 C CA . VAL A 1 251 ? 4.852 -0.961 22.537 1.00 88.19 251 VAL A CA 1
ATOM 2034 C C . VAL A 1 251 ? 4.270 -1.989 23.497 1.00 88.19 251 VAL A C 1
ATOM 2036 O O . VAL A 1 251 ? 4.175 -3.174 23.192 1.00 88.19 251 VAL A O 1
ATOM 2039 N N . SER A 1 252 ? 3.795 -1.517 24.650 1.00 85.50 252 SER A N 1
ATOM 2040 C CA . SER A 1 252 ? 3.143 -2.370 25.644 1.00 85.50 252 SER A CA 1
ATOM 2041 C C . SER A 1 252 ? 1.667 -2.593 25.322 1.00 85.50 252 SER A C 1
ATOM 2043 O O . SER A 1 252 ? 1.179 -3.720 25.391 1.00 85.50 252 SER A O 1
ATOM 2045 N N . THR A 1 253 ? 0.938 -1.533 24.953 1.00 85.75 253 THR A N 1
ATOM 2046 C CA . THR A 1 253 ? -0.480 -1.613 24.573 1.00 85.75 253 THR A CA 1
ATOM 2047 C C . THR A 1 253 ? -0.863 -0.528 23.570 1.00 85.75 253 THR A C 1
ATOM 2049 O O . THR A 1 253 ? -0.329 0.581 23.580 1.00 85.75 253 THR A O 1
ATOM 2052 N N . VAL A 1 254 ? -1.855 -0.831 22.731 1.00 89.56 254 VAL A N 1
ATOM 2053 C CA . VAL A 1 254 ? -2.549 0.155 21.895 1.00 89.56 254 VAL A CA 1
ATOM 2054 C C . VAL A 1 254 ? -4.052 0.036 22.070 1.00 89.56 254 VAL A C 1
ATOM 2056 O O . VAL A 1 254 ? -4.586 -1.048 22.302 1.00 89.56 254 VAL A O 1
ATOM 2059 N N . SER A 1 255 ? -4.747 1.161 21.957 1.00 88.00 255 SER A N 1
ATOM 2060 C CA . SER A 1 255 ? -6.202 1.228 22.080 1.00 88.00 255 SER A CA 1
ATOM 2061 C C . SER A 1 255 ? -6.774 2.356 21.226 1.00 88.00 255 SER A C 1
ATOM 2063 O O . SER A 1 255 ? -6.057 3.264 20.804 1.00 88.00 255 SER A O 1
ATOM 2065 N N . TYR A 1 256 ? -8.079 2.309 20.976 1.00 89.50 256 TYR A N 1
ATOM 2066 C CA . TYR A 1 256 ? -8.820 3.438 20.431 1.00 89.50 256 TYR A CA 1
ATOM 2067 C C . TYR A 1 256 ? -10.094 3.661 21.248 1.00 89.50 256 TYR A C 1
ATOM 2069 O O . TYR A 1 256 ? -10.673 2.721 21.794 1.00 89.50 256 TYR A O 1
ATOM 2077 N N . ASN A 1 257 ? -10.524 4.915 21.339 1.00 87.81 257 ASN A N 1
ATOM 2078 C CA . ASN A 1 257 ? -11.767 5.314 21.984 1.00 87.81 257 ASN A CA 1
ATOM 2079 C C . ASN A 1 257 ? -12.346 6.525 21.243 1.00 87.81 257 ASN A C 1
ATOM 2081 O O . ASN A 1 257 ? -11.717 7.586 21.187 1.00 87.81 257 ASN A O 1
ATOM 2085 N N . ASN A 1 258 ? -13.544 6.380 20.672 1.00 88.81 258 ASN A N 1
ATOM 2086 C CA . ASN A 1 258 ? -14.178 7.378 19.810 1.00 88.81 258 ASN A CA 1
ATOM 2087 C C . ASN A 1 258 ? -13.225 7.842 18.686 1.00 88.81 258 ASN A C 1
ATOM 2089 O O . ASN A 1 258 ? -12.919 7.092 17.767 1.00 88.81 258 ASN A O 1
ATOM 2093 N N . ARG A 1 259 ? -12.726 9.083 18.755 1.00 91.19 259 ARG A N 1
ATOM 2094 C CA . ARG A 1 259 ? -11.792 9.664 17.770 1.00 91.19 259 ARG A CA 1
ATOM 2095 C C . ARG A 1 259 ? -10.337 9.672 18.237 1.00 91.19 259 ARG A C 1
ATOM 2097 O O . ARG A 1 259 ? -9.505 10.264 17.561 1.00 91.19 259 ARG A O 1
ATOM 2104 N N . SER A 1 260 ? -10.032 9.085 19.387 1.00 91.50 260 SER A N 1
ATOM 2105 C CA . SER A 1 260 ? -8.685 9.049 19.953 1.00 91.50 260 SER A CA 1
ATOM 2106 C C . SER A 1 260 ? -8.059 7.676 19.737 1.00 91.50 260 SER A C 1
ATOM 2108 O O . SER A 1 260 ? -8.673 6.664 20.065 1.00 91.50 260 SER A O 1
ATOM 2110 N N . PHE A 1 261 ? -6.837 7.646 19.217 1.00 93.50 261 PHE A N 1
ATOM 2111 C CA . PHE A 1 261 ? -5.963 6.475 19.190 1.00 93.50 261 PHE A CA 1
ATOM 2112 C C . PHE A 1 261 ? -4.842 6.692 20.210 1.00 93.50 261 PHE A C 1
ATOM 2114 O O . PHE A 1 261 ? -4.237 7.764 20.232 1.00 93.50 261 PHE A O 1
ATOM 2121 N N . THR A 1 262 ? -4.579 5.705 21.062 1.00 91.62 262 THR A N 1
ATOM 2122 C CA . THR A 1 262 ? -3.619 5.817 22.166 1.00 91.62 262 THR A CA 1
ATOM 2123 C C . THR A 1 262 ? -2.604 4.684 22.100 1.00 91.62 262 THR A C 1
ATOM 2125 O O . THR A 1 262 ? -2.982 3.511 22.049 1.00 91.62 262 THR A O 1
ATOM 2128 N N . VAL A 1 263 ? -1.322 5.049 22.150 1.00 91.56 263 VAL A N 1
ATOM 2129 C CA . VAL A 1 263 ? -0.174 4.133 22.205 1.00 91.56 263 VAL A CA 1
ATOM 2130 C C . VAL A 1 263 ? 0.490 4.275 23.568 1.00 91.56 263 VAL A C 1
ATOM 2132 O O . VAL A 1 263 ? 0.723 5.393 24.030 1.00 91.56 263 VAL A O 1
ATOM 2135 N N . VAL A 1 264 ? 0.791 3.149 24.211 1.00 89.75 264 VAL A N 1
ATOM 2136 C CA . VAL A 1 264 ? 1.551 3.093 25.461 1.00 89.75 264 VAL A CA 1
ATOM 2137 C C . VAL A 1 264 ? 2.837 2.313 25.209 1.00 89.75 264 VAL A C 1
ATOM 2139 O O . VAL A 1 264 ? 2.791 1.198 24.688 1.00 89.75 264 VAL A O 1
ATOM 2142 N N . HIS A 1 265 ? 3.980 2.903 25.550 1.00 89.62 265 HIS A N 1
ATOM 2143 C CA . HIS A 1 265 ? 5.315 2.356 25.281 1.00 89.62 265 HIS A CA 1
ATOM 2144 C C . HIS A 1 265 ? 6.323 2.767 26.363 1.00 89.62 265 HIS A C 1
ATOM 2146 O O . HIS A 1 265 ? 5.981 3.520 27.275 1.00 89.62 265 HIS A O 1
ATOM 2152 N N . GLY A 1 266 ? 7.546 2.238 26.301 1.00 80.31 266 GLY A N 1
ATOM 2153 C CA . GLY A 1 266 ? 8.583 2.518 27.306 1.00 80.31 266 GLY A CA 1
ATOM 2154 C C . GLY A 1 266 ? 8.459 1.676 28.583 1.00 80.31 266 GLY A C 1
ATOM 2155 O O . GLY A 1 266 ? 8.800 2.138 29.668 1.00 80.31 266 GLY A O 1
ATOM 2156 N N . GLY A 1 267 ? 7.962 0.439 28.464 1.00 72.31 267 GLY A N 1
ATOM 2157 C CA . GLY A 1 267 ? 7.919 -0.546 29.552 1.00 72.31 267 GLY A CA 1
ATOM 2158 C C . GLY A 1 267 ? 6.553 -0.733 30.225 1.00 72.31 267 GLY A C 1
ATOM 2159 O O . GLY A 1 267 ? 5.522 -0.219 29.784 1.00 72.31 267 GLY A O 1
ATOM 2160 N N . THR A 1 268 ? 6.536 -1.531 31.297 1.00 60.72 268 THR A N 1
ATOM 2161 C CA . THR A 1 268 ? 5.324 -1.912 32.044 1.00 60.72 268 THR A CA 1
ATOM 2162 C C . THR A 1 268 ? 5.290 -1.260 33.425 1.00 60.72 268 THR A C 1
ATOM 2164 O O . THR A 1 268 ? 6.023 -1.676 34.320 1.00 60.72 268 THR A O 1
ATOM 2167 N N . GLY A 1 269 ? 4.410 -0.276 33.631 1.00 66.31 269 GLY A N 1
ATOM 2168 C CA . GLY A 1 269 ? 4.188 0.342 34.944 1.00 66.31 269 GLY A CA 1
ATOM 2169 C C . GLY A 1 269 ? 4.061 1.870 34.892 1.00 66.31 269 GLY A C 1
ATOM 2170 O O . GLY A 1 269 ? 3.724 2.413 33.840 1.00 66.31 269 GLY A O 1
ATOM 2171 N N . PRO A 1 270 ? 4.341 2.578 36.005 1.00 65.19 270 PRO A N 1
ATOM 2172 C CA . PRO A 1 270 ? 4.204 4.038 36.101 1.00 65.19 270 PRO A CA 1
ATOM 2173 C C . PRO A 1 270 ? 5.117 4.850 35.170 1.00 65.19 270 PRO A C 1
ATOM 2175 O O . PRO A 1 270 ? 4.852 6.026 34.953 1.00 65.19 270 PRO A O 1
ATOM 2178 N N . GLN A 1 271 ? 6.182 4.246 34.632 1.00 69.12 271 GLN A N 1
ATOM 2179 C CA . GLN A 1 271 ? 7.104 4.891 33.685 1.00 69.12 271 GLN A CA 1
ATOM 2180 C C . GLN A 1 271 ? 6.648 4.799 32.218 1.00 69.12 271 GLN A C 1
ATOM 2182 O O . GLN A 1 271 ? 7.279 5.392 31.349 1.00 69.12 271 GLN A O 1
ATOM 2187 N N . ALA A 1 272 ? 5.557 4.081 31.929 1.00 80.75 272 ALA A N 1
ATOM 2188 C CA . ALA A 1 272 ? 5.083 3.897 30.564 1.00 80.75 272 ALA A CA 1
ATOM 2189 C C . ALA A 1 272 ? 4.535 5.212 29.979 1.00 80.75 272 ALA A C 1
ATOM 2191 O O . ALA A 1 272 ? 3.563 5.782 30.484 1.00 80.75 272 ALA A O 1
ATOM 2192 N N . GLN A 1 273 ? 5.130 5.678 28.882 1.00 86.81 273 GLN A N 1
ATOM 2193 C CA . GLN A 1 273 ? 4.701 6.891 28.202 1.00 86.81 273 GLN A CA 1
ATOM 2194 C C . GLN A 1 273 ? 3.427 6.623 27.393 1.00 86.81 273 GLN A C 1
ATOM 2196 O O . GLN A 1 273 ? 3.325 5.627 26.677 1.00 86.81 273 GLN A O 1
ATOM 2201 N N . ARG A 1 274 ? 2.446 7.525 27.502 1.00 88.94 274 ARG A N 1
ATOM 2202 C CA . ARG A 1 274 ? 1.147 7.429 26.826 1.00 88.94 274 ARG A CA 1
ATOM 2203 C C . ARG A 1 274 ? 0.978 8.566 25.827 1.00 88.94 274 ARG A C 1
ATOM 2205 O O . ARG A 1 274 ? 0.699 9.692 26.224 1.00 88.94 274 ARG A O 1
ATOM 2212 N N . ASP A 1 275 ? 1.036 8.250 24.541 1.00 89.94 275 ASP A N 1
ATOM 2213 C CA . ASP A 1 275 ? 0.722 9.204 23.478 1.00 89.94 275 ASP A CA 1
ATOM 2214 C C . ASP A 1 275 ? -0.730 9.041 23.035 1.00 89.94 275 ASP A C 1
ATOM 2216 O O . ASP A 1 275 ? -1.194 7.923 22.811 1.00 89.94 275 ASP A O 1
ATOM 2220 N N . THR A 1 276 ? -1.460 10.151 22.891 1.00 92.12 276 THR A N 1
ATOM 2221 C CA . THR A 1 276 ? -2.846 10.136 22.404 1.00 92.12 276 THR A CA 1
ATOM 2222 C C . THR A 1 276 ? -3.022 11.052 21.198 1.00 92.12 276 THR A C 1
ATOM 2224 O O . THR A 1 276 ? -2.803 12.263 21.258 1.00 92.12 276 THR A O 1
ATOM 2227 N N . TYR A 1 277 ? -3.472 10.453 20.100 1.00 92.62 277 TYR A N 1
ATOM 2228 C CA . TYR A 1 277 ? -3.668 11.077 18.800 1.00 92.62 277 TYR A CA 1
ATOM 2229 C C . TYR A 1 277 ? -5.161 11.226 18.515 1.00 92.62 277 TYR A C 1
ATOM 2231 O O . TYR A 1 277 ? -5.898 10.244 18.418 1.00 92.62 277 TYR A O 1
ATOM 2239 N N . LYS A 1 278 ? -5.624 12.468 18.383 1.00 92.88 278 LYS A N 1
ATOM 2240 C CA . LYS A 1 278 ? -7.021 12.806 18.108 1.00 92.88 278 LYS A CA 1
ATOM 2241 C C . LYS A 1 278 ? -7.247 12.946 16.605 1.00 92.88 278 LYS A C 1
ATOM 2243 O O . LYS A 1 278 ? -6.773 13.891 15.973 1.00 92.88 278 LYS A O 1
ATOM 2248 N N . MET A 1 279 ? -7.994 12.006 16.047 1.00 92.38 279 MET A N 1
ATOM 2249 C CA . MET A 1 279 ? -8.322 11.901 14.631 1.00 92.38 279 MET A CA 1
ATOM 2250 C C . MET A 1 279 ? -9.532 12.769 14.256 1.00 92.38 279 MET A C 1
ATOM 2252 O O . MET A 1 279 ? -10.293 13.241 15.108 1.00 92.38 279 MET A O 1
ATOM 2256 N N . LYS A 1 280 ? -9.734 12.988 12.951 1.00 89.31 280 LYS A N 1
ATOM 2257 C CA . LYS A 1 280 ? -10.837 13.806 12.418 1.00 89.31 280 LYS A CA 1
ATOM 2258 C C . LYS A 1 280 ? -12.201 13.149 12.672 1.00 89.31 280 LYS A C 1
ATOM 2260 O O . LYS A 1 280 ? -13.128 13.824 13.139 1.00 89.31 280 LYS A O 1
ATOM 2265 N N . CYS A 1 281 ? -12.322 11.845 12.426 1.00 88.31 281 CYS A N 1
ATOM 2266 C CA . CYS A 1 281 ? -13.500 11.048 12.767 1.00 88.31 281 CYS A CA 1
ATOM 2267 C C . CYS A 1 281 ? -13.141 9.672 13.357 1.00 88.31 281 CYS A C 1
ATOM 2269 O O . CYS A 1 281 ? -11.978 9.284 13.406 1.00 88.31 281 CYS A O 1
ATOM 2271 N N . GLU A 1 282 ? -14.146 8.958 13.870 1.00 87.88 282 GLU A N 1
ATOM 2272 C CA . GLU A 1 282 ? -13.964 7.655 14.530 1.00 87.88 282 GLU A CA 1
ATOM 2273 C C . GLU A 1 282 ? -13.479 6.577 13.555 1.00 87.88 282 GLU A C 1
ATOM 2275 O O . GLU A 1 282 ? -12.596 5.801 13.904 1.00 87.88 282 GLU A O 1
ATOM 2280 N N . SER A 1 283 ? -13.954 6.579 12.303 1.00 86.38 283 SER A N 1
ATOM 2281 C CA . SER A 1 283 ? -13.460 5.653 11.277 1.00 86.38 283 SER A CA 1
ATOM 2282 C C . SER A 1 283 ? -11.965 5.820 10.996 1.00 86.38 283 SER A C 1
ATOM 2284 O O . SER A 1 283 ? -11.304 4.824 10.728 1.00 86.38 283 SER A O 1
ATOM 2286 N N . ASP A 1 284 ? -11.411 7.031 11.121 1.00 90.38 284 ASP A N 1
ATOM 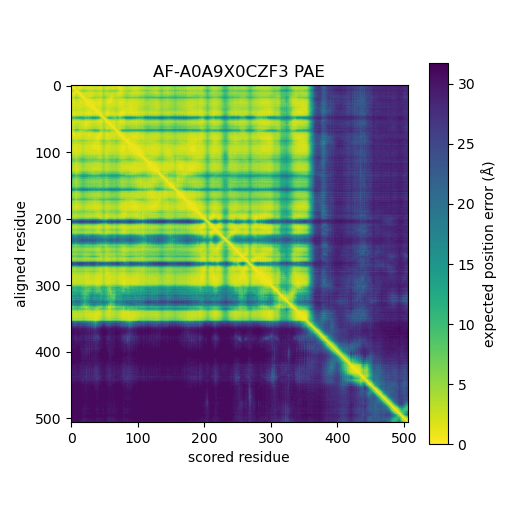2287 C CA . ASP A 1 284 ? -9.966 7.264 10.973 1.00 90.38 284 ASP A CA 1
ATOM 2288 C C . ASP A 1 284 ? -9.179 6.681 12.161 1.00 90.38 284 ASP A C 1
ATOM 2290 O O . ASP A 1 284 ? -8.101 6.126 11.972 1.00 90.38 284 ASP A O 1
ATOM 2294 N N . ALA A 1 285 ? -9.720 6.774 13.385 1.00 91.00 285 ALA A N 1
ATOM 2295 C CA . ALA A 1 285 ? -9.112 6.190 14.586 1.00 91.00 285 ALA A CA 1
ATOM 2296 C C . ALA A 1 285 ? -9.178 4.656 14.575 1.00 91.00 285 ALA A C 1
ATOM 2298 O O . ALA A 1 285 ? -8.189 3.996 14.890 1.00 91.00 285 ALA A O 1
ATOM 2299 N N . VAL A 1 286 ? -10.309 4.088 14.141 1.00 89.00 286 VAL A N 1
ATOM 2300 C CA . VAL A 1 286 ? -10.461 2.646 13.899 1.00 89.00 286 VAL A CA 1
ATOM 2301 C C . VAL A 1 286 ? -9.510 2.184 12.796 1.00 89.00 286 VAL A C 1
ATOM 2303 O O . VAL A 1 286 ? -8.851 1.164 12.964 1.00 89.00 286 VAL A O 1
ATOM 2306 N N . ALA A 1 287 ? -9.393 2.922 11.687 1.00 91.19 287 ALA A N 1
ATOM 2307 C CA . ALA A 1 287 ? -8.483 2.577 10.597 1.00 91.19 287 ALA A CA 1
ATOM 2308 C C . ALA A 1 287 ? -7.011 2.621 11.036 1.00 91.19 287 ALA A C 1
ATOM 2310 O O . ALA A 1 287 ? -6.281 1.675 10.758 1.00 91.19 287 ALA A O 1
ATOM 2311 N N . LEU A 1 288 ? -6.594 3.651 11.781 1.00 93.31 288 LEU A N 1
ATOM 2312 C CA . LEU A 1 288 ? -5.244 3.751 12.345 1.00 93.31 288 LEU A CA 1
ATOM 2313 C C . LEU A 1 288 ? -4.946 2.595 13.315 1.00 93.31 288 LEU A C 1
ATOM 2315 O O . LEU A 1 288 ? -3.916 1.935 13.185 1.00 93.31 288 LEU A O 1
ATOM 2319 N N . PHE A 1 289 ? -5.869 2.298 14.236 1.00 91.88 289 PHE A N 1
ATOM 2320 C CA . PHE A 1 289 ? -5.746 1.168 15.161 1.00 91.88 289 PHE A CA 1
ATOM 2321 C C . PHE A 1 289 ? -5.635 -0.174 14.426 1.00 91.88 289 PHE A C 1
ATOM 2323 O O . PHE A 1 289 ? -4.763 -0.986 14.747 1.00 91.88 289 PHE A O 1
ATOM 2330 N N . ARG A 1 290 ? -6.494 -0.404 13.424 1.00 91.12 290 ARG A N 1
ATOM 2331 C CA . ARG A 1 290 ? -6.463 -1.613 12.595 1.00 91.12 290 ARG A CA 1
ATOM 2332 C C . ARG A 1 290 ? -5.140 -1.727 11.853 1.00 91.12 290 ARG A C 1
ATOM 2334 O O . ARG A 1 290 ? -4.447 -2.711 12.059 1.00 91.12 290 ARG A O 1
ATOM 2341 N N . THR A 1 291 ? -4.736 -0.715 11.085 1.00 93.50 291 THR A N 1
ATOM 2342 C CA . THR A 1 291 ? -3.473 -0.753 10.334 1.00 93.50 291 THR A CA 1
ATOM 2343 C C . THR A 1 291 ? -2.277 -0.991 11.253 1.00 93.50 291 THR A C 1
ATOM 2345 O O . THR A 1 291 ? -1.464 -1.857 10.953 1.00 93.50 291 THR A O 1
ATOM 2348 N N . PHE A 1 292 ? -2.185 -0.304 12.398 1.00 93.00 292 PHE A N 1
ATOM 2349 C CA . PHE A 1 292 ? -1.101 -0.515 13.364 1.00 93.00 292 PHE A CA 1
ATOM 2350 C C . PHE A 1 292 ? -1.035 -1.966 13.858 1.00 93.00 292 PHE A C 1
ATOM 2352 O O . PHE A 1 292 ? 0.023 -2.595 13.837 1.00 93.00 292 PHE A O 1
ATOM 2359 N N . THR A 1 293 ? -2.167 -2.509 14.304 1.00 89.94 293 THR A N 1
ATOM 2360 C CA . THR A 1 293 ? -2.209 -3.835 14.932 1.00 89.94 293 THR A CA 1
ATOM 2361 C C . THR A 1 293 ? -2.136 -4.976 13.907 1.00 89.94 293 THR A C 1
ATOM 2363 O O . THR A 1 293 ? -1.530 -6.014 14.182 1.00 89.94 293 THR A O 1
ATOM 2366 N N . GLU A 1 294 ? -2.658 -4.771 12.697 1.00 92.12 294 GLU A N 1
ATOM 2367 C CA . GLU A 1 294 ? -2.490 -5.654 11.538 1.00 92.12 294 GLU A CA 1
ATOM 2368 C C . GLU A 1 294 ? -1.027 -5.660 11.057 1.00 92.12 294 GLU A C 1
ATOM 2370 O O . GLU A 1 294 ? -0.478 -6.735 10.821 1.00 92.12 294 GLU A O 1
ATOM 2375 N N . PHE A 1 295 ? -0.350 -4.504 10.996 1.00 94.38 295 PHE A N 1
ATOM 2376 C CA . PHE A 1 295 ? 1.070 -4.407 10.624 1.00 94.38 295 PHE A CA 1
ATOM 2377 C C . PHE A 1 295 ? 1.978 -5.062 11.673 1.00 94.38 295 PHE A C 1
ATOM 2379 O O . PHE A 1 295 ? 2.833 -5.867 11.308 1.00 94.38 295 PHE A O 1
ATOM 2386 N N . HIS A 1 296 ? 1.755 -4.807 12.967 1.00 91.19 296 HIS A N 1
ATOM 2387 C CA . HIS A 1 296 ? 2.445 -5.512 14.055 1.00 91.19 296 HIS A CA 1
ATOM 2388 C C . HIS A 1 296 ? 2.305 -7.040 13.909 1.00 91.19 296 HIS A C 1
ATOM 2390 O O . HIS A 1 296 ? 3.286 -7.786 13.940 1.00 91.19 296 HIS A O 1
ATOM 2396 N N . THR A 1 297 ? 1.073 -7.513 13.699 1.00 91.00 297 THR A N 1
ATOM 2397 C CA . THR A 1 297 ? 0.774 -8.944 13.541 1.00 91.00 297 THR A CA 1
ATOM 2398 C C . THR A 1 297 ? 1.435 -9.536 12.296 1.00 91.00 297 THR A C 1
ATOM 2400 O O . THR A 1 297 ? 1.930 -10.658 12.341 1.00 91.00 297 THR A O 1
ATOM 2403 N N . PHE A 1 298 ? 1.481 -8.796 11.190 1.00 93.62 298 PHE A N 1
ATOM 2404 C CA . PHE A 1 298 ? 2.062 -9.284 9.946 1.00 93.62 298 PHE A CA 1
ATOM 2405 C C . PHE A 1 298 ? 3.598 -9.293 9.966 1.00 93.62 298 PHE A C 1
ATOM 2407 O O . PHE A 1 298 ? 4.203 -10.305 9.610 1.00 93.62 298 PHE A O 1
ATOM 2414 N N . TYR A 1 299 ? 4.237 -8.189 10.370 1.00 93.19 299 TYR A N 1
ATOM 2415 C CA . TYR A 1 299 ? 5.690 -8.020 10.251 1.00 93.19 299 TYR A CA 1
ATOM 2416 C C . TYR A 1 299 ? 6.491 -8.582 11.433 1.00 93.19 299 TYR A C 1
ATOM 2418 O O . TYR A 1 299 ? 7.612 -9.033 11.201 1.00 93.19 299 TYR A O 1
ATOM 2426 N N . GLN A 1 300 ? 5.946 -8.559 12.659 1.00 89.69 300 GLN A N 1
ATOM 2427 C CA . GLN A 1 300 ? 6.697 -8.871 13.888 1.00 89.69 300 GLN A CA 1
ATOM 2428 C C . GLN A 1 300 ? 6.303 -10.201 14.544 1.00 89.69 300 GLN A C 1
ATOM 2430 O O . GLN A 1 300 ? 7.145 -10.891 15.116 1.00 89.69 300 GLN A O 1
ATOM 2435 N N . CYS A 1 301 ? 5.033 -10.607 14.466 1.00 86.81 301 CYS A N 1
ATOM 2436 C CA . CYS A 1 301 ? 4.608 -11.865 15.083 1.00 86.81 301 CYS A CA 1
ATOM 2437 C C . CYS A 1 301 ? 5.079 -13.088 14.274 1.00 86.81 301 CYS A C 1
ATOM 2439 O O . CYS A 1 301 ? 5.034 -13.104 13.046 1.00 86.81 301 CYS A O 1
ATOM 2441 N N . ASN A 1 302 ? 5.459 -14.168 14.967 1.00 82.38 302 ASN A N 1
ATOM 2442 C CA . ASN A 1 302 ? 5.740 -15.458 14.321 1.00 82.38 302 ASN A CA 1
ATOM 2443 C C . ASN A 1 302 ? 4.450 -16.163 13.869 1.00 82.38 302 ASN A C 1
ATOM 2445 O O . ASN A 1 302 ? 4.386 -16.694 12.759 1.00 82.38 302 ASN A O 1
ATOM 2449 N N . THR A 1 303 ? 3.408 -16.130 14.704 1.00 80.88 303 THR A N 1
ATOM 2450 C CA . THR A 1 303 ? 2.099 -16.749 14.454 1.00 80.88 303 THR A CA 1
ATOM 2451 C C . THR A 1 303 ? 0.963 -15.785 14.788 1.00 80.88 303 THR A C 1
ATOM 2453 O O . THR A 1 303 ? 1.076 -14.959 15.697 1.00 80.88 303 THR A O 1
ATOM 2456 N N . VAL A 1 304 ? -0.160 -15.900 14.075 1.00 79.06 304 VAL A N 1
ATOM 2457 C CA . VAL A 1 304 ? -1.377 -15.142 14.391 1.00 79.06 304 VAL A CA 1
ATOM 2458 C C . VAL A 1 304 ? -2.131 -15.850 15.526 1.00 79.06 304 VAL A C 1
ATOM 2460 O O . VAL A 1 304 ? -2.628 -16.965 15.364 1.00 79.06 304 VAL A O 1
ATOM 2463 N N . LYS A 1 305 ? -2.203 -15.223 16.708 1.00 69.50 305 LYS A N 1
ATOM 2464 C CA . LYS A 1 305 ? -2.883 -15.796 17.885 1.00 69.50 305 LYS A CA 1
ATOM 2465 C C . LYS A 1 305 ? -4.404 -15.792 17.692 1.00 69.50 305 LYS A C 1
ATOM 2467 O O . LYS A 1 305 ? -4.972 -14.762 17.332 1.00 69.50 305 LYS A O 1
ATOM 2472 N N . ARG A 1 306 ? -5.085 -16.896 18.040 1.00 68.81 306 ARG A N 1
ATOM 2473 C CA . ARG A 1 306 ? -6.563 -16.995 17.977 1.00 68.81 306 ARG A CA 1
ATOM 2474 C C . ARG A 1 306 ? -7.273 -15.866 18.731 1.00 68.81 306 ARG A C 1
ATOM 2476 O O . ARG A 1 306 ? -8.237 -15.326 18.220 1.00 68.81 306 ARG A O 1
ATOM 2483 N N . SER A 1 307 ? -6.744 -15.419 19.872 1.00 59.94 307 SER A N 1
ATOM 2484 C CA . SER A 1 307 ? -7.303 -14.288 20.631 1.00 59.94 307 SER A CA 1
ATOM 2485 C C . SER A 1 307 ? -7.333 -12.954 19.868 1.00 59.94 307 SER A C 1
ATOM 2487 O O . SER A 1 307 ? -8.198 -12.130 20.148 1.00 59.94 307 SER A O 1
ATOM 2489 N N . VAL A 1 308 ? -6.427 -12.743 18.906 1.00 64.56 308 VAL A N 1
ATOM 2490 C CA . VAL A 1 308 ? -6.418 -11.565 18.016 1.00 64.56 308 VAL A CA 1
ATOM 2491 C C . VAL A 1 308 ? -7.397 -11.773 16.855 1.00 64.56 308 VAL A C 1
ATOM 2493 O O . VAL A 1 308 ? -8.167 -10.879 16.514 1.00 64.56 308 VAL A O 1
ATOM 2496 N N . ILE A 1 309 ? -7.433 -12.986 16.293 1.00 72.25 309 ILE A N 1
ATOM 2497 C CA . ILE A 1 309 ? -8.371 -13.382 15.228 1.00 72.25 309 ILE A CA 1
ATOM 2498 C C . ILE A 1 309 ? -9.827 -13.273 15.712 1.00 72.25 309 ILE A C 1
ATOM 2500 O O . ILE A 1 309 ? -10.686 -12.745 15.005 1.00 72.25 309 ILE A O 1
ATOM 2504 N N . ASP A 1 310 ? -10.124 -13.731 16.921 1.00 72.56 310 ASP A N 1
ATOM 2505 C CA . ASP A 1 310 ? -11.483 -13.785 17.465 1.00 72.56 310 ASP A CA 1
ATOM 2506 C C . ASP A 1 310 ? -11.946 -12.446 18.066 1.00 72.56 310 ASP A C 1
ATOM 2508 O O . ASP A 1 310 ? -13.109 -12.310 18.463 1.00 72.56 310 ASP A O 1
ATOM 2512 N N . GLN A 1 311 ? -11.077 -11.425 18.084 1.00 71.00 311 GLN A N 1
ATOM 2513 C CA . GLN A 1 311 ? -11.424 -10.088 18.551 1.00 71.00 311 GLN A CA 1
ATOM 2514 C C . GLN A 1 311 ? -12.444 -9.431 17.607 1.00 71.00 311 GLN A C 1
ATOM 2516 O O . GLN A 1 311 ? -12.136 -8.921 16.523 1.00 71.00 311 GLN A O 1
ATOM 2521 N N . CYS A 1 312 ? -13.694 -9.429 18.060 1.00 70.19 312 CYS A N 1
ATOM 2522 C CA . CYS A 1 312 ? -14.834 -8.851 17.370 1.00 70.19 312 CYS A CA 1
ATOM 2523 C C . CYS A 1 312 ? -15.641 -7.946 18.305 1.00 70.19 312 CYS A C 1
ATOM 2525 O O . CYS A 1 312 ? -15.775 -8.192 19.503 1.00 70.19 312 CYS A O 1
ATOM 2527 N N . THR A 1 313 ? -16.213 -6.892 17.734 1.00 70.56 313 THR A N 1
ATOM 2528 C CA . THR A 1 313 ? -17.316 -6.151 18.349 1.00 70.56 313 THR A CA 1
ATOM 2529 C C . THR A 1 313 ? -18.645 -6.730 17.859 1.00 70.56 313 THR A C 1
ATOM 2531 O O . THR A 1 313 ? -18.679 -7.576 16.964 1.00 70.56 313 THR A O 1
ATOM 2534 N N . ARG A 1 314 ? -19.768 -6.298 18.438 1.00 74.81 314 ARG A N 1
ATOM 2535 C CA . ARG A 1 314 ? -21.113 -6.628 17.940 1.00 74.81 314 ARG A CA 1
ATOM 2536 C C . ARG A 1 314 ? -21.873 -5.355 17.559 1.00 74.81 314 ARG A C 1
ATOM 2538 O O . ARG A 1 314 ? -21.792 -4.344 18.266 1.00 74.81 314 ARG A O 1
ATOM 2545 N N . THR A 1 315 ? -22.638 -5.426 16.470 1.00 71.62 315 THR A N 1
ATOM 2546 C CA . THR A 1 315 ? -23.686 -4.447 16.105 1.00 71.62 315 THR A CA 1
ATOM 2547 C C . THR A 1 315 ? -24.725 -4.311 17.223 1.00 71.62 315 THR A C 1
ATOM 2549 O O . THR A 1 315 ? -24.820 -5.185 18.080 1.00 71.62 315 THR A O 1
ATOM 2552 N N . PHE A 1 316 ? -25.545 -3.255 17.219 1.00 61.44 316 PHE A N 1
ATOM 2553 C CA . PHE A 1 316 ? -26.620 -3.097 18.211 1.00 61.44 316 PHE A CA 1
ATOM 2554 C C . PHE A 1 316 ? -27.576 -4.307 18.234 1.00 61.44 316 PHE A C 1
ATOM 2556 O O . PHE A 1 316 ? -27.772 -4.917 19.285 1.00 61.44 316 PHE A O 1
ATOM 2563 N N . ALA A 1 317 ? -28.066 -4.732 17.063 1.00 63.25 317 ALA A N 1
ATOM 2564 C CA . ALA A 1 317 ? -28.898 -5.929 16.927 1.00 63.25 317 ALA A CA 1
ATOM 2565 C C . ALA A 1 317 ? -28.161 -7.214 17.357 1.00 63.25 317 ALA A C 1
ATOM 2567 O O . ALA A 1 317 ? -28.733 -8.044 18.058 1.00 63.25 317 ALA A O 1
ATOM 2568 N N . GLY A 1 318 ? -26.875 -7.357 17.008 1.00 68.56 318 GLY A N 1
ATOM 2569 C CA . GLY A 1 318 ? -26.043 -8.484 17.440 1.00 68.56 318 GLY A CA 1
ATOM 2570 C C . GLY A 1 318 ? -25.822 -8.537 18.955 1.00 68.56 318 GLY A C 1
ATOM 2571 O O . GLY A 1 318 ? -25.861 -9.619 19.535 1.00 68.56 318 GLY A O 1
ATOM 2572 N N . ARG A 1 319 ? -25.645 -7.386 19.624 1.00 69.00 319 ARG A N 1
ATOM 2573 C CA . ARG A 1 319 ? -25.559 -7.299 21.094 1.00 69.00 319 ARG A CA 1
ATOM 2574 C C . ARG A 1 319 ? -26.865 -7.762 21.724 1.00 69.00 319 ARG A C 1
ATOM 2576 O O . ARG A 1 319 ? -26.826 -8.678 22.540 1.00 69.00 319 ARG A O 1
ATOM 2583 N N . LEU A 1 320 ? -27.992 -7.194 21.291 1.00 65.50 320 LEU A N 1
ATOM 2584 C CA . LEU A 1 320 ? -29.318 -7.533 21.808 1.00 65.50 320 LEU A CA 1
ATOM 2585 C C . LEU A 1 320 ? -29.614 -9.032 21.634 1.00 65.50 320 LEU A C 1
ATOM 2587 O O . LEU A 1 320 ? -29.932 -9.715 22.602 1.00 65.50 320 LEU A O 1
ATOM 2591 N N . PHE A 1 321 ? -29.395 -9.578 20.435 1.00 61.50 321 PHE A N 1
ATOM 2592 C CA . PHE A 1 321 ? -29.607 -11.001 20.160 1.00 61.50 321 PHE A CA 1
ATOM 2593 C C . PHE A 1 321 ? -28.626 -11.914 20.919 1.00 61.50 321 PHE A C 1
ATOM 2595 O O . PHE A 1 321 ? -28.966 -13.044 21.263 1.00 61.50 321 PHE A O 1
ATOM 2602 N N . SER A 1 322 ? -27.415 -11.440 21.236 1.00 68.31 322 SER A N 1
ATOM 2603 C CA . SER A 1 322 ? -26.447 -12.210 22.029 1.00 68.31 322 SER A CA 1
ATOM 2604 C C . SER A 1 322 ? -26.768 -12.328 23.519 1.00 68.31 322 SER A C 1
ATOM 2606 O O . SER A 1 322 ? -26.231 -13.227 24.158 1.00 68.31 322 SER A O 1
ATOM 2608 N N . VAL A 1 323 ? -27.662 -11.493 24.061 1.00 71.19 323 VAL A N 1
ATOM 2609 C CA . VAL A 1 323 ? -28.204 -11.695 25.419 1.00 71.19 323 VAL A CA 1
ATOM 2610 C C . VAL A 1 323 ? -29.026 -12.988 25.471 1.00 71.19 323 VAL A C 1
ATOM 2612 O O . VAL A 1 323 ? -28.933 -13.739 26.436 1.00 71.19 323 VAL A O 1
ATOM 2615 N N . PHE A 1 324 ? -29.767 -13.284 24.399 1.00 68.50 324 PHE A N 1
ATOM 2616 C CA . PHE A 1 324 ? -30.609 -14.478 24.285 1.00 68.50 324 PHE A CA 1
ATOM 2617 C C . PHE A 1 324 ? -29.854 -15.702 23.740 1.00 68.50 324 PHE A C 1
ATOM 2619 O O . PHE A 1 324 ? -30.151 -16.828 24.128 1.00 68.50 324 PHE A O 1
ATOM 2626 N N . VAL A 1 325 ? -28.855 -15.506 22.866 1.00 71.31 325 VAL A N 1
ATOM 2627 C CA . VAL A 1 325 ? -28.042 -16.593 22.284 1.00 71.31 325 VAL A CA 1
ATOM 2628 C C . VAL A 1 325 ? -26.539 -16.262 22.381 1.00 71.31 325 VAL A C 1
ATOM 2630 O O . VAL A 1 325 ? -25.941 -15.795 21.407 1.00 71.31 325 VAL A O 1
ATOM 2633 N N . PRO A 1 326 ? -25.872 -16.523 23.525 1.00 56.16 326 PRO A N 1
ATOM 2634 C CA . PRO A 1 326 ? -24.516 -16.021 23.801 1.00 56.16 326 PRO A CA 1
ATOM 2635 C C . PRO A 1 326 ? -23.453 -16.385 22.755 1.00 56.16 326 PRO A C 1
ATOM 2637 O O . PRO A 1 326 ? -22.592 -15.564 22.416 1.00 56.16 326 PRO A O 1
ATOM 2640 N N . ARG A 1 327 ? -23.532 -17.604 22.204 1.00 60.88 327 ARG A N 1
ATOM 2641 C CA . ARG A 1 327 ? -22.553 -18.159 21.252 1.00 60.88 327 ARG A CA 1
ATOM 2642 C C . ARG A 1 327 ? -22.788 -17.770 19.786 1.00 60.88 327 ARG A C 1
ATOM 2644 O O . ARG A 1 327 ? -21.992 -18.166 18.943 1.00 60.88 327 ARG A O 1
ATOM 2651 N N . ASN A 1 328 ? -23.817 -16.980 19.467 1.00 69.12 328 ASN A N 1
ATOM 2652 C CA . ASN A 1 328 ? -24.128 -16.621 18.079 1.00 69.12 328 ASN A CA 1
ATOM 2653 C C . ASN A 1 328 ? -22.984 -15.866 17.361 1.00 69.12 328 ASN A C 1
ATOM 2655 O O . ASN A 1 328 ? -22.163 -15.173 17.978 1.00 69.12 328 ASN A O 1
ATOM 2659 N N . GLU A 1 329 ? -22.951 -15.983 16.035 1.00 66.94 329 GLU A N 1
ATOM 2660 C CA . GLU A 1 329 ? -22.088 -15.183 15.148 1.00 66.94 329 GLU A CA 1
ATOM 2661 C C . GLU A 1 329 ? -22.815 -13.964 14.564 1.00 66.94 329 GLU A C 1
ATOM 2663 O O . GLU A 1 329 ? -22.192 -13.052 14.020 1.00 66.94 329 GLU A O 1
ATOM 2668 N N . PHE A 1 330 ? -24.139 -13.910 14.741 1.00 68.50 330 PHE A N 1
ATOM 2669 C CA . PHE A 1 330 ? -24.988 -12.852 14.216 1.00 68.50 330 PHE A CA 1
ATOM 2670 C C . PHE A 1 330 ? -24.533 -11.463 14.680 1.00 68.50 330 PHE A C 1
ATOM 2672 O O . PHE A 1 330 ? -24.443 -11.164 15.874 1.00 68.50 330 PHE A O 1
ATOM 2679 N N . GLY A 1 331 ? -24.256 -10.596 13.707 1.00 62.81 331 GLY A N 1
ATOM 2680 C CA . GLY A 1 331 ? -23.874 -9.213 13.954 1.00 62.81 331 GLY A CA 1
ATOM 2681 C C . GLY A 1 331 ? -22.491 -9.020 14.584 1.00 62.81 331 GLY A C 1
ATOM 2682 O O . GLY A 1 331 ? -22.248 -7.915 15.076 1.00 62.81 331 GLY A O 1
ATOM 2683 N N . ARG A 1 332 ? -21.606 -10.033 14.587 1.00 75.06 332 ARG A N 1
ATOM 2684 C CA . ARG A 1 332 ? -20.175 -9.847 14.886 1.00 75.06 332 ARG A CA 1
ATOM 2685 C C . ARG A 1 332 ? -19.512 -8.993 13.798 1.00 75.06 332 ARG A C 1
ATOM 2687 O O . ARG A 1 332 ? -19.799 -9.147 12.616 1.00 75.06 332 ARG A O 1
ATOM 2694 N N . ILE A 1 333 ? -18.619 -8.105 14.219 1.00 76.50 333 ILE A N 1
ATOM 2695 C CA . ILE A 1 333 ? -17.742 -7.290 13.375 1.00 76.50 333 ILE A CA 1
ATOM 2696 C C . ILE A 1 333 ? -16.319 -7.562 13.857 1.00 76.50 333 ILE A C 1
ATOM 2698 O O . ILE A 1 333 ? -15.923 -7.099 14.929 1.00 76.50 333 ILE A O 1
ATOM 2702 N N . PHE A 1 334 ? -15.556 -8.335 13.093 1.00 79.50 334 PHE A N 1
ATOM 2703 C CA . PHE A 1 334 ? -14.143 -8.584 13.358 1.00 79.50 334 PHE A CA 1
ATOM 2704 C C . PHE A 1 334 ? -13.354 -7.280 13.232 1.00 79.50 334 PHE A C 1
ATOM 2706 O O . PHE A 1 334 ? -13.566 -6.511 12.291 1.00 79.50 334 PHE A O 1
ATOM 2713 N N . LEU A 1 335 ? -12.441 -7.027 14.171 1.00 74.94 335 LEU A N 1
ATOM 2714 C CA . LEU A 1 335 ? -11.519 -5.888 14.077 1.00 74.94 335 LEU A CA 1
ATOM 2715 C C . LEU A 1 335 ? -10.339 -6.202 13.146 1.00 74.94 335 LEU A C 1
ATOM 2717 O O . LEU A 1 335 ? -9.834 -5.303 12.483 1.00 74.94 335 LEU A O 1
ATOM 2721 N N . PHE A 1 336 ? -9.961 -7.476 13.049 1.00 78.44 336 PHE A N 1
ATOM 2722 C CA . PHE A 1 336 ? -8.741 -7.949 12.397 1.00 78.44 336 PHE A CA 1
ATOM 2723 C C . PHE A 1 336 ? -9.040 -8.780 11.153 1.00 78.44 336 PHE A C 1
ATOM 2725 O O . PHE A 1 336 ? -9.879 -9.682 11.215 1.00 78.44 336 PHE A O 1
ATOM 2732 N N . ASP A 1 337 ? -8.335 -8.517 10.050 1.00 83.44 337 ASP A N 1
ATOM 2733 C CA . ASP A 1 337 ? -8.407 -9.328 8.824 1.00 83.44 337 ASP A CA 1
ATOM 2734 C C . ASP A 1 337 ? -7.170 -10.211 8.551 1.00 83.44 337 ASP A C 1
ATOM 2736 O O . ASP A 1 337 ? -7.291 -11.180 7.805 1.00 83.44 337 ASP A O 1
ATOM 2740 N N . VAL A 1 338 ? -6.025 -9.958 9.201 1.00 85.69 338 VAL A N 1
ATOM 2741 C CA . VAL A 1 338 ? -4.777 -10.728 9.018 1.00 85.69 338 VAL A CA 1
ATOM 2742 C C . VAL A 1 338 ? -4.931 -12.183 9.474 1.00 85.69 338 VAL A C 1
ATOM 2744 O O . VAL A 1 338 ? -5.199 -12.452 10.645 1.00 85.69 338 VAL A O 1
ATOM 2747 N N . GLN A 1 339 ? -4.712 -13.123 8.547 1.00 84.19 339 GLN A N 1
ATOM 2748 C CA . GLN A 1 339 ? -4.778 -14.573 8.795 1.00 84.19 339 GLN A CA 1
ATOM 2749 C C . GLN A 1 339 ? -3.400 -15.244 8.899 1.00 84.19 339 GLN A C 1
ATOM 2751 O O . GLN A 1 339 ? -3.257 -16.238 9.610 1.00 84.19 339 GLN A O 1
ATOM 2756 N N . ARG A 1 340 ? -2.385 -14.706 8.209 1.00 90.56 340 ARG A N 1
ATOM 2757 C CA . ARG A 1 340 ? -1.005 -15.217 8.176 1.00 90.56 340 ARG A CA 1
ATOM 2758 C C . ARG A 1 340 ? -0.017 -14.100 8.501 1.00 90.56 340 ARG A C 1
ATOM 2760 O O . ARG A 1 340 ? -0.211 -12.958 8.096 1.00 90.56 340 ARG A O 1
ATOM 2767 N N . THR A 1 341 ? 1.060 -14.437 9.201 1.00 93.62 341 THR A N 1
ATOM 2768 C CA . THR A 1 341 ? 2.227 -13.551 9.358 1.00 93.62 341 THR A CA 1
ATOM 2769 C C . THR A 1 341 ? 3.075 -13.545 8.083 1.00 93.62 341 THR A C 1
ATOM 2771 O O . THR A 1 341 ? 2.947 -14.441 7.249 1.00 93.62 341 THR A O 1
ATOM 2774 N N . ARG A 1 342 ? 4.002 -12.592 7.933 1.00 94.00 342 ARG A N 1
ATOM 2775 C CA . ARG A 1 342 ? 4.925 -12.491 6.785 1.00 94.00 342 ARG A CA 1
ATOM 2776 C C . ARG A 1 342 ? 5.631 -13.812 6.451 1.00 94.00 342 ARG A C 1
ATOM 2778 O O . ARG A 1 342 ? 5.682 -14.209 5.288 1.00 94.00 342 ARG A O 1
ATOM 2785 N N . ARG A 1 343 ? 6.133 -14.517 7.474 1.00 90.56 343 ARG A N 1
ATOM 2786 C CA . ARG A 1 343 ? 6.790 -15.832 7.330 1.00 90.56 343 ARG A CA 1
ATOM 2787 C C . ARG A 1 343 ? 5.807 -16.920 6.888 1.00 90.56 343 ARG A C 1
ATOM 2789 O O . ARG A 1 343 ? 6.152 -17.751 6.049 1.00 90.56 343 ARG A O 1
ATOM 2796 N N . GLN A 1 344 ? 4.590 -16.911 7.432 1.00 92.06 344 GLN A N 1
ATOM 2797 C CA . GLN A 1 344 ? 3.543 -17.872 7.079 1.00 92.06 344 GLN A CA 1
ATOM 2798 C C . GLN A 1 344 ? 3.018 -17.651 5.654 1.00 92.06 344 GLN A C 1
ATOM 2800 O O . GLN A 1 344 ? 2.854 -18.627 4.933 1.00 92.06 344 GLN A O 1
ATOM 2805 N N . ALA A 1 345 ? 2.817 -16.400 5.229 1.00 93.81 345 ALA A N 1
ATOM 2806 C CA . ALA A 1 345 ? 2.418 -16.032 3.869 1.00 93.81 345 ALA A CA 1
ATOM 2807 C C . ALA A 1 345 ? 3.443 -16.513 2.828 1.00 93.81 345 ALA A C 1
ATOM 2809 O O . ALA A 1 345 ? 3.090 -17.239 1.901 1.00 93.81 345 ALA A O 1
ATOM 2810 N N . TYR A 1 346 ? 4.730 -16.210 3.046 1.00 92.94 346 TYR A N 1
ATOM 2811 C CA . TYR A 1 346 ? 5.820 -16.689 2.189 1.00 92.94 346 TYR A CA 1
ATOM 2812 C C . TYR A 1 346 ? 5.845 -18.224 2.089 1.00 92.94 346 TYR A C 1
ATOM 2814 O O . TYR A 1 346 ? 5.902 -18.788 0.996 1.00 92.94 346 TYR A O 1
ATOM 2822 N N . SER A 1 347 ? 5.763 -18.910 3.235 1.00 91.25 347 SER A N 1
ATOM 2823 C CA . SER A 1 347 ? 5.812 -20.378 3.294 1.00 91.25 347 SER A CA 1
ATOM 2824 C C . SER A 1 347 ? 4.593 -21.030 2.631 1.00 91.25 347 SER A C 1
ATOM 2826 O O . SER A 1 347 ? 4.726 -22.068 1.988 1.00 91.25 347 SER A O 1
ATOM 2828 N N . HIS A 1 348 ? 3.414 -20.413 2.762 1.00 91.50 348 HIS A N 1
ATOM 2829 C CA . HIS A 1 348 ? 2.170 -20.868 2.145 1.00 91.50 348 HIS A CA 1
ATOM 2830 C C . HIS A 1 348 ? 2.249 -20.794 0.621 1.00 91.50 348 HIS A C 1
ATOM 2832 O O . HIS A 1 348 ? 2.092 -21.815 -0.046 1.00 91.50 348 HIS A O 1
ATOM 2838 N N . ALA A 1 349 ? 2.586 -19.618 0.081 1.00 92.38 349 ALA A N 1
ATOM 2839 C CA . ALA A 1 349 ? 2.746 -19.433 -1.356 1.00 92.38 349 ALA A CA 1
ATOM 2840 C C . ALA A 1 349 ? 3.835 -20.349 -1.935 1.00 92.38 349 ALA A C 1
ATOM 2842 O O . ALA A 1 349 ? 3.645 -20.933 -2.999 1.00 92.38 349 ALA A O 1
ATOM 2843 N N . TRP A 1 350 ? 4.939 -20.555 -1.205 1.00 90.25 350 TRP A N 1
ATOM 2844 C CA . TRP A 1 350 ? 5.989 -21.487 -1.620 1.00 90.25 350 TRP A CA 1
ATOM 2845 C C . TRP A 1 350 ? 5.491 -22.932 -1.705 1.00 90.25 350 TRP A C 1
ATOM 2847 O O . TRP A 1 350 ? 5.814 -23.641 -2.661 1.00 90.25 350 TRP A O 1
ATOM 2857 N N . GLY A 1 351 ? 4.681 -23.360 -0.732 1.00 91.44 351 GLY A N 1
ATOM 2858 C CA . GLY A 1 351 ? 4.036 -24.670 -0.734 1.00 91.44 351 GLY A CA 1
ATOM 2859 C C . GLY A 1 351 ? 3.067 -24.842 -1.905 1.00 91.44 351 GLY A C 1
ATOM 2860 O O . GLY A 1 351 ? 3.147 -25.836 -2.622 1.00 91.44 351 GLY A O 1
ATOM 2861 N N . GLU A 1 352 ? 2.191 -23.870 -2.156 1.00 90.81 352 GLU A N 1
ATOM 2862 C CA . GLU A 1 352 ? 1.217 -23.926 -3.257 1.00 90.81 352 GLU A CA 1
ATOM 2863 C C . GLU A 1 352 ? 1.899 -23.919 -4.638 1.00 90.81 352 GLU A C 1
ATOM 2865 O O . GLU A 1 352 ? 1.590 -24.758 -5.485 1.00 90.81 352 GLU A O 1
ATOM 2870 N N . LEU A 1 353 ? 2.899 -23.057 -4.851 1.00 90.00 353 LEU A N 1
ATOM 2871 C CA . LEU A 1 353 ? 3.610 -22.955 -6.132 1.00 90.00 353 LEU A CA 1
ATOM 2872 C C . LEU A 1 353 ? 4.473 -24.186 -6.451 1.00 90.00 353 LEU A C 1
ATOM 2874 O O . LEU A 1 353 ? 4.601 -24.559 -7.619 1.00 90.00 353 LEU A O 1
ATOM 2878 N N . ASN A 1 354 ? 5.076 -24.829 -5.444 1.00 86.56 354 ASN A N 1
ATOM 2879 C CA . ASN A 1 354 ? 5.966 -25.975 -5.665 1.00 86.56 354 ASN A CA 1
ATOM 2880 C C . ASN A 1 354 ? 5.289 -27.341 -5.472 1.00 86.56 354 ASN A C 1
ATOM 2882 O O . ASN A 1 354 ? 5.786 -28.328 -6.013 1.00 86.56 354 ASN A O 1
ATOM 2886 N N . SER A 1 355 ? 4.140 -27.425 -4.793 1.00 80.06 355 SER A N 1
ATOM 2887 C CA . SER A 1 355 ? 3.357 -28.672 -4.720 1.00 80.06 355 SER A CA 1
ATOM 2888 C C . SER A 1 355 ? 2.871 -29.129 -6.098 1.00 80.06 355 SER A C 1
ATOM 2890 O O . SER A 1 355 ? 2.957 -30.318 -6.399 1.00 80.06 355 SER A O 1
ATOM 2892 N N . CYS A 1 356 ? 2.484 -28.197 -6.976 1.00 55.88 356 CYS A N 1
ATOM 2893 C CA . CYS A 1 356 ? 2.121 -28.502 -8.364 1.00 55.88 356 CYS A CA 1
ATOM 2894 C C . CYS A 1 356 ? 3.293 -29.134 -9.146 1.00 55.88 356 CYS A C 1
ATOM 2896 O O . CYS A 1 356 ? 3.124 -30.160 -9.799 1.00 55.88 356 CYS A O 1
ATOM 2898 N N . ARG A 1 357 ? 4.518 -28.604 -8.991 1.00 52.62 357 ARG A N 1
ATOM 2899 C CA . ARG A 1 357 ? 5.727 -29.122 -9.669 1.00 52.62 357 ARG A CA 1
ATOM 2900 C C . ARG A 1 357 ? 6.080 -30.565 -9.292 1.00 52.62 357 ARG A C 1
ATOM 2902 O O . ARG A 1 357 ? 6.629 -31.295 -10.113 1.00 52.62 357 ARG A O 1
ATOM 2909 N N . ILE A 1 358 ? 5.784 -30.981 -8.060 1.00 50.78 358 ILE A N 1
ATOM 2910 C CA . ILE A 1 358 ? 6.047 -32.351 -7.586 1.00 50.78 358 ILE A CA 1
ATOM 2911 C C . ILE A 1 358 ? 5.062 -33.349 -8.225 1.00 50.78 358 ILE A C 1
ATOM 2913 O O . ILE A 1 358 ? 5.422 -34.501 -8.479 1.00 50.78 358 ILE A O 1
ATOM 2917 N N . ILE A 1 359 ? 3.842 -32.909 -8.543 1.00 52.88 359 ILE A N 1
ATOM 2918 C CA . ILE A 1 359 ? 2.841 -33.734 -9.231 1.00 52.88 359 ILE A CA 1
ATOM 2919 C C . ILE A 1 359 ? 3.244 -33.936 -10.705 1.00 52.88 359 ILE A C 1
ATOM 2921 O O . ILE A 1 359 ? 3.265 -35.071 -11.176 1.00 52.88 359 ILE A O 1
ATOM 2925 N N . ASP A 1 360 ? 3.700 -32.889 -11.398 1.00 43.34 360 ASP A N 1
ATOM 2926 C CA . ASP A 1 360 ? 4.129 -32.988 -12.808 1.00 43.34 360 ASP A CA 1
ATOM 2927 C C . ASP A 1 360 ? 5.390 -33.856 -13.020 1.00 43.34 360 ASP A C 1
ATOM 2929 O O . ASP A 1 360 ? 5.536 -34.523 -14.047 1.00 43.34 360 ASP A O 1
ATOM 2933 N N . MET A 1 361 ? 6.299 -33.924 -12.039 1.00 42.97 361 MET A N 1
ATOM 2934 C CA . MET A 1 361 ? 7.442 -34.854 -12.088 1.00 42.97 361 MET A CA 1
ATOM 2935 C C . MET A 1 361 ? 7.056 -36.322 -11.844 1.00 42.97 361 MET A C 1
ATOM 2937 O O . MET A 1 361 ? 7.762 -37.226 -12.297 1.00 42.97 361 MET A O 1
ATOM 2941 N N . THR A 1 362 ? 5.946 -36.582 -11.145 1.00 41.09 362 THR A N 1
ATOM 2942 C CA . THR A 1 362 ? 5.485 -37.953 -10.850 1.00 41.09 362 THR A CA 1
ATOM 2943 C C . THR A 1 362 ? 4.537 -38.519 -11.909 1.00 41.09 362 THR A C 1
ATOM 2945 O O . THR A 1 362 ? 4.379 -39.735 -11.979 1.00 41.09 362 THR A O 1
ATOM 2948 N N . SER A 1 363 ? 3.973 -37.678 -12.782 1.00 39.75 363 SER A N 1
ATOM 2949 C CA . SER A 1 363 ? 3.199 -38.097 -13.962 1.00 39.75 363 SER A CA 1
ATOM 2950 C C . SER A 1 363 ? 4.056 -38.329 -15.218 1.00 39.75 363 SER A C 1
ATOM 2952 O O . SER A 1 363 ? 3.657 -39.087 -16.099 1.00 39.75 363 SER A O 1
ATOM 2954 N N . SER A 1 364 ? 5.251 -37.731 -15.297 1.00 37.31 364 SER A N 1
ATOM 2955 C CA . SER A 1 364 ? 6.139 -37.793 -16.474 1.00 37.31 364 SER A CA 1
ATOM 2956 C C . SER A 1 364 ? 7.203 -38.905 -16.439 1.00 37.31 364 SER A C 1
ATOM 2958 O O . SER A 1 364 ? 7.847 -39.176 -17.452 1.00 37.31 364 SER A O 1
ATOM 2960 N N . THR A 1 365 ? 7.379 -39.613 -15.318 1.00 37.59 365 THR A N 1
ATOM 2961 C CA . THR A 1 365 ? 8.382 -40.689 -15.173 1.00 37.59 365 THR A CA 1
ATOM 2962 C C . THR A 1 365 ? 7.860 -42.074 -15.595 1.00 37.59 365 THR A C 1
ATOM 2964 O O . THR A 1 365 ? 7.795 -43.013 -14.806 1.00 37.59 365 THR A O 1
ATOM 2967 N N . SER A 1 366 ? 7.530 -42.220 -16.883 1.00 35.91 366 SER A N 1
ATOM 2968 C CA . SER A 1 366 ? 7.284 -43.525 -17.536 1.00 35.91 366 SER A CA 1
ATOM 2969 C C . SER A 1 366 ? 7.975 -43.681 -18.907 1.00 35.91 366 SER A C 1
ATOM 2971 O O . SER A 1 366 ? 7.589 -44.518 -19.718 1.00 35.91 366 SER A O 1
ATOM 2973 N N . GLY A 1 367 ? 9.045 -42.914 -19.153 1.00 30.27 367 GLY A N 1
ATOM 2974 C CA . GLY A 1 367 ? 9.904 -43.028 -20.337 1.00 30.27 367 GLY A CA 1
ATOM 2975 C C . GLY A 1 367 ? 11.370 -43.250 -19.959 1.00 30.27 367 GLY A C 1
ATOM 2976 O O . GLY A 1 367 ? 11.948 -42.471 -19.205 1.00 30.27 367 GLY A O 1
ATOM 2977 N N . SER A 1 368 ? 11.981 -44.313 -20.481 1.00 30.59 368 SER A N 1
ATOM 2978 C CA . SER A 1 368 ? 13.406 -44.610 -20.289 1.00 30.59 368 SER A CA 1
ATOM 2979 C C . SER A 1 368 ? 14.248 -43.938 -21.379 1.00 30.59 368 SER A C 1
ATOM 2981 O O . SER A 1 368 ? 13.951 -44.155 -22.549 1.00 30.59 368 SER A O 1
ATOM 2983 N N . PHE A 1 369 ? 15.290 -43.171 -21.020 1.00 26.67 369 PHE A N 1
ATOM 2984 C CA . PHE A 1 369 ? 16.703 -43.450 -21.366 1.00 26.67 369 PHE A CA 1
ATOM 2985 C C . PHE A 1 369 ? 17.677 -42.298 -21.002 1.00 26.67 369 PHE A C 1
ATOM 2987 O O . PHE A 1 369 ? 17.368 -41.128 -21.166 1.00 26.67 369 PHE A O 1
ATOM 2994 N N . ARG A 1 370 ? 18.878 -42.707 -20.553 1.00 26.03 370 ARG A N 1
ATOM 2995 C CA . ARG A 1 370 ? 20.226 -42.072 -20.549 1.00 26.03 370 ARG A CA 1
ATOM 2996 C C . ARG A 1 370 ? 20.415 -40.542 -20.443 1.00 26.03 370 ARG A C 1
ATOM 2998 O O . ARG A 1 370 ? 19.918 -39.743 -21.221 1.00 26.03 370 ARG A O 1
ATOM 3005 N N . SER A 1 371 ? 21.351 -40.183 -19.563 1.00 28.97 371 SER A N 1
ATOM 3006 C CA . SER A 1 371 ? 21.898 -38.839 -19.358 1.00 28.97 371 SER A CA 1
ATOM 3007 C C . SER A 1 371 ? 22.864 -38.365 -20.452 1.00 28.97 371 SER A C 1
ATOM 3009 O O . SER A 1 371 ? 23.801 -39.086 -20.797 1.00 28.97 371 SER A O 1
ATOM 3011 N N . VAL A 1 372 ? 22.764 -37.085 -20.810 1.00 26.59 372 VAL A N 1
ATOM 3012 C CA . VAL A 1 372 ? 23.909 -36.203 -21.107 1.00 26.59 372 VAL A CA 1
ATOM 3013 C C . VAL A 1 372 ? 23.640 -34.899 -20.352 1.00 26.59 372 VAL A C 1
ATOM 3015 O O . VAL A 1 372 ? 22.507 -34.423 -20.349 1.00 26.59 372 VAL A O 1
ATOM 3018 N N . GLY A 1 373 ? 24.630 -34.366 -19.637 1.00 29.38 373 GLY A N 1
ATOM 3019 C CA . GLY A 1 373 ? 24.436 -33.205 -18.763 1.00 29.38 373 GLY A CA 1
ATOM 3020 C C . GLY A 1 373 ? 25.108 -31.942 -19.287 1.00 29.38 373 GLY A C 1
ATOM 3021 O O . GLY A 1 373 ? 26.190 -32.039 -19.848 1.00 29.38 373 GLY A O 1
ATOM 3022 N N . THR A 1 374 ? 24.500 -30.785 -19.007 1.00 30.77 374 THR A N 1
ATOM 3023 C CA . THR A 1 374 ? 25.157 -29.485 -18.748 1.00 30.77 374 THR A CA 1
ATOM 3024 C C . THR A 1 374 ? 24.109 -28.453 -18.310 1.00 30.77 374 THR A C 1
ATOM 3026 O O . THR A 1 374 ? 23.289 -28.024 -19.111 1.00 30.77 374 THR A O 1
ATOM 3029 N N . SER A 1 375 ? 24.150 -28.006 -17.051 1.00 25.92 375 SER A N 1
ATOM 3030 C CA . SER A 1 375 ? 23.782 -26.635 -16.650 1.00 25.92 375 SER A CA 1
ATOM 3031 C C . SER A 1 375 ? 24.207 -26.394 -15.197 1.00 25.92 375 SER A C 1
ATOM 3033 O O . SER A 1 375 ? 24.217 -27.326 -14.393 1.00 25.92 375 SER A O 1
ATOM 3035 N N . ALA A 1 376 ? 24.603 -25.167 -14.863 1.00 28.88 376 ALA A N 1
ATOM 3036 C CA . ALA A 1 376 ? 25.170 -24.833 -13.559 1.00 28.88 376 ALA A CA 1
ATOM 3037 C C . ALA A 1 376 ? 24.090 -24.710 -12.464 1.00 28.88 376 ALA A C 1
ATOM 3039 O O . ALA A 1 376 ? 23.162 -23.911 -12.584 1.00 28.88 376 ALA A O 1
ATOM 3040 N N . GLU A 1 377 ? 24.243 -25.447 -11.356 1.00 26.03 377 GLU A N 1
ATOM 3041 C CA . GLU A 1 377 ? 23.438 -25.230 -10.145 1.00 26.03 377 GLU A CA 1
ATOM 3042 C C . GLU A 1 377 ? 23.793 -23.884 -9.491 1.00 26.03 377 GLU A C 1
ATOM 3044 O O . GLU A 1 377 ? 24.824 -23.753 -8.829 1.00 26.03 377 GLU A O 1
ATOM 3049 N N . TYR A 1 378 ? 22.887 -22.908 -9.568 1.00 26.75 378 TYR A N 1
ATOM 3050 C CA . TYR A 1 378 ? 22.859 -21.822 -8.591 1.00 26.75 378 TYR A CA 1
ATOM 3051 C C . TYR A 1 378 ? 22.290 -22.357 -7.267 1.00 26.75 378 TYR A C 1
ATOM 3053 O O . TYR A 1 378 ? 21.095 -22.641 -7.163 1.00 26.75 378 TYR A O 1
ATOM 3061 N N . ARG A 1 379 ? 23.141 -22.504 -6.245 1.00 26.61 379 ARG A N 1
ATOM 3062 C CA . ARG A 1 379 ? 22.720 -22.912 -4.894 1.00 26.61 379 ARG A CA 1
ATOM 3063 C C . ARG A 1 379 ? 22.437 -21.695 -4.007 1.00 26.61 379 ARG A C 1
ATOM 3065 O O . ARG A 1 379 ? 23.334 -20.873 -3.827 1.00 26.61 379 ARG A O 1
ATOM 3072 N N . PRO A 1 380 ? 21.257 -21.606 -3.366 1.00 28.09 380 PRO A N 1
ATOM 3073 C CA . PRO A 1 380 ? 21.046 -20.683 -2.257 1.00 28.09 380 PRO A CA 1
ATOM 3074 C C . PRO A 1 380 ? 21.960 -21.031 -1.074 1.00 28.09 380 PRO A C 1
ATOM 3076 O O . PRO A 1 380 ? 22.205 -22.207 -0.795 1.00 28.09 380 PRO A O 1
ATOM 3079 N N . VAL A 1 381 ? 22.424 -20.013 -0.347 1.00 26.19 381 VAL A N 1
ATOM 3080 C CA . VAL A 1 381 ? 23.237 -20.187 0.867 1.00 26.19 381 VAL A CA 1
ATOM 3081 C C . VAL A 1 381 ? 22.426 -20.933 1.932 1.00 26.19 381 VAL A C 1
ATOM 3083 O O . VAL A 1 381 ? 21.433 -20.414 2.442 1.00 26.19 381 VAL A O 1
ATOM 3086 N N . GLN A 1 382 ? 22.854 -22.147 2.280 1.00 29.27 382 GLN A N 1
ATOM 3087 C CA . GLN A 1 382 ? 22.282 -22.909 3.390 1.00 29.27 382 GLN A CA 1
ATOM 3088 C C . GLN A 1 382 ? 22.898 -22.467 4.721 1.00 29.27 382 GLN A C 1
ATOM 3090 O O . GLN A 1 382 ? 24.111 -22.288 4.826 1.00 29.27 382 GLN A O 1
ATOM 3095 N N . SER A 1 383 ? 22.069 -22.342 5.759 1.00 27.33 383 SER A N 1
ATOM 3096 C CA . SER A 1 383 ? 22.549 -22.261 7.140 1.00 27.33 383 SER A CA 1
ATOM 3097 C C . SER A 1 383 ? 23.022 -23.647 7.627 1.00 27.33 383 SER A C 1
ATOM 3099 O O . SER A 1 383 ? 22.491 -24.660 7.167 1.00 27.33 383 SER A O 1
ATOM 3101 N N . PRO A 1 384 ? 23.993 -23.751 8.561 1.00 27.20 384 PRO A N 1
ATOM 3102 C CA . PRO A 1 384 ? 24.733 -25.006 8.780 1.00 27.20 384 PRO A CA 1
ATOM 3103 C C . PRO A 1 384 ? 23.976 -26.156 9.474 1.00 27.20 384 PRO A C 1
ATOM 3105 O O . PRO A 1 384 ? 24.579 -27.184 9.770 1.00 27.20 384 PRO A O 1
ATOM 3108 N N . PHE A 1 385 ? 22.677 -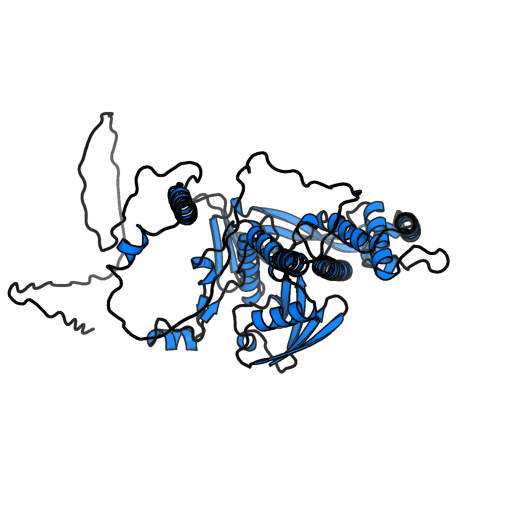26.011 9.759 1.00 30.72 385 PHE A N 1
ATOM 3109 C CA . PHE A 1 385 ? 21.915 -26.940 10.602 1.00 30.72 385 PHE A CA 1
ATOM 3110 C C . PHE A 1 385 ? 20.629 -27.450 9.939 1.00 30.72 385 PHE A C 1
ATOM 3112 O O . PHE A 1 385 ? 19.524 -27.203 10.413 1.00 30.72 385 PHE A O 1
ATOM 3119 N N . SER A 1 386 ? 20.771 -28.233 8.865 1.00 28.55 386 SER A N 1
ATOM 3120 C CA . SER A 1 386 ? 19.726 -29.184 8.457 1.00 28.55 386 SER A CA 1
ATOM 3121 C C . SER A 1 386 ? 20.280 -30.361 7.645 1.00 28.55 386 SER A C 1
ATOM 3123 O O . SER A 1 386 ? 20.176 -30.416 6.421 1.00 28.55 386 SER A O 1
ATOM 3125 N N . GLN A 1 387 ? 20.841 -31.354 8.340 1.00 28.72 387 GLN A N 1
ATOM 3126 C CA . GLN A 1 387 ? 20.946 -32.713 7.804 1.00 28.72 387 GLN A CA 1
ATOM 3127 C C . GLN A 1 387 ? 19.955 -33.632 8.522 1.00 28.72 387 GLN A C 1
ATOM 3129 O O . GLN A 1 387 ? 20.199 -34.080 9.643 1.00 28.72 387 GLN A O 1
ATOM 3134 N N . ARG A 1 388 ? 18.850 -33.965 7.847 1.00 27.73 388 ARG A N 1
ATOM 3135 C CA . ARG A 1 388 ? 18.150 -35.247 8.022 1.00 27.73 388 ARG A CA 1
ATOM 3136 C C . ARG A 1 388 ? 17.232 -35.507 6.823 1.00 27.73 388 ARG A C 1
ATOM 3138 O O . ARG A 1 388 ? 16.314 -34.739 6.561 1.00 27.73 388 ARG A O 1
ATOM 3145 N N . LYS A 1 389 ? 17.521 -36.584 6.084 1.00 24.83 389 LYS A N 1
ATOM 3146 C CA . LYS A 1 389 ? 16.741 -37.039 4.920 1.00 24.83 389 LYS A CA 1
ATOM 3147 C C . LYS A 1 389 ? 15.323 -37.431 5.349 1.00 24.83 389 LYS A C 1
ATOM 3149 O O . LYS A 1 389 ? 15.156 -38.013 6.419 1.00 24.83 389 LYS A O 1
ATOM 3154 N N . CYS A 1 390 ? 14.338 -37.171 4.494 1.00 22.98 390 CYS A N 1
ATOM 3155 C CA . CYS A 1 390 ? 12.968 -37.658 4.654 1.00 22.98 390 CYS A CA 1
ATOM 3156 C C . CYS A 1 390 ? 12.700 -38.758 3.616 1.00 22.98 390 CYS A C 1
ATOM 3158 O O . CYS A 1 390 ? 13.052 -38.581 2.449 1.00 22.98 390 CYS A O 1
ATOM 3160 N N . TYR A 1 391 ? 12.103 -39.878 4.028 1.00 24.09 391 TYR A N 1
ATOM 3161 C CA . TYR A 1 391 ? 11.618 -40.917 3.114 1.00 24.09 391 TYR A CA 1
ATOM 3162 C C . TYR A 1 391 ? 10.130 -40.700 2.808 1.00 24.09 391 TYR A C 1
ATOM 3164 O O . TYR A 1 391 ? 9.379 -40.199 3.640 1.00 24.09 391 TYR A O 1
ATOM 3172 N N . SER A 1 392 ? 9.717 -41.064 1.594 1.00 29.77 392 SER A N 1
ATOM 3173 C CA . SER A 1 392 ? 8.340 -40.939 1.102 1.00 29.77 392 SER A CA 1
ATOM 3174 C C . SER A 1 392 ? 7.552 -42.235 1.320 1.00 29.77 392 SER A C 1
ATOM 3176 O O . SER A 1 392 ? 8.113 -43.322 1.188 1.00 29.77 392 SER A O 1
ATOM 3178 N N . THR A 1 393 ? 6.247 -42.139 1.586 1.00 25.05 393 THR A N 1
ATOM 3179 C CA . THR A 1 393 ? 5.307 -43.270 1.475 1.00 25.05 393 THR A CA 1
ATOM 3180 C C . THR A 1 393 ? 3.935 -42.807 0.967 1.00 25.05 393 THR A C 1
ATOM 3182 O O . THR A 1 393 ? 3.522 -41.670 1.196 1.00 25.05 393 THR A O 1
ATOM 3185 N N . LYS A 1 394 ? 3.275 -43.676 0.188 1.00 25.72 394 LYS A N 1
ATOM 3186 C CA . LYS A 1 394 ? 2.086 -43.391 -0.642 1.00 25.72 394 LYS A CA 1
ATOM 3187 C C . LYS A 1 394 ? 0.753 -43.560 0.113 1.00 25.72 394 LYS A C 1
ATOM 3189 O O . LYS A 1 394 ? 0.711 -44.175 1.173 1.00 25.72 394 LYS A O 1
ATOM 3194 N N . ARG A 1 395 ? -0.337 -43.056 -0.488 1.00 26.95 395 ARG A N 1
ATOM 3195 C CA . ARG A 1 395 ? -1.740 -43.342 -0.111 1.00 26.95 395 ARG A CA 1
ATOM 3196 C C . ARG A 1 395 ? -2.192 -44.735 -0.576 1.00 26.95 395 ARG A C 1
ATOM 3198 O O . ARG A 1 395 ? -1.656 -45.233 -1.564 1.00 26.95 395 ARG A O 1
ATOM 3205 N N . ILE A 1 396 ? -3.235 -45.261 0.073 1.00 27.92 396 ILE A N 1
ATOM 3206 C CA . ILE A 1 396 ? -4.206 -46.244 -0.448 1.00 27.92 396 ILE A CA 1
ATOM 3207 C C . ILE A 1 396 ? -5.612 -45.785 0.009 1.00 27.92 396 ILE A C 1
ATOM 3209 O O . ILE A 1 396 ? -5.720 -45.080 1.016 1.00 27.92 396 ILE A O 1
ATOM 3213 N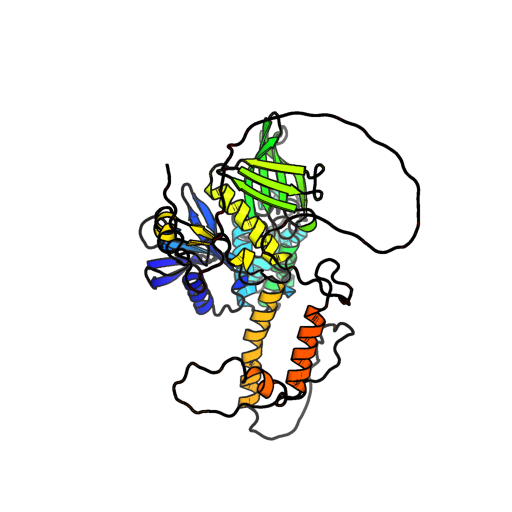 N . ASP A 1 397 ? -6.649 -46.122 -0.761 1.00 26.27 397 ASP A N 1
ATOM 3214 C CA . ASP A 1 397 ? -7.992 -45.523 -0.727 1.00 26.27 397 ASP A CA 1
ATOM 3215 C C . ASP A 1 397 ? -9.090 -46.349 0.002 1.00 26.27 397 ASP A C 1
ATOM 3217 O O . ASP A 1 397 ? -8.905 -47.520 0.316 1.00 26.27 397 ASP A O 1
ATOM 3221 N N . GLU A 1 398 ? -10.236 -45.680 0.219 1.00 28.17 398 GLU A N 1
ATOM 3222 C CA . GLU A 1 398 ? -11.633 -46.155 0.408 1.00 28.17 398 GLU A CA 1
ATOM 3223 C C . GLU A 1 398 ? -12.042 -47.216 1.465 1.00 28.17 398 GLU A C 1
ATOM 3225 O O . GLU A 1 398 ? -11.713 -48.392 1.369 1.00 28.17 398 GLU A O 1
ATOM 3230 N N . ALA A 1 399 ? -12.947 -46.817 2.384 1.00 25.77 399 ALA A N 1
ATOM 3231 C CA . ALA A 1 399 ? -14.339 -47.321 2.503 1.00 25.77 399 ALA A CA 1
ATOM 3232 C C . ALA A 1 399 ? -15.068 -46.762 3.760 1.00 25.77 399 ALA A C 1
ATOM 3234 O O . ALA A 1 399 ? -14.447 -46.465 4.778 1.00 25.77 399 ALA A O 1
ATOM 3235 N N . GLY A 1 400 ? -16.403 -46.656 3.722 1.00 24.94 400 GLY A N 1
ATOM 3236 C CA . GLY A 1 400 ? -17.282 -46.462 4.899 1.00 24.94 400 GLY A CA 1
ATOM 3237 C C . GLY A 1 400 ? -18.473 -47.439 4.843 1.00 24.94 400 GLY A C 1
ATOM 3238 O O . GLY A 1 400 ? -18.429 -48.334 4.000 1.00 24.94 400 GLY A O 1
ATOM 3239 N N . PRO A 1 401 ? -19.575 -47.282 5.617 1.00 44.47 401 PRO A N 1
ATOM 3240 C CA . PRO A 1 401 ? -19.859 -46.343 6.719 1.00 44.47 401 PRO A CA 1
ATOM 3241 C C . PRO A 1 401 ? -20.399 -47.044 8.007 1.00 44.47 401 PRO A C 1
ATOM 3243 O O . PRO A 1 401 ? -20.660 -48.242 7.990 1.00 44.47 401 PRO A O 1
ATOM 3246 N N . SER A 1 402 ? -20.669 -46.306 9.104 1.00 25.88 402 SER A N 1
ATOM 3247 C CA . SER A 1 402 ? -21.896 -46.417 9.957 1.00 25.88 402 SER A CA 1
ATOM 3248 C C . SER A 1 402 ? -21.779 -45.733 11.344 1.00 25.88 402 SER A C 1
ATOM 3250 O O . SER A 1 402 ? -20.763 -45.132 11.684 1.00 25.88 402 SER A O 1
ATOM 3252 N N . ARG A 1 403 ? -22.900 -45.708 12.086 1.00 29.67 403 ARG A N 1
ATOM 3253 C CA . ARG A 1 403 ? -23.215 -44.866 13.263 1.00 29.67 403 ARG A CA 1
ATOM 3254 C C . ARG A 1 403 ? -22.639 -45.392 14.589 1.00 29.67 403 ARG A C 1
ATOM 3256 O O . ARG A 1 403 ? -22.599 -46.598 14.792 1.00 29.67 403 ARG A O 1
ATOM 3263 N N . GLY A 1 404 ? -22.409 -44.492 15.555 1.00 27.66 404 GLY A N 1
ATOM 3264 C CA . GLY A 1 404 ? -22.329 -44.861 16.979 1.00 27.66 404 GLY A CA 1
ATOM 3265 C C . GLY A 1 404 ? -21.567 -43.875 17.870 1.00 27.66 404 GLY A C 1
ATOM 3266 O O . GLY A 1 404 ? -20.387 -44.075 18.144 1.00 27.66 404 GLY A O 1
ATOM 3267 N N . GLU A 1 405 ? -22.228 -42.830 18.378 1.00 37.28 405 GLU A N 1
ATOM 3268 C CA . GLU A 1 405 ? -21.659 -42.019 19.465 1.00 37.28 405 GLU A CA 1
ATOM 3269 C C . GLU A 1 405 ? -21.674 -42.821 20.775 1.00 37.28 405 GLU A C 1
ATOM 3271 O O . GLU A 1 405 ? -22.735 -43.262 21.213 1.00 37.28 405 GLU A O 1
ATOM 3276 N N . GLY A 1 406 ? -20.513 -43.016 21.415 1.00 34.72 406 GLY A N 1
ATOM 3277 C CA . GLY A 1 406 ? -20.485 -43.716 22.708 1.00 34.72 406 GLY A CA 1
ATOM 3278 C C . GLY A 1 406 ? -19.173 -44.325 23.207 1.00 34.72 406 GLY A C 1
ATOM 3279 O O . GLY A 1 406 ? -19.223 -45.028 24.207 1.00 34.72 406 GLY A O 1
ATOM 3280 N N . ARG A 1 407 ? -18.005 -44.094 22.583 1.00 34.19 407 ARG A N 1
ATOM 3281 C CA . ARG A 1 407 ? -16.686 -44.567 23.077 1.00 34.19 407 ARG A CA 1
ATOM 3282 C C . ARG A 1 407 ? -15.555 -43.619 22.644 1.00 34.19 407 ARG A C 1
ATOM 3284 O O . ARG A 1 407 ? -14.985 -43.796 21.577 1.00 34.19 407 ARG A O 1
ATOM 3291 N N . ARG A 1 408 ? -15.220 -42.607 23.462 1.00 34.62 408 ARG A N 1
ATOM 3292 C CA . ARG A 1 408 ? -14.088 -41.681 23.191 1.00 34.62 408 ARG A CA 1
ATOM 3293 C C . ARG A 1 408 ? -12.902 -41.760 24.161 1.00 34.62 408 ARG A C 1
ATOM 3295 O O . ARG A 1 408 ? -11.846 -41.269 23.808 1.00 34.62 408 ARG A O 1
ATOM 3302 N N . ALA A 1 409 ? -13.037 -42.406 25.322 1.00 35.66 409 ALA A N 1
ATOM 3303 C CA . ALA A 1 409 ? -11.968 -42.462 26.334 1.00 35.66 409 ALA A CA 1
ATOM 3304 C C . ALA A 1 409 ? -11.068 -43.718 26.268 1.00 35.66 409 ALA A C 1
ATOM 3306 O O . ALA A 1 409 ? -10.048 -43.772 26.945 1.00 35.66 409 ALA A O 1
ATOM 3307 N N . ILE A 1 410 ? -11.448 -44.743 25.494 1.00 34.22 410 ILE A N 1
ATOM 3308 C CA . ILE A 1 410 ? -10.690 -46.010 25.390 1.00 34.22 410 ILE A CA 1
ATOM 3309 C C . ILE A 1 410 ? -9.838 -46.042 24.106 1.00 34.22 410 ILE A C 1
ATOM 3311 O O . ILE A 1 410 ? -8.698 -46.495 24.138 1.00 34.22 410 ILE A O 1
ATOM 3315 N N . ALA A 1 411 ? -10.336 -45.449 23.015 1.00 33.88 411 ALA A N 1
ATOM 3316 C CA . ALA A 1 411 ? -9.647 -45.391 21.721 1.00 33.88 411 ALA A CA 1
ATOM 3317 C C . ALA A 1 411 ? -8.337 -44.571 21.728 1.00 33.88 411 ALA A C 1
ATOM 3319 O O . ALA A 1 411 ? -7.477 -44.786 20.879 1.00 33.88 411 ALA A O 1
ATOM 3320 N N . GLU A 1 412 ? -8.143 -43.653 22.682 1.00 35.69 412 GLU A N 1
ATOM 3321 C CA . GLU A 1 412 ? -6.892 -42.883 22.796 1.00 35.69 412 GLU A CA 1
ATOM 3322 C C . GLU A 1 412 ? -5.708 -43.744 23.270 1.00 35.69 412 GLU A C 1
ATOM 3324 O O . GLU A 1 412 ? -4.560 -43.425 22.965 1.00 35.69 412 GLU A O 1
ATOM 3329 N N . ARG A 1 413 ? -5.964 -44.857 23.976 1.00 37.91 413 ARG A N 1
ATOM 3330 C CA . ARG A 1 413 ? -4.903 -45.730 24.506 1.00 37.91 413 ARG A CA 1
ATOM 3331 C C . ARG A 1 413 ? -4.358 -46.681 23.437 1.00 37.91 413 ARG A C 1
ATOM 3333 O O . ARG A 1 413 ? -3.148 -46.757 23.257 1.00 37.91 413 ARG A O 1
ATOM 3340 N N . GLU A 1 414 ? -5.246 -47.302 22.662 1.00 38.41 414 GLU A N 1
ATOM 3341 C CA . GLU A 1 414 ? -4.899 -48.191 21.535 1.00 38.41 414 GLU A CA 1
ATOM 3342 C C . GLU A 1 414 ? -4.253 -47.436 20.352 1.00 38.41 414 GLU A C 1
ATOM 3344 O O . GLU A 1 414 ? -3.546 -48.026 19.530 1.00 38.41 414 GLU A O 1
ATOM 3349 N N . CYS A 1 415 ? -4.441 -46.112 20.282 1.00 42.47 415 CYS A N 1
ATOM 3350 C CA . CYS A 1 415 ? -3.830 -45.256 19.265 1.00 42.47 415 CYS A CA 1
ATOM 3351 C C . CYS A 1 415 ? -2.345 -44.928 19.538 1.00 42.47 415 CYS A C 1
ATOM 3353 O O . CYS A 1 415 ? -1.648 -44.496 18.619 1.00 42.47 415 CYS A O 1
ATOM 3355 N N . MET A 1 416 ? -1.834 -45.123 20.764 1.00 44.50 416 MET A N 1
ATOM 3356 C CA . MET A 1 416 ? -0.414 -44.869 21.068 1.00 44.50 416 MET A CA 1
ATOM 3357 C C . MET A 1 416 ? 0.510 -46.038 20.715 1.00 44.50 416 MET A C 1
ATOM 3359 O O . MET A 1 416 ? 1.653 -45.803 20.331 1.00 44.50 416 MET A O 1
ATOM 3363 N N . GLU A 1 417 ? 0.027 -47.277 20.807 1.00 49.62 417 GLU A N 1
ATOM 3364 C CA . GLU A 1 417 ? 0.849 -48.481 20.598 1.00 49.62 417 GLU A CA 1
ATOM 3365 C C . GLU A 1 417 ? 1.044 -48.833 19.110 1.00 49.62 417 GLU A C 1
ATOM 3367 O O . GLU A 1 417 ? 1.987 -49.537 18.764 1.00 49.62 417 GLU A O 1
ATOM 3372 N N . ASN A 1 418 ? 0.211 -48.282 18.218 1.00 50.38 418 ASN A N 1
ATOM 3373 C CA . ASN A 1 418 ? 0.229 -48.556 16.774 1.00 50.38 418 ASN A CA 1
ATOM 3374 C C . ASN A 1 418 ? 0.803 -47.407 15.913 1.00 50.38 418 ASN A C 1
ATOM 3376 O O . ASN A 1 418 ? 0.647 -47.405 14.691 1.00 50.38 418 ASN A O 1
ATOM 3380 N N . MET A 1 419 ? 1.451 -46.403 16.516 1.00 52.69 419 MET A N 1
ATOM 3381 C CA . MET A 1 419 ? 2.041 -45.289 15.761 1.00 52.69 419 MET A CA 1
ATOM 3382 C C . MET A 1 419 ? 3.334 -45.684 15.040 1.00 52.69 419 MET A C 1
ATOM 3384 O O . MET A 1 419 ? 4.250 -46.262 15.623 1.00 52.69 419 MET A O 1
ATOM 3388 N N . SER A 1 420 ? 3.451 -45.278 13.772 1.00 72.25 420 SER A N 1
ATOM 3389 C CA . SER A 1 420 ? 4.686 -45.467 13.004 1.00 72.25 420 SER A CA 1
ATOM 3390 C C . SER A 1 420 ? 5.869 -44.689 13.620 1.00 72.25 420 SER A C 1
ATOM 3392 O O . SER A 1 420 ? 5.665 -43.614 14.201 1.00 72.25 420 SER A O 1
ATOM 3394 N N . PRO A 1 421 ? 7.128 -45.152 13.453 1.00 61.31 421 PRO A N 1
ATOM 3395 C CA . PRO A 1 421 ? 8.296 -44.496 14.050 1.00 61.31 421 PRO A CA 1
ATOM 3396 C C . PRO A 1 421 ? 8.463 -43.019 13.670 1.00 61.31 421 PRO A C 1
ATOM 3398 O O . PRO A 1 421 ? 9.058 -42.255 14.427 1.00 61.31 421 PRO A O 1
ATOM 3401 N N . ASP A 1 422 ? 7.957 -42.599 12.508 1.00 58.72 422 ASP A N 1
ATOM 3402 C CA . ASP A 1 422 ? 8.036 -41.209 12.053 1.00 58.72 422 ASP A CA 1
ATOM 3403 C C . ASP A 1 422 ? 6.908 -40.329 12.612 1.00 58.72 422 ASP A C 1
ATOM 3405 O O . ASP A 1 422 ? 7.166 -39.178 12.966 1.00 58.72 422 ASP A O 1
ATOM 3409 N N . GLN A 1 423 ? 5.703 -40.873 12.825 1.00 49.81 423 GLN A N 1
ATOM 3410 C CA . GLN A 1 423 ? 4.656 -40.188 13.597 1.00 49.81 423 GLN A CA 1
ATOM 3411 C C . GLN A 1 423 ? 5.088 -39.984 15.053 1.00 49.81 423 GLN A C 1
ATOM 3413 O O . GLN A 1 423 ? 4.920 -38.888 15.590 1.00 49.81 423 GLN A O 1
ATOM 3418 N N . LEU A 1 424 ? 5.740 -40.984 15.658 1.00 54.94 424 LEU A N 1
ATOM 3419 C CA . LEU A 1 424 ? 6.290 -40.862 17.008 1.00 54.94 424 LEU A CA 1
ATOM 3420 C C . LEU A 1 424 ? 7.344 -39.742 17.092 1.00 54.94 424 LEU A C 1
ATOM 3422 O O . LEU A 1 424 ? 7.305 -38.934 18.015 1.00 54.94 424 LEU A O 1
ATOM 3426 N N . LYS A 1 425 ? 8.244 -39.624 16.101 1.00 57.81 425 LYS A N 1
ATOM 3427 C CA . LYS A 1 425 ? 9.238 -38.528 16.029 1.00 57.81 425 LYS A CA 1
ATOM 3428 C C . LYS A 1 425 ? 8.586 -37.150 15.888 1.00 57.81 425 LYS A C 1
ATOM 3430 O O . LYS A 1 425 ? 9.081 -36.192 16.478 1.00 57.81 425 LYS A O 1
ATOM 3435 N N . VAL A 1 426 ? 7.508 -37.031 15.110 1.00 58.62 426 VAL A N 1
ATOM 3436 C CA . VAL A 1 426 ? 6.764 -35.767 14.956 1.00 58.62 426 VAL A CA 1
ATOM 3437 C C . VAL A 1 426 ? 6.054 -35.393 16.259 1.00 58.62 426 VAL A C 1
ATOM 3439 O O . VAL A 1 426 ? 6.159 -34.250 16.699 1.00 58.62 426 VAL A O 1
ATOM 3442 N N . MET A 1 427 ? 5.413 -36.353 16.928 1.00 50.06 427 MET A N 1
ATOM 3443 C CA . MET A 1 427 ? 4.775 -36.127 18.227 1.00 50.06 427 MET A CA 1
ATOM 3444 C C . MET A 1 427 ? 5.797 -35.761 19.314 1.00 50.06 427 MET A C 1
ATOM 3446 O O . MET A 1 427 ? 5.577 -34.808 20.056 1.00 50.06 427 MET A O 1
ATOM 3450 N N . VAL A 1 428 ? 6.942 -36.450 19.374 1.00 58.34 428 VAL A N 1
ATOM 3451 C CA . VAL A 1 428 ? 8.034 -36.128 20.310 1.00 58.34 428 VAL A CA 1
ATOM 3452 C C . VAL A 1 428 ? 8.575 -34.719 20.069 1.00 58.34 428 VAL A C 1
ATOM 3454 O O . VAL A 1 428 ? 8.743 -33.988 21.039 1.00 58.34 428 VAL A O 1
ATOM 3457 N N . ARG A 1 429 ? 8.758 -34.286 18.813 1.00 55.81 429 ARG A N 1
ATOM 3458 C CA . ARG A 1 429 ? 9.135 -32.893 18.505 1.00 55.81 429 ARG A CA 1
ATOM 3459 C C . ARG A 1 429 ? 8.096 -31.891 18.997 1.00 55.81 429 ARG A C 1
ATOM 3461 O O . ARG A 1 429 ? 8.459 -30.963 19.703 1.00 55.81 429 ARG A O 1
ATOM 3468 N N . HIS A 1 430 ? 6.809 -32.112 18.726 1.00 49.50 430 HIS A N 1
ATOM 3469 C CA . HIS A 1 430 ? 5.754 -31.229 19.237 1.00 49.50 430 HIS A CA 1
ATOM 3470 C C . HIS A 1 430 ? 5.698 -31.175 20.773 1.00 49.50 430 HIS A C 1
ATOM 3472 O O . HIS A 1 430 ? 5.407 -30.121 21.334 1.00 49.50 430 HIS A O 1
ATOM 3478 N N . LEU A 1 431 ? 6.003 -32.279 21.462 1.00 51.50 431 LEU A N 1
ATOM 3479 C CA . LEU A 1 431 ? 6.097 -32.324 22.925 1.00 51.50 431 LEU A CA 1
ATOM 3480 C C . LEU A 1 431 ? 7.378 -31.662 23.465 1.00 51.50 431 LEU A C 1
ATOM 3482 O O . LEU A 1 431 ? 7.349 -31.121 24.569 1.00 51.50 431 LEU A O 1
ATOM 3486 N N . GLN A 1 432 ? 8.476 -31.671 22.705 1.00 52.72 432 GLN A N 1
ATOM 3487 C CA . GLN A 1 432 ? 9.707 -30.932 23.010 1.00 52.72 432 GLN A CA 1
ATOM 3488 C C . GLN A 1 432 ? 9.509 -29.422 22.806 1.00 52.72 432 GLN A C 1
ATOM 3490 O O . GLN A 1 432 ? 9.785 -28.648 23.718 1.00 52.72 432 GLN A O 1
ATOM 3495 N N . ASP A 1 433 ? 8.913 -29.002 21.687 1.00 51.75 433 ASP A N 1
ATOM 3496 C CA . ASP A 1 433 ? 8.563 -27.600 21.418 1.00 51.75 433 ASP A CA 1
ATOM 3497 C C . ASP A 1 433 ? 7.592 -27.047 22.484 1.00 51.75 433 ASP A C 1
ATOM 3499 O O . ASP A 1 433 ? 7.734 -25.916 22.950 1.00 51.75 433 ASP A O 1
ATOM 3503 N N . ALA A 1 434 ? 6.633 -27.867 22.936 1.00 50.97 434 ALA A N 1
ATOM 3504 C CA . ALA A 1 434 ? 5.706 -27.527 24.020 1.00 50.97 434 ALA A CA 1
ATOM 3505 C C . ALA A 1 434 ? 6.362 -27.451 25.415 1.00 50.97 434 ALA A C 1
ATOM 3507 O O . ALA A 1 434 ? 5.740 -26.942 26.349 1.00 50.97 434 ALA A O 1
ATOM 3508 N N . ARG A 1 435 ? 7.601 -27.938 25.574 1.00 47.84 435 ARG A N 1
ATOM 3509 C CA . ARG A 1 435 ? 8.390 -27.822 26.811 1.00 47.84 435 ARG A CA 1
ATOM 3510 C C . ARG A 1 435 ? 9.279 -26.585 26.855 1.00 47.84 435 ARG A C 1
ATOM 3512 O O . ARG A 1 435 ? 9.891 -26.354 27.890 1.00 47.84 435 ARG A O 1
ATOM 3519 N N . ILE A 1 436 ? 9.352 -25.765 25.809 1.00 53.47 436 ILE A N 1
ATOM 3520 C CA . ILE A 1 436 ? 10.158 -24.536 25.839 1.00 53.47 436 ILE A CA 1
ATOM 3521 C C . ILE A 1 436 ? 9.441 -23.450 26.659 1.00 53.47 436 ILE A C 1
ATOM 3523 O O . ILE A 1 436 ? 8.233 -23.225 26.515 1.00 53.47 436 ILE A O 1
ATOM 3527 N N . CYS A 1 437 ? 10.189 -22.769 27.533 1.00 47.09 437 CYS A N 1
ATOM 3528 C CA . CYS A 1 437 ? 9.662 -21.745 28.430 1.00 47.09 437 CYS A CA 1
ATOM 3529 C C . CYS A 1 437 ? 9.011 -20.588 27.659 1.00 47.09 437 CYS A C 1
ATOM 3531 O O . CYS A 1 437 ? 9.690 -19.783 27.031 1.00 47.09 437 CYS A O 1
ATOM 3533 N N . GLN A 1 438 ? 7.691 -20.445 27.791 1.00 48.12 438 GLN A N 1
ATOM 3534 C CA . GLN A 1 438 ? 6.876 -19.441 27.085 1.00 48.12 438 GLN A CA 1
ATOM 3535 C C . GLN A 1 438 ? 7.136 -17.977 27.515 1.00 48.12 438 GLN A C 1
ATOM 3537 O O . GLN A 1 438 ? 6.416 -17.079 27.081 1.00 48.12 438 GLN A O 1
ATOM 3542 N N . ILE A 1 439 ? 8.118 -17.735 28.394 1.00 39.62 439 ILE A N 1
ATOM 3543 C CA . ILE A 1 439 ? 8.502 -16.405 28.892 1.00 39.62 439 ILE A CA 1
ATOM 3544 C C . ILE A 1 439 ? 9.906 -16.019 28.407 1.00 39.62 439 ILE A C 1
ATOM 3546 O O . ILE A 1 439 ? 10.073 -14.915 27.900 1.00 39.62 439 ILE A O 1
ATOM 3550 N N . CYS A 1 440 ? 10.903 -16.906 28.537 1.00 43.72 440 CYS A N 1
ATOM 3551 C CA . CYS A 1 440 ? 12.288 -16.625 28.129 1.00 43.72 440 CYS A CA 1
ATOM 3552 C C . CYS A 1 440 ? 12.744 -17.329 26.840 1.00 43.72 440 CYS A C 1
ATOM 3554 O O . CYS A 1 440 ? 13.823 -17.020 26.363 1.00 43.72 440 CYS A O 1
ATOM 3556 N N . MET A 1 441 ? 11.949 -18.246 26.275 1.00 47.16 441 MET A N 1
ATOM 3557 C CA . MET A 1 441 ? 12.154 -18.936 24.986 1.00 47.16 441 MET A CA 1
ATOM 3558 C C . MET A 1 441 ? 13.435 -19.785 24.808 1.00 47.16 441 MET A C 1
ATOM 3560 O O . MET A 1 441 ? 13.481 -20.576 23.870 1.00 47.16 441 MET A O 1
ATOM 3564 N N . ASP A 1 442 ? 14.408 -19.715 25.722 1.00 41.44 442 ASP A N 1
ATOM 3565 C CA . ASP A 1 442 ? 15.746 -20.314 25.560 1.00 41.44 442 ASP A CA 1
ATOM 3566 C C . ASP A 1 442 ? 16.025 -21.540 26.463 1.00 41.44 442 ASP A C 1
ATOM 3568 O O . ASP A 1 442 ? 17.167 -21.985 26.591 1.00 41.44 442 ASP A O 1
ATOM 3572 N N . SER A 1 443 ? 15.027 -22.097 27.161 1.00 43.69 443 SER A N 1
ATOM 3573 C CA . SER A 1 443 ? 15.237 -23.239 28.078 1.00 43.69 443 SER A CA 1
ATOM 3574 C C . SER A 1 443 ? 14.020 -24.156 28.215 1.00 43.69 443 SER A C 1
ATOM 3576 O O . SER A 1 443 ? 12.876 -23.696 28.171 1.00 43.69 443 SER A O 1
ATOM 3578 N N . GLU A 1 444 ? 14.270 -25.453 28.428 1.00 47.56 444 GLU A N 1
ATOM 3579 C CA . GLU A 1 444 ? 13.227 -26.442 28.723 1.00 47.56 444 GLU A CA 1
ATOM 3580 C C . GLU A 1 444 ? 12.648 -26.258 30.138 1.00 47.56 444 GLU A C 1
ATOM 3582 O O . GLU A 1 444 ? 13.361 -26.093 31.129 1.00 47.56 444 GLU A O 1
ATOM 3587 N N . VAL A 1 445 ? 11.323 -26.329 30.239 1.00 47.09 445 VAL A N 1
ATOM 3588 C CA . VAL A 1 445 ? 10.556 -26.257 31.483 1.00 47.09 445 VAL A CA 1
ATOM 3589 C C . VAL A 1 445 ? 10.599 -27.619 32.172 1.00 47.09 445 VAL A C 1
ATOM 3591 O O . VAL A 1 445 ? 9.795 -28.507 31.888 1.00 47.09 445 VAL A O 1
ATOM 3594 N N . ALA A 1 446 ? 11.524 -27.770 33.119 1.00 39.16 446 ALA A N 1
ATOM 3595 C CA . ALA A 1 446 ? 11.643 -28.977 33.940 1.00 39.16 446 ALA A CA 1
ATOM 3596 C C . ALA A 1 446 ? 10.446 -29.206 34.892 1.00 39.16 446 ALA A C 1
ATOM 3598 O O . ALA A 1 446 ? 10.238 -30.327 35.354 1.00 39.16 446 ALA A O 1
ATOM 3599 N N . THR A 1 447 ? 9.643 -28.169 35.173 1.00 42.59 447 THR A N 1
ATOM 3600 C CA . THR A 1 447 ? 8.570 -28.215 36.183 1.00 42.59 447 THR A CA 1
ATOM 3601 C C . THR A 1 447 ? 7.319 -27.477 35.706 1.00 42.59 447 THR A C 1
ATOM 3603 O O . THR A 1 447 ? 7.342 -26.261 35.523 1.00 42.59 447 THR A O 1
ATOM 3606 N N . ALA A 1 448 ? 6.204 -28.191 35.536 1.00 32.72 448 ALA A N 1
ATOM 3607 C CA . ALA A 1 448 ? 4.929 -27.602 35.127 1.00 32.72 448 ALA A CA 1
ATOM 3608 C C . ALA A 1 448 ? 4.040 -27.287 36.343 1.00 32.72 448 ALA A C 1
ATOM 3610 O O . ALA A 1 448 ? 3.698 -28.181 37.115 1.00 32.72 448 ALA A O 1
ATOM 3611 N N . PHE A 1 449 ? 3.613 -26.029 36.488 1.00 27.39 449 PHE A N 1
ATOM 3612 C CA . PHE A 1 449 ? 2.560 -25.652 37.435 1.00 27.39 449 PHE A CA 1
ATOM 3613 C C . PHE A 1 449 ? 1.180 -25.808 36.784 1.00 27.39 449 PHE A C 1
ATOM 3615 O O . PHE A 1 449 ? 0.935 -25.261 35.711 1.00 27.39 449 PHE A O 1
ATOM 3622 N N . LEU A 1 450 ? 0.265 -26.511 37.456 1.00 26.33 450 LEU A N 1
ATOM 3623 C CA . LEU A 1 450 ? -1.145 -26.634 37.068 1.00 26.33 450 LEU A CA 1
ATOM 3624 C C . LEU A 1 450 ? -1.998 -25.627 37.864 1.00 26.33 450 LEU A C 1
ATOM 3626 O O . LEU A 1 450 ? -2.255 -25.859 39.048 1.00 26.33 450 LEU A O 1
ATOM 3630 N N . PRO A 1 451 ? -2.459 -24.511 37.266 1.00 27.06 451 PRO A N 1
ATOM 3631 C CA . PRO A 1 451 ? -3.293 -23.545 37.969 1.00 27.06 451 PRO A CA 1
ATOM 3632 C C . PRO A 1 451 ? -4.758 -24.010 38.004 1.00 27.06 451 PRO A C 1
ATOM 3634 O O . PRO A 1 451 ? -5.509 -23.833 37.045 1.00 27.06 451 PRO A O 1
ATOM 3637 N N . VAL A 1 452 ? -5.195 -24.560 39.138 1.00 31.53 452 VAL A N 1
ATOM 3638 C CA . VAL A 1 452 ? -6.620 -24.826 39.399 1.00 31.53 452 VAL A CA 1
ATOM 3639 C C . VAL A 1 452 ? -7.350 -23.495 39.611 1.00 31.53 452 VAL A C 1
ATOM 3641 O O . VAL A 1 452 ? -7.186 -22.844 40.640 1.00 31.53 452 VAL A O 1
ATOM 3644 N N . TRP A 1 453 ? -8.171 -23.080 38.644 1.00 26.02 453 TRP A N 1
ATOM 3645 C CA . TRP A 1 453 ? -8.977 -21.857 38.738 1.00 26.02 453 TRP A CA 1
ATOM 3646 C C . TRP A 1 453 ? -10.428 -22.143 39.139 1.00 26.02 453 TRP A C 1
ATOM 3648 O O . TRP A 1 453 ? -11.311 -22.242 38.288 1.00 26.02 453 TRP A O 1
ATOM 3658 N N . SER A 1 454 ? -10.704 -22.153 40.447 1.00 29.47 454 SER A N 1
ATOM 3659 C CA . SER A 1 454 ? -12.027 -21.759 40.955 1.00 29.47 454 SER A CA 1
ATOM 3660 C C . SER A 1 454 ? -12.004 -21.326 42.428 1.00 29.47 454 SER A C 1
ATOM 3662 O O . SER A 1 454 ? -11.999 -22.175 43.311 1.00 29.47 454 SER A O 1
ATOM 3664 N N . ARG A 1 455 ? -12.134 -20.006 42.651 1.00 30.56 455 ARG A N 1
ATOM 3665 C CA . ARG A 1 455 ? -12.456 -19.308 43.923 1.00 30.56 455 ARG A CA 1
ATOM 3666 C C . ARG A 1 455 ? -11.420 -19.443 45.055 1.00 30.56 455 ARG A C 1
ATOM 3668 O O . ARG A 1 455 ? -11.126 -20.528 45.529 1.00 30.56 455 ARG A O 1
ATOM 3675 N N . GLY A 1 456 ? -10.891 -18.305 45.509 1.00 32.50 456 GLY A N 1
ATOM 3676 C CA . GLY A 1 456 ? -9.816 -18.256 46.507 1.00 32.50 456 GLY A CA 1
ATOM 3677 C C . GLY A 1 456 ? -10.273 -18.022 47.949 1.00 32.50 456 GLY A C 1
ATOM 3678 O O . GLY A 1 456 ? -11.333 -17.446 48.190 1.00 32.50 456 GLY A O 1
ATOM 3679 N N . LEU A 1 457 ? -9.405 -18.413 48.886 1.00 26.78 457 LEU A N 1
ATOM 3680 C CA . LEU A 1 457 ? -9.222 -17.839 50.225 1.00 26.78 457 LEU A CA 1
ATOM 3681 C C . LEU A 1 457 ? -7.825 -18.243 50.759 1.00 26.78 457 LEU A C 1
ATOM 3683 O O . LEU A 1 457 ? -7.111 -19.007 50.114 1.00 26.78 457 LEU A O 1
ATOM 3687 N N . LEU A 1 458 ? -7.397 -17.626 51.862 1.00 26.80 458 LEU A N 1
ATOM 3688 C CA . LEU A 1 458 ? -5.993 -17.476 52.286 1.00 26.80 458 LEU A CA 1
ATOM 3689 C C . LEU A 1 458 ? -5.316 -18.715 52.914 1.00 26.80 458 LEU A C 1
ATOM 3691 O O . LEU A 1 458 ? -5.956 -19.464 53.644 1.00 26.80 458 LEU A O 1
ATOM 3695 N N . CYS A 1 459 ? -3.977 -18.745 52.780 1.00 23.34 459 CYS A N 1
ATOM 3696 C CA . CYS A 1 459 ? -2.928 -19.011 53.799 1.00 23.34 459 CYS A CA 1
ATOM 3697 C C . CYS A 1 459 ? -1.841 -20.020 53.347 1.00 23.34 459 CYS A C 1
ATOM 3699 O O . CYS A 1 459 ? -2.102 -20.887 52.522 1.00 23.34 459 CYS A O 1
ATOM 3701 N N . GLY A 1 460 ? -0.598 -19.846 53.825 1.00 24.81 460 GLY A N 1
ATOM 3702 C CA . GLY A 1 460 ? 0.613 -20.534 53.325 1.00 24.81 460 GLY A CA 1
ATOM 3703 C C . GLY A 1 460 ? 1.267 -21.508 54.321 1.00 24.81 460 GLY A C 1
ATOM 3704 O O . GLY A 1 460 ? 0.549 -22.171 55.058 1.00 24.81 460 GLY A O 1
ATOM 3705 N N . VAL A 1 461 ? 2.622 -21.485 54.379 1.00 27.72 461 VAL A N 1
ATOM 3706 C CA . VAL A 1 461 ? 3.558 -22.250 55.268 1.00 27.72 461 VAL A CA 1
ATOM 3707 C C . VAL A 1 461 ? 3.927 -23.661 54.736 1.00 27.72 461 VAL A C 1
ATOM 3709 O O . VAL A 1 461 ? 3.032 -24.448 54.473 1.00 27.72 461 VAL A O 1
ATOM 3712 N N . PHE A 1 462 ? 5.195 -24.106 54.573 1.00 25.48 462 PHE A N 1
ATOM 3713 C CA . PHE A 1 462 ? 6.551 -23.480 54.523 1.00 25.48 462 PHE A CA 1
ATOM 3714 C C . PHE A 1 462 ? 7.611 -24.539 54.087 1.00 25.48 462 PHE A C 1
ATOM 3716 O O . PHE A 1 462 ? 7.384 -25.715 54.367 1.00 25.48 462 PHE A O 1
ATOM 3723 N N . ARG A 1 463 ? 8.804 -24.168 53.562 1.00 25.06 463 ARG A N 1
ATOM 3724 C CA . ARG A 1 463 ? 10.106 -24.772 53.987 1.00 25.06 463 ARG A CA 1
ATOM 3725 C C . ARG A 1 463 ? 11.367 -23.991 53.536 1.00 25.06 463 ARG A C 1
ATOM 3727 O O . ARG A 1 463 ? 11.414 -23.460 52.439 1.00 25.06 463 ARG A O 1
ATOM 3734 N N . HIS A 1 464 ? 12.334 -23.955 54.463 1.00 26.91 464 HIS A N 1
ATOM 3735 C CA . HIS A 1 464 ? 13.693 -23.361 54.526 1.00 26.91 464 HIS A CA 1
ATOM 3736 C C . HIS A 1 464 ? 14.511 -23.229 53.213 1.00 26.91 464 HIS A C 1
ATOM 3738 O O . HIS A 1 464 ? 14.309 -24.008 52.292 1.00 26.91 464 HIS A O 1
ATOM 3744 N N . VAL A 1 465 ? 15.469 -22.287 53.073 1.00 25.06 465 VAL A N 1
ATOM 3745 C CA . VAL A 1 465 ? 16.664 -22.055 53.940 1.00 25.06 465 VAL A CA 1
ATOM 3746 C C . VAL A 1 465 ? 16.990 -20.569 54.254 1.00 25.06 465 VAL A C 1
ATOM 3748 O O . VAL A 1 465 ? 16.565 -19.652 53.568 1.00 25.06 465 VAL A O 1
ATOM 3751 N N . GLN A 1 466 ? 17.710 -20.403 55.372 1.00 26.94 466 GLN A N 1
ATOM 3752 C CA . GLN A 1 466 ? 18.163 -19.238 56.161 1.00 26.94 466 GLN A CA 1
ATOM 3753 C C . GLN A 1 466 ? 18.650 -17.953 55.440 1.00 26.94 466 GLN A C 1
ATOM 3755 O O . GLN A 1 466 ? 19.341 -18.020 54.430 1.00 26.94 466 GLN A O 1
ATOM 3760 N N . GLY A 1 467 ? 18.413 -16.791 56.084 1.00 27.34 467 GLY A N 1
ATOM 3761 C CA . GLY A 1 467 ? 19.059 -15.493 55.786 1.00 27.34 467 GLY A CA 1
ATOM 3762 C C . GLY A 1 467 ? 18.283 -14.252 56.287 1.00 27.34 467 GLY A C 1
ATOM 3763 O O . GLY A 1 467 ? 17.455 -13.717 55.561 1.00 27.34 467 GLY A O 1
ATOM 3764 N N . MET A 1 468 ? 18.528 -13.792 57.523 1.00 21.81 468 MET A N 1
ATOM 3765 C CA . MET A 1 468 ? 17.999 -12.531 58.122 1.00 21.81 468 MET A CA 1
ATOM 3766 C C . MET A 1 468 ? 19.018 -11.365 57.980 1.00 21.81 468 MET A C 1
ATOM 3768 O O . MET A 1 468 ? 20.139 -11.679 57.575 1.00 21.81 468 MET A O 1
ATOM 3772 N N . PRO A 1 469 ? 18.740 -10.074 58.341 1.00 33.50 469 PRO A N 1
ATOM 3773 C CA . PRO A 1 469 ? 17.590 -9.484 59.080 1.00 33.50 469 PRO A CA 1
ATOM 3774 C C . PRO A 1 469 ? 16.859 -8.283 58.387 1.00 33.50 469 PRO A C 1
ATOM 3776 O O . PRO A 1 469 ? 17.432 -7.580 57.567 1.00 33.50 469 PRO A O 1
ATOM 3779 N N . ILE A 1 470 ? 15.531 -8.114 58.539 1.00 26.34 470 ILE A N 1
ATOM 3780 C CA . ILE A 1 470 ? 14.763 -7.216 59.464 1.00 26.34 470 ILE A CA 1
ATOM 3781 C C . ILE A 1 470 ? 14.983 -5.684 59.332 1.00 26.34 470 ILE A C 1
ATOM 3783 O O . ILE A 1 470 ? 16.024 -5.192 59.745 1.00 26.34 470 ILE A O 1
ATOM 3787 N N . MET A 1 471 ? 13.924 -4.947 58.926 1.00 22.62 471 MET A N 1
ATOM 3788 C CA . MET A 1 471 ? 13.411 -3.614 59.387 1.00 22.62 471 MET A CA 1
ATOM 3789 C C . MET A 1 471 ? 12.402 -3.066 58.336 1.00 22.62 471 MET A C 1
ATOM 3791 O O . MET A 1 471 ? 12.568 -3.376 57.164 1.00 22.62 471 MET A O 1
ATOM 3795 N N . SER A 1 472 ? 11.358 -2.256 58.593 1.00 23.77 472 SER A N 1
ATOM 3796 C CA . SER A 1 472 ? 10.540 -1.916 59.782 1.00 23.77 472 SER A CA 1
ATOM 3797 C C . SER A 1 472 ? 9.144 -1.384 59.307 1.00 23.77 472 SER A C 1
ATOM 3799 O O . SER A 1 472 ? 8.880 -1.346 58.107 1.00 23.77 472 SER A O 1
ATOM 3801 N N . LYS A 1 473 ? 8.200 -1.039 60.208 1.00 26.89 473 LYS A N 1
ATOM 3802 C CA . LYS A 1 473 ? 6.792 -0.646 59.890 1.00 26.89 473 LYS A CA 1
ATOM 3803 C C . LYS A 1 473 ? 6.596 0.858 59.597 1.00 26.89 473 LYS A C 1
ATOM 3805 O O . LYS A 1 473 ? 7.233 1.652 60.283 1.00 26.89 473 LYS A O 1
ATOM 3810 N N . SER A 1 474 ? 5.593 1.229 58.767 1.00 24.88 474 SER A N 1
ATOM 3811 C CA . SER A 1 474 ? 4.667 2.410 58.884 1.00 24.88 474 SER A CA 1
ATOM 3812 C C . SER A 1 474 ? 3.874 2.693 57.573 1.00 24.88 474 SER A C 1
ATOM 3814 O O . SER A 1 474 ? 4.393 2.345 56.523 1.00 24.88 474 SER A O 1
ATOM 3816 N N . ASN A 1 475 ? 2.709 3.380 57.486 1.00 25.06 475 ASN A N 1
ATOM 3817 C CA . ASN A 1 475 ? 1.502 3.536 58.345 1.00 25.06 475 ASN A CA 1
ATOM 3818 C C . ASN A 1 475 ? 0.390 4.363 57.581 1.00 25.06 475 ASN A C 1
ATOM 3820 O O . ASN A 1 475 ? 0.769 5.202 56.773 1.00 25.06 475 ASN A O 1
ATOM 3824 N N . TYR A 1 476 ? -0.924 4.208 57.886 1.00 23.36 476 TYR A N 1
ATOM 3825 C CA . TYR A 1 476 ? -2.113 5.058 57.483 1.00 23.36 476 TYR A CA 1
ATOM 3826 C C . TYR A 1 476 ? -2.575 5.175 55.984 1.00 23.36 476 TYR A C 1
ATOM 3828 O O . TYR A 1 476 ? -1.767 4.970 55.090 1.00 23.36 476 TYR A O 1
ATOM 3836 N N . LEU A 1 477 ? -3.805 5.627 55.603 1.00 23.59 477 LEU A N 1
ATOM 3837 C CA . LEU A 1 477 ? -5.229 5.279 55.942 1.00 23.59 477 LEU A CA 1
ATOM 3838 C C . LEU A 1 477 ? -6.242 5.996 54.961 1.00 23.59 477 LEU A C 1
ATOM 3840 O O . LEU A 1 477 ? -5.882 7.024 54.400 1.00 23.59 477 LEU A O 1
ATOM 3844 N N . CYS A 1 478 ? -7.508 5.518 54.849 1.00 21.34 478 CYS A N 1
ATOM 3845 C CA . CYS A 1 478 ? -8.742 6.157 54.265 1.00 21.34 478 CYS A CA 1
ATOM 3846 C C . CYS A 1 478 ? -8.902 6.302 52.716 1.00 21.34 478 CYS A C 1
ATOM 3848 O O . CYS A 1 478 ? -7.911 6.500 52.030 1.00 21.34 478 CYS A O 1
ATOM 3850 N N . THR A 1 479 ? -10.090 6.280 52.055 1.00 24.66 479 THR A N 1
ATOM 3851 C CA . THR A 1 479 ? -11.509 5.856 52.329 1.00 24.66 479 THR A CA 1
ATOM 3852 C C . THR A 1 479 ? -12.347 5.859 51.014 1.00 24.66 479 THR A C 1
ATOM 3854 O O . THR A 1 479 ? -12.174 6.782 50.228 1.00 24.66 479 THR A O 1
ATOM 3857 N N . THR A 1 480 ? -13.306 4.922 50.803 1.00 23.72 480 THR A N 1
ATOM 3858 C CA . THR A 1 480 ? -14.749 5.131 50.397 1.00 23.72 480 THR A CA 1
ATOM 3859 C C . THR A 1 480 ? -15.474 3.923 49.726 1.00 23.72 480 THR A C 1
ATOM 3861 O O . THR A 1 480 ? -15.069 3.415 48.689 1.00 23.72 480 THR A O 1
ATOM 3864 N N . SER A 1 481 ? -16.609 3.529 50.329 1.00 25.67 481 SER A N 1
ATOM 3865 C CA . SER A 1 481 ? -17.929 3.148 49.749 1.00 25.67 481 SER A CA 1
ATOM 3866 C C . SER A 1 481 ? -18.119 2.128 48.590 1.00 25.67 481 SER A C 1
ATOM 3868 O O . SER A 1 481 ? -18.117 2.527 47.430 1.00 25.67 481 SER A O 1
ATOM 3870 N N . VAL A 1 482 ? -18.564 0.887 48.894 1.00 25.05 482 VAL A N 1
ATOM 3871 C CA . VAL A 1 482 ? -19.471 0.052 48.041 1.00 25.05 482 VAL A CA 1
ATOM 3872 C C . VAL A 1 482 ? -20.425 -0.795 48.925 1.00 25.05 482 VAL A C 1
ATOM 3874 O O . VAL A 1 482 ? -20.084 -1.127 50.058 1.00 25.05 482 VAL A O 1
ATOM 3877 N N . LEU A 1 483 ? -21.629 -1.115 48.418 1.00 24.30 483 LEU A N 1
ATOM 3878 C CA . LEU A 1 483 ? -22.744 -1.811 49.093 1.00 24.30 483 LEU A CA 1
ATOM 3879 C C . LEU A 1 483 ? -22.390 -3.168 49.745 1.00 24.30 483 LEU A C 1
ATOM 3881 O O . LEU A 1 483 ? -21.608 -3.954 49.212 1.00 24.30 483 LEU A O 1
ATOM 3885 N N . SER A 1 484 ? -23.086 -3.498 50.842 1.00 23.92 484 SER A N 1
ATOM 3886 C CA . SER A 1 484 ? -23.007 -4.801 51.521 1.00 23.92 484 SER A CA 1
ATOM 3887 C C . SER A 1 484 ? -24.112 -5.764 51.061 1.00 23.92 484 SER A C 1
ATOM 3889 O O . SER A 1 484 ? -25.291 -5.542 51.325 1.00 23.92 484 SER A O 1
ATOM 3891 N N . LEU A 1 485 ? -23.720 -6.870 50.423 1.00 24.02 485 LEU A N 1
ATOM 3892 C CA . LEU A 1 485 ? -24.585 -8.014 50.105 1.00 24.02 485 LEU A CA 1
ATOM 3893 C C . LEU A 1 485 ? -24.428 -9.094 51.191 1.00 24.02 485 LEU A C 1
ATOM 3895 O O . LEU A 1 485 ? -23.399 -9.768 51.259 1.00 24.02 485 LEU A O 1
ATOM 3899 N N . ARG A 1 486 ? -25.445 -9.285 52.042 1.00 25.36 486 ARG A N 1
ATOM 3900 C CA . ARG A 1 486 ? -25.476 -10.378 53.033 1.00 25.36 486 ARG A CA 1
ATOM 3901 C C . ARG A 1 486 ? -26.104 -11.639 52.438 1.00 25.36 486 ARG A C 1
ATOM 3903 O O . ARG A 1 486 ? -27.323 -11.759 52.389 1.00 25.36 486 ARG A O 1
ATOM 3910 N N . ILE A 1 487 ? -25.273 -12.612 52.072 1.00 27.02 487 ILE A N 1
ATOM 3911 C CA . ILE A 1 487 ? -25.720 -13.973 51.739 1.00 27.02 487 ILE A CA 1
ATOM 3912 C C . ILE A 1 487 ? -25.665 -14.826 53.014 1.00 27.02 487 ILE A C 1
ATOM 3914 O O . ILE A 1 487 ? -24.580 -15.123 53.515 1.00 27.02 487 ILE A O 1
ATOM 3918 N N . LYS A 1 488 ? -26.827 -15.231 53.542 1.00 27.08 488 LYS A N 1
ATOM 3919 C CA . LYS A 1 488 ? -26.916 -16.280 54.571 1.00 27.08 488 LYS A CA 1
ATOM 3920 C C . LYS A 1 488 ? -26.916 -17.647 53.888 1.00 27.08 488 LYS A C 1
ATOM 3922 O O . LYS A 1 488 ? -27.770 -17.914 53.050 1.00 27.08 488 LYS A O 1
ATOM 3927 N N . TRP A 1 489 ? -25.994 -18.516 54.287 1.00 28.98 489 TRP A N 1
ATOM 3928 C CA . TRP A 1 489 ? -25.979 -19.919 53.881 1.00 28.98 489 TRP A CA 1
ATOM 3929 C C . TRP A 1 489 ? -26.658 -20.754 54.967 1.00 28.98 489 TRP A C 1
ATOM 3931 O O . TRP A 1 489 ? -26.162 -20.805 56.090 1.00 28.98 489 TRP A O 1
ATOM 3941 N N . HIS A 1 490 ? -27.768 -21.413 54.637 1.00 28.62 490 HIS A N 1
ATOM 3942 C CA . HIS A 1 490 ? -28.243 -22.573 55.391 1.00 28.62 490 HIS A CA 1
ATOM 3943 C C . HIS A 1 490 ? -27.821 -23.829 54.632 1.00 28.62 490 HIS A C 1
ATOM 3945 O O . HIS A 1 490 ? -28.048 -23.935 53.428 1.00 28.62 490 HIS A O 1
ATOM 3951 N N . ILE A 1 491 ? -27.184 -24.760 55.339 1.00 31.20 491 ILE A N 1
ATOM 3952 C CA . ILE A 1 491 ? -26.836 -26.083 54.827 1.00 31.20 491 ILE A CA 1
ATOM 3953 C C . ILE A 1 491 ? -27.647 -27.077 55.649 1.00 31.20 491 ILE A C 1
ATOM 3955 O O . ILE A 1 491 ? -27.398 -27.231 56.842 1.00 31.20 491 ILE A O 1
ATOM 3959 N N . ASP A 1 492 ? -28.621 -27.717 55.010 1.00 31.64 492 ASP A N 1
ATOM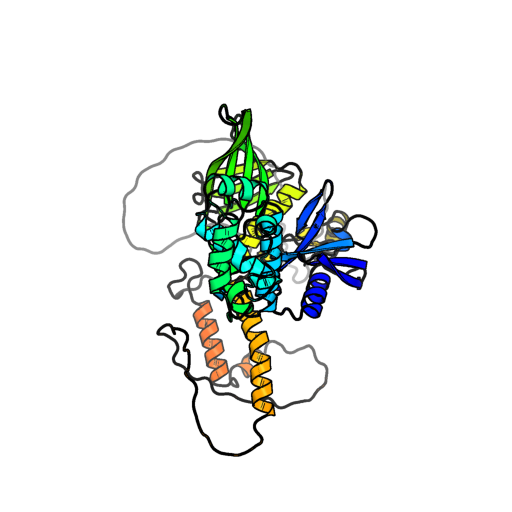 3960 C CA . ASP A 1 492 ? -29.270 -28.911 55.546 1.00 31.64 492 ASP A CA 1
ATOM 3961 C C . ASP A 1 492 ? -28.445 -30.138 55.103 1.00 31.64 492 ASP A C 1
ATOM 3963 O O . ASP A 1 492 ? -28.213 -30.289 53.898 1.00 31.64 492 ASP A O 1
ATOM 3967 N N . PRO A 1 493 ? -27.942 -30.989 56.019 1.00 32.50 493 PRO A N 1
ATOM 3968 C CA . PRO A 1 493 ? -27.086 -32.118 55.649 1.00 32.50 493 PRO A CA 1
ATOM 3969 C C . PRO A 1 493 ? -27.801 -33.300 54.970 1.00 32.50 493 PRO A C 1
ATOM 3971 O O . PRO A 1 493 ? -27.128 -34.262 54.608 1.00 32.50 493 PRO A O 1
ATOM 3974 N N . SER A 1 494 ? -29.133 -33.287 54.839 1.00 34.88 494 SER A N 1
ATOM 3975 C CA . SER A 1 494 ? -29.923 -34.515 54.629 1.00 34.88 494 SER A CA 1
ATOM 3976 C C . SER A 1 494 ? -30.306 -34.878 53.182 1.00 34.88 494 SER A C 1
ATOM 3978 O O . SER A 1 494 ? -30.847 -35.962 52.964 1.00 34.88 494 SER A O 1
ATOM 3980 N N . LEU A 1 495 ? -30.018 -34.039 52.175 1.00 33.66 495 LEU A N 1
ATOM 3981 C CA . LEU A 1 495 ? -30.488 -34.256 50.793 1.00 33.66 495 LEU A CA 1
ATOM 3982 C C . LEU A 1 495 ? -29.361 -34.314 49.747 1.00 33.66 495 LEU A C 1
ATOM 3984 O O . LEU A 1 495 ? -28.877 -33.296 49.243 1.00 33.66 495 LEU A O 1
ATOM 3988 N N . CYS A 1 496 ? -29.004 -35.534 49.338 1.00 34.16 496 CYS A N 1
ATOM 3989 C CA . CYS A 1 496 ? -28.319 -35.768 48.066 1.00 34.16 496 CYS A CA 1
ATOM 3990 C C . CYS A 1 496 ? -29.286 -35.566 46.884 1.00 34.16 496 CYS A C 1
ATOM 3992 O O . CYS A 1 496 ? -30.445 -35.960 46.946 1.00 34.16 496 CYS A O 1
ATOM 3994 N N . ASN A 1 497 ? -28.764 -35.041 45.771 1.00 39.09 497 ASN A N 1
ATOM 3995 C CA . ASN A 1 497 ? -29.423 -34.965 44.458 1.00 39.09 497 ASN A CA 1
ATOM 3996 C C . ASN A 1 497 ? -30.689 -34.089 44.343 1.00 39.09 497 ASN A C 1
ATOM 3998 O O . ASN A 1 497 ? -31.751 -34.580 43.987 1.00 39.09 497 ASN A O 1
ATOM 4002 N N . LEU A 1 498 ? -30.534 -32.767 44.483 1.00 28.59 498 LEU A N 1
ATOM 4003 C CA . LEU A 1 498 ? -30.859 -31.781 43.428 1.00 28.59 498 LEU A CA 1
ATOM 4004 C C . LEU A 1 498 ? -30.372 -30.382 43.866 1.00 28.59 498 LEU A C 1
ATOM 4006 O O . LEU A 1 498 ? -30.426 -30.045 45.045 1.00 28.59 498 LEU A O 1
ATOM 4010 N N . ARG A 1 499 ? -29.921 -29.533 42.932 1.00 28.38 499 ARG A N 1
ATOM 4011 C CA . ARG A 1 499 ? -29.687 -28.097 43.197 1.00 28.38 499 ARG A CA 1
ATOM 4012 C C . ARG A 1 499 ? -30.384 -27.240 42.150 1.00 28.38 499 ARG A C 1
ATOM 4014 O O . ARG A 1 499 ? -29.815 -26.939 41.104 1.00 28.38 499 ARG A O 1
ATOM 4021 N N . VAL A 1 500 ? -31.607 -26.826 42.466 1.00 27.36 500 VAL A N 1
ATOM 4022 C CA . VAL A 1 500 ? -32.273 -25.700 41.802 1.00 27.36 500 VAL A CA 1
ATOM 4023 C C . VAL A 1 500 ? -31.805 -24.417 42.488 1.00 27.36 500 VAL A C 1
ATOM 4025 O O . VAL A 1 500 ? -31.778 -24.349 43.714 1.00 27.36 500 VAL A O 1
ATOM 4028 N N . ILE A 1 501 ? -31.432 -23.403 41.709 1.00 28.81 501 ILE A N 1
ATOM 4029 C CA . ILE A 1 501 ? -31.153 -22.058 42.220 1.00 28.81 501 ILE A CA 1
ATOM 4030 C C . ILE A 1 501 ? -32.289 -21.150 41.755 1.00 28.81 501 ILE A C 1
ATOM 4032 O O . ILE A 1 501 ? -32.426 -20.895 40.561 1.00 28.81 501 ILE A O 1
ATOM 4036 N N . VAL A 1 502 ? -33.077 -20.650 42.704 1.00 28.83 502 VAL A N 1
ATOM 4037 C CA . VAL A 1 502 ? -34.011 -19.539 42.491 1.00 28.83 502 VAL A CA 1
ATOM 4038 C C . VAL A 1 502 ? -33.376 -18.292 43.098 1.00 28.83 502 VAL A C 1
ATOM 4040 O O . VAL A 1 502 ? -32.961 -18.316 44.255 1.00 28.83 502 VAL A O 1
ATOM 4043 N N . VAL A 1 503 ? -33.286 -17.211 42.322 1.00 29.03 503 VAL A N 1
ATOM 4044 C CA . VAL A 1 503 ? -32.878 -15.890 42.817 1.00 29.03 503 VAL A CA 1
ATOM 4045 C C . VAL A 1 503 ? -34.021 -14.924 42.557 1.00 29.03 503 VAL A C 1
ATOM 4047 O O . VAL A 1 503 ? -34.308 -14.594 41.408 1.00 29.03 503 VAL A O 1
ATOM 4050 N N . THR A 1 504 ? -34.652 -14.462 43.630 1.00 29.12 504 THR A N 1
ATOM 4051 C CA . THR A 1 504 ? -35.580 -13.329 43.597 1.00 29.12 504 THR A CA 1
ATOM 4052 C C . THR A 1 504 ? -34.783 -12.054 43.861 1.00 29.12 504 THR A C 1
ATOM 4054 O O . THR A 1 504 ? -33.925 -12.041 44.743 1.00 29.12 504 THR A O 1
ATOM 4057 N N . ILE A 1 505 ? -35.045 -10.995 43.095 1.00 27.67 505 ILE A N 1
ATOM 4058 C CA . ILE A 1 505 ? -34.401 -9.686 43.255 1.00 27.67 505 ILE A CA 1
ATOM 4059 C C . ILE A 1 505 ? -35.433 -8.716 43.835 1.00 27.67 505 ILE A C 1
ATOM 4061 O O . ILE A 1 505 ? -36.550 -8.639 43.322 1.00 27.67 505 ILE A O 1
ATOM 4065 N N . THR A 1 506 ? -35.029 -7.973 44.865 1.00 35.38 506 THR A N 1
ATOM 4066 C CA . THR A 1 506 ? -35.659 -6.731 45.338 1.00 35.38 506 THR A CA 1
ATOM 4067 C C . THR A 1 506 ? -34.576 -5.672 45.442 1.00 35.38 506 THR A C 1
ATOM 4069 O O . THR A 1 506 ? -33.595 -5.971 46.165 1.00 35.38 506 THR A O 1
#

Mean predicted aligned error: 17.04 Å